Protein AF-A0A7U3YLI3-F1 (afdb_monomer)

Secondary structure (DSSP, 8-state):
-------TTS-------TTS-------SEEEEEEEEETTEEEEEEEEEPTT-PPP-----S-EEEEEEEESSSS-B-TT-EEEEEETTS-EEEEEEE--TTSEEEEEE-SEEEEEEEEETTEEEEPPPEEETT--EEEEE--EEEEEEEEEEE-SS-EEE--S-EEEEEEEPTTS-EEEEEEEEE--TTSEEEEEEETT--EEEEEEETTEEEE-EEETTEEEEEEEEEEEEEEEEEGGG-BTTBTT-B-TT-EEEEEETTS-EEEEEEE--TTSEEEEEEESEEEEEEEEETTEEEE---EEE-TTSEEEEEEEESTTSS--TT--SS-----S------------S-----------PPP------EEEEE-TTS-EEEEEETTS-EEEEEEE-TTS-EEEEEESS---B-STT-EE-TTTS-EEETTEEEETTTTEESS--TTGGGG-S-TTBGGGG-TTT---SSS----EEEETT--EE-SSS-EESTT--EEEEEEE-TT--EEEEEEES--GGG-SSS---TTT-EEEEE--PPPPB-TTSPBPHHHHHHHHHHHHHHH-TT---EEE--TT--HHHHHHHHHHHHH-TTPPPP--STTSSSSHHHHHHHHHHH--

Structure (mmCIF, N/CA/C/O backbone):
data_AF-A0A7U3YLI3-F1
#
_entry.id   AF-A0A7U3YLI3-F1
#
loop_
_atom_site.group_PDB
_atom_site.id
_atom_site.type_symbol
_atom_site.label_atom_id
_atom_site.label_alt_id
_atom_site.label_comp_id
_atom_site.label_asym_id
_atom_site.label_entity_id
_atom_site.label_seq_id
_atom_site.pdbx_PDB_ins_code
_atom_site.Cartn_x
_atom_site.Cartn_y
_atom_site.Cartn_z
_atom_site.occupancy
_atom_site.B_iso_or_equiv
_atom_site.auth_seq_id
_atom_site.auth_comp_id
_atom_site.auth_asym_id
_atom_site.auth_atom_id
_atom_site.pdbx_PDB_model_num
ATOM 1 N N . MET A 1 1 ? -44.361 -14.710 71.799 1.00 26.28 1 MET A N 1
ATOM 2 C CA . MET A 1 1 ? -43.441 -14.808 72.951 1.00 26.28 1 MET A CA 1
ATOM 3 C C . MET A 1 1 ? -42.059 -15.050 72.360 1.00 26.28 1 MET A C 1
ATOM 5 O O . MET A 1 1 ? -41.922 -16.034 71.654 1.00 26.28 1 MET A O 1
ATOM 9 N N . ALA A 1 2 ? -41.150 -14.083 72.550 1.00 25.00 2 ALA A N 1
ATOM 10 C CA . ALA A 1 2 ? -39.773 -13.975 72.037 1.00 25.00 2 ALA A CA 1
ATOM 11 C C . ALA A 1 2 ? -39.574 -14.127 70.508 1.00 25.00 2 ALA A C 1
ATOM 13 O O . ALA A 1 2 ? -39.402 -15.227 69.996 1.00 25.00 2 ALA A O 1
ATOM 14 N N . ILE A 1 3 ? -39.571 -12.992 69.796 1.00 27.36 3 ILE A N 1
ATOM 15 C CA . ILE A 1 3 ? -38.930 -12.853 68.478 1.00 27.36 3 ILE A CA 1
ATOM 16 C C . ILE A 1 3 ? -37.434 -12.729 68.776 1.00 27.36 3 ILE A C 1
ATOM 18 O O . ILE A 1 3 ? -37.040 -11.804 69.482 1.00 27.36 3 ILE A O 1
ATOM 22 N N . SER A 1 4 ? -36.642 -13.706 68.341 1.00 32.03 4 SER A N 1
ATOM 23 C CA . SER A 1 4 ? -35.189 -13.695 68.500 1.00 32.03 4 SER A CA 1
ATOM 24 C C . SER A 1 4 ? -34.575 -12.589 67.651 1.00 32.03 4 SER A C 1
ATOM 26 O O . SER A 1 4 ? -34.977 -12.402 66.500 1.00 32.03 4 SER A O 1
ATOM 28 N N . ASP A 1 5 ? -33.605 -11.902 68.246 1.00 35.56 5 ASP A N 1
ATOM 29 C CA . ASP A 1 5 ? -32.727 -10.913 67.637 1.00 35.56 5 ASP A CA 1
ATOM 30 C C . ASP A 1 5 ? -32.317 -11.303 66.211 1.00 35.56 5 ASP A C 1
ATOM 32 O O . ASP A 1 5 ? -31.829 -12.409 65.965 1.00 35.56 5 ASP A O 1
ATOM 36 N N . ILE A 1 6 ? -32.518 -10.383 65.265 1.00 46.31 6 ILE A N 1
ATOM 37 C CA . ILE A 1 6 ? -31.811 -10.434 63.987 1.00 46.31 6 ILE A CA 1
ATOM 38 C C . ILE A 1 6 ? -30.390 -9.998 64.312 1.00 46.31 6 ILE A C 1
ATOM 40 O O . ILE A 1 6 ? -30.126 -8.815 64.520 1.00 46.31 6 ILE A O 1
ATOM 44 N N . ASP A 1 7 ? -29.510 -10.980 64.424 1.00 44.97 7 ASP A N 1
ATOM 45 C CA . ASP A 1 7 ? -28.085 -10.755 64.562 1.00 44.97 7 ASP A CA 1
ATOM 46 C C . ASP A 1 7 ? -27.561 -10.074 63.279 1.00 44.97 7 ASP A C 1
ATOM 48 O O . ASP A 1 7 ? -27.710 -10.643 62.192 1.00 44.97 7 ASP A O 1
ATOM 52 N N . PRO A 1 8 ? -26.979 -8.862 63.358 1.00 49.78 8 PRO A N 1
ATOM 53 C CA . PRO A 1 8 ? -26.368 -8.203 62.205 1.00 49.78 8 PRO A CA 1
ATOM 54 C C . PRO A 1 8 ? -25.201 -9.001 61.590 1.00 49.78 8 PRO A C 1
ATOM 56 O O . PRO A 1 8 ? -24.845 -8.729 60.443 1.00 49.78 8 PRO A O 1
ATOM 59 N N . ASP A 1 9 ? -24.668 -10.010 62.289 1.00 45.38 9 ASP A N 1
ATOM 60 C CA . ASP A 1 9 ? -23.629 -10.921 61.797 1.00 45.38 9 ASP A CA 1
ATOM 61 C C . ASP A 1 9 ? -24.188 -12.212 61.152 1.00 45.38 9 ASP A C 1
ATOM 63 O O . ASP A 1 9 ? -23.424 -12.994 60.580 1.00 45.38 9 ASP A O 1
ATOM 67 N N . HIS A 1 10 ? -25.513 -12.435 61.166 1.00 55.06 10 HIS A N 1
ATOM 68 C CA . HIS A 1 10 ? -26.163 -13.594 60.533 1.00 55.06 10 HIS A CA 1
ATOM 69 C C . HIS A 1 10 ? -27.238 -13.161 59.517 1.00 55.06 10 HIS A C 1
ATOM 71 O O . HIS A 1 10 ? -28.417 -13.032 59.866 1.00 55.06 10 HIS A O 1
ATOM 77 N N . PRO A 1 11 ? -26.879 -12.959 58.234 1.00 60.16 11 PRO A N 1
ATOM 78 C CA . PRO A 1 11 ? -27.844 -12.570 57.211 1.00 60.16 11 PRO A CA 1
ATOM 79 C C . PRO A 1 11 ? -28.906 -13.661 57.004 1.00 60.16 11 PRO A C 1
ATOM 81 O O . PRO A 1 11 ? -28.584 -14.835 56.810 1.00 60.16 11 PRO A O 1
ATOM 84 N N . GLN A 1 12 ? -30.185 -13.272 56.996 1.00 70.88 12 GLN A N 1
ATOM 85 C CA . GLN A 1 12 ? -31.254 -14.160 56.540 1.00 70.88 12 GLN A CA 1
ATOM 86 C C . GLN A 1 12 ? -31.127 -14.352 55.026 1.00 70.88 12 GLN A C 1
ATOM 88 O O . GLN A 1 12 ? -31.138 -13.381 54.272 1.00 70.88 12 GLN A O 1
ATOM 93 N N . SER A 1 13 ? -31.014 -15.605 54.586 1.00 77.12 13 SER A N 1
ATOM 94 C CA . SER A 1 13 ? -30.940 -15.971 53.171 1.00 77.12 13 SER A CA 1
ATOM 95 C C . SER A 1 13 ? -32.122 -16.861 52.806 1.00 77.12 13 SER A C 1
ATOM 97 O O . SER A 1 13 ? -32.417 -17.831 53.506 1.00 77.12 13 SER A O 1
ATOM 99 N N . LEU A 1 14 ? -32.805 -16.513 51.718 1.00 81.69 14 LEU A N 1
ATOM 100 C CA . LEU A 1 14 ? -33.932 -17.249 51.154 1.00 81.69 14 LEU A CA 1
ATOM 101 C C . LEU A 1 14 ? -33.709 -17.420 49.651 1.00 81.69 14 LEU A C 1
ATOM 103 O O . LEU A 1 14 ? -33.101 -16.570 49.002 1.00 81.69 14 LEU A O 1
ATOM 107 N N . THR A 1 15 ? -34.227 -18.509 49.092 1.00 81.50 15 THR A N 1
ATOM 108 C CA . THR A 1 15 ? -34.339 -18.689 47.640 1.00 81.50 15 THR A CA 1
ATOM 109 C C . THR A 1 15 ? -35.698 -18.167 47.188 1.00 81.50 15 THR A C 1
ATOM 111 O O . THR A 1 15 ? -36.689 -18.350 47.896 1.00 81.50 15 THR A O 1
ATOM 114 N N . THR A 1 16 ? -35.749 -17.511 46.030 1.00 78.69 16 THR A N 1
ATOM 115 C CA . THR A 1 16 ? -37.011 -17.064 45.438 1.00 78.69 16 THR A CA 1
ATOM 116 C C . THR A 1 16 ? -37.899 -18.251 45.062 1.00 78.69 16 THR A C 1
ATOM 118 O O . THR A 1 16 ? -37.414 -19.338 44.738 1.00 78.69 16 THR A O 1
ATOM 121 N N . ASP A 1 17 ? -39.213 -18.050 45.110 1.00 81.44 17 ASP A N 1
ATOM 122 C CA . ASP A 1 17 ? -40.183 -19.026 44.619 1.00 81.44 17 ASP A CA 1
ATOM 123 C C . ASP A 1 17 ? -40.261 -19.051 43.076 1.00 81.44 17 ASP A C 1
ATOM 125 O O . ASP A 1 17 ? -39.535 -18.345 42.371 1.00 81.44 17 ASP A O 1
ATOM 129 N N . ALA A 1 18 ? -41.168 -19.867 42.524 1.00 72.19 18 ALA A N 1
ATOM 130 C CA . ALA A 1 18 ? -41.385 -19.962 41.077 1.00 72.19 18 ALA A CA 1
ATOM 131 C C . ALA A 1 18 ? -41.893 -18.652 40.430 1.00 72.19 18 ALA A C 1
ATOM 133 O O . ALA A 1 18 ? -41.871 -18.536 39.206 1.00 72.19 18 ALA A O 1
ATOM 134 N N . GLY A 1 19 ? -42.353 -17.684 41.230 1.00 73.94 19 GLY A N 1
ATOM 135 C CA . GLY A 1 19 ? -42.749 -16.344 40.800 1.00 73.94 19 GLY A CA 1
ATOM 136 C C . GLY A 1 19 ? -41.646 -15.291 40.953 1.00 73.94 19 GLY A C 1
ATOM 137 O O . GLY A 1 19 ? -41.885 -14.131 40.629 1.00 73.94 19 GLY A O 1
ATOM 138 N N . GLY A 1 20 ? -40.451 -15.667 41.426 1.00 75.62 20 GLY A N 1
ATOM 139 C CA . GLY A 1 20 ? -39.330 -14.748 41.634 1.00 75.62 20 GLY A CA 1
ATOM 140 C C . GLY A 1 20 ? -39.409 -13.937 42.933 1.00 75.62 20 GLY A C 1
ATOM 141 O O . GLY A 1 20 ? -38.691 -12.949 43.065 1.00 75.62 20 GLY A O 1
ATOM 142 N N . VAL A 1 21 ? -40.256 -14.331 43.889 1.00 82.75 21 VAL A N 1
ATOM 143 C CA . VAL A 1 21 ? -40.493 -13.585 45.135 1.00 82.75 21 VAL A CA 1
ATOM 144 C C . VAL A 1 21 ? -39.784 -14.250 46.316 1.00 82.75 21 VAL A C 1
ATOM 146 O O . VAL A 1 21 ? -39.763 -15.474 46.435 1.00 82.75 21 VAL A O 1
ATOM 149 N N . ALA A 1 22 ? -39.207 -13.438 47.206 1.00 84.19 22 ALA A N 1
ATOM 150 C CA . ALA A 1 22 ? -38.710 -13.856 48.516 1.00 84.19 22 ALA A CA 1
ATOM 151 C C . ALA A 1 22 ? -39.325 -12.962 49.602 1.00 84.19 22 ALA A C 1
ATOM 153 O O . ALA A 1 22 ? -39.236 -11.736 49.528 1.00 84.19 22 ALA A O 1
ATOM 154 N N . GLU A 1 23 ? -39.948 -13.570 50.612 1.00 86.69 23 GLU A N 1
ATOM 155 C CA . GLU A 1 23 ? -40.633 -12.849 51.689 1.00 86.69 23 GLU A CA 1
ATOM 156 C C . GLU A 1 23 ? -39.831 -12.890 52.993 1.00 86.69 23 GLU A C 1
ATOM 158 O O . GLU A 1 23 ? -39.571 -13.957 53.550 1.00 86.69 23 GLU A O 1
ATOM 163 N N . PHE A 1 24 ? -39.494 -11.714 53.524 1.00 84.12 24 PHE A N 1
ATOM 164 C CA . PHE A 1 24 ? -38.806 -11.563 54.805 1.00 84.12 24 PHE A CA 1
ATOM 165 C C . PHE A 1 24 ? -39.760 -10.998 55.859 1.00 84.12 24 PHE A C 1
ATOM 167 O O . PHE A 1 24 ? -40.524 -10.070 55.592 1.00 84.12 24 PHE A O 1
ATOM 174 N N . ARG A 1 25 ? -39.686 -11.515 57.091 1.00 84.44 25 ARG A N 1
ATOM 175 C CA . ARG A 1 25 ? -40.348 -10.908 58.255 1.00 84.44 25 ARG A CA 1
ATOM 176 C C . ARG A 1 25 ? -39.317 -10.143 59.066 1.00 84.44 25 ARG A C 1
ATOM 178 O O . ARG A 1 25 ? -38.577 -10.736 59.846 1.00 84.44 25 ARG A O 1
ATOM 185 N N . LEU A 1 26 ? -39.281 -8.834 58.854 1.00 82.69 26 LEU A N 1
ATOM 186 C CA . LEU A 1 26 ? -38.311 -7.929 59.458 1.00 82.69 26 LEU A CA 1
ATOM 187 C C . LEU A 1 26 ? -39.024 -6.954 60.411 1.00 82.69 26 LEU A C 1
ATOM 189 O O . LEU A 1 26 ? -40.173 -6.586 60.153 1.00 82.69 26 LEU A O 1
ATOM 193 N N . PRO A 1 27 ? -38.377 -6.524 61.508 1.00 83.81 27 PRO A N 1
ATOM 194 C CA . PRO A 1 27 ? -38.808 -5.357 62.269 1.00 83.81 27 PRO A CA 1
ATOM 195 C C . PRO A 1 27 ? -38.942 -4.110 61.384 1.00 83.81 27 PRO A C 1
ATOM 197 O O . PRO A 1 27 ? -38.416 -4.052 60.275 1.00 83.81 27 PRO A O 1
ATOM 200 N N . ALA A 1 28 ? -39.627 -3.081 61.883 1.00 84.50 28 ALA A N 1
ATOM 201 C CA . ALA A 1 28 ? -39.645 -1.796 61.194 1.00 84.50 28 ALA A CA 1
ATOM 202 C C . ALA A 1 28 ? -38.226 -1.201 61.155 1.00 84.50 28 ALA A C 1
ATOM 204 O O . ALA A 1 28 ? -37.558 -1.121 62.186 1.00 84.50 28 ALA A O 1
ATOM 205 N N . GLY A 1 29 ? -37.768 -0.780 59.979 1.00 83.38 29 GLY A N 1
ATOM 206 C CA . GLY A 1 29 ? -36.387 -0.348 59.775 1.00 83.38 29 GLY A CA 1
ATOM 207 C C . GLY A 1 29 ? -36.025 -0.176 58.303 1.00 83.38 29 GLY A C 1
ATOM 208 O O . GLY A 1 29 ? -36.821 -0.470 57.414 1.00 83.38 29 GLY A O 1
ATOM 209 N N . SER A 1 30 ? -34.820 0.330 58.040 1.00 80.31 30 SER A N 1
ATOM 210 C CA . SER A 1 30 ? -34.243 0.397 56.691 1.00 80.31 30 SER A CA 1
ATOM 211 C C . SER A 1 30 ? -33.287 -0.770 56.487 1.00 80.31 30 SER A C 1
ATOM 213 O O . SER A 1 30 ? -32.400 -0.987 57.311 1.00 80.31 30 SER A O 1
ATOM 215 N N . TYR A 1 31 ? -33.463 -1.501 55.391 1.00 80.44 31 TYR A N 1
ATOM 216 C CA . TYR A 1 31 ? -32.702 -2.708 55.085 1.00 80.44 31 TYR A CA 1
ATOM 217 C C . TYR A 1 31 ? -32.133 -2.645 53.669 1.00 80.44 31 TYR A C 1
ATOM 219 O O . TYR A 1 31 ? -32.781 -2.133 52.754 1.00 80.44 31 TYR A O 1
ATOM 227 N N . THR A 1 32 ? -30.942 -3.216 53.489 1.00 75.12 32 THR A N 1
ATOM 228 C CA . THR A 1 32 ? -30.370 -3.495 52.168 1.00 75.12 32 THR A CA 1
ATOM 229 C C . THR A 1 32 ? -30.665 -4.942 51.805 1.00 75.12 32 THR A C 1
ATOM 231 O O . THR A 1 32 ? -30.222 -5.865 52.486 1.00 75.12 32 THR A O 1
ATOM 234 N N . PHE A 1 33 ? -31.389 -5.140 50.713 1.00 79.75 33 PHE A N 1
ATOM 235 C CA . PHE A 1 33 ? -31.711 -6.441 50.148 1.00 79.75 33 PHE A CA 1
ATOM 236 C C . PHE A 1 33 ? -30.684 -6.777 49.075 1.00 79.75 33 PHE A C 1
ATOM 238 O O . PHE A 1 33 ? -30.415 -5.947 48.208 1.00 79.75 33 PHE A O 1
ATOM 245 N N . LYS A 1 34 ? -30.109 -7.982 49.136 1.00 74.56 34 LYS A N 1
ATOM 246 C CA . LYS A 1 34 ? -29.173 -8.491 48.130 1.00 74.56 34 LYS A CA 1
ATOM 247 C C . LYS A 1 34 ? -29.728 -9.767 47.506 1.00 74.56 34 LYS A C 1
ATOM 249 O O . LYS A 1 34 ? -30.188 -10.640 48.235 1.00 74.56 34 LYS A O 1
ATOM 254 N N . ALA A 1 35 ? -29.654 -9.882 46.185 1.00 74.38 35 ALA A N 1
ATOM 255 C CA . ALA A 1 35 ? -29.990 -11.097 45.449 1.00 74.38 35 ALA A CA 1
ATOM 256 C C . ALA A 1 35 ? -28.783 -11.554 44.628 1.00 74.38 35 ALA A C 1
ATOM 258 O O . ALA A 1 35 ? -28.052 -10.723 44.095 1.00 74.38 35 ALA A O 1
ATOM 259 N N . THR A 1 36 ? -28.579 -12.864 44.517 1.00 68.19 36 THR A N 1
ATOM 260 C CA . THR A 1 36 ? -27.482 -13.440 43.732 1.00 68.19 36 THR A CA 1
ATOM 261 C C . THR A 1 36 ? -28.054 -14.383 42.681 1.00 68.19 36 THR A C 1
ATOM 263 O O . THR A 1 36 ? -28.840 -15.267 43.020 1.00 68.19 36 THR A O 1
ATOM 266 N N . LEU A 1 37 ? -27.665 -14.202 41.418 1.00 63.75 37 LEU A N 1
ATOM 267 C CA . LEU A 1 37 ? -28.010 -15.097 40.311 1.00 63.75 37 LEU A CA 1
ATOM 268 C C . LEU A 1 37 ? -26.711 -15.533 39.624 1.00 63.75 37 LEU A C 1
ATOM 270 O O . LEU A 1 37 ? -26.054 -14.729 38.967 1.00 63.75 37 LEU A O 1
ATOM 274 N N . GLY A 1 38 ? -26.313 -16.793 39.815 1.00 71.69 38 GLY A N 1
ATOM 275 C CA . GLY A 1 38 ? -24.973 -17.248 39.428 1.00 71.69 38 GLY A CA 1
ATOM 276 C C . GLY A 1 38 ? -23.897 -16.589 40.298 1.00 71.69 38 GLY A C 1
ATOM 277 O O . GLY A 1 38 ? -23.930 -16.737 41.518 1.00 71.69 38 GLY A O 1
ATOM 278 N N . GLU A 1 39 ? -22.968 -15.861 39.675 1.00 60.62 39 GLU A N 1
ATOM 279 C CA . GLU A 1 39 ? -21.902 -15.102 40.358 1.00 60.62 39 GLU A CA 1
ATOM 280 C C . GLU A 1 39 ? -22.246 -13.608 40.557 1.00 60.62 39 GLU A C 1
ATOM 282 O O . GLU A 1 39 ? -21.548 -12.905 41.288 1.00 60.62 39 GLU A O 1
ATOM 287 N N . THR A 1 40 ? -23.337 -13.112 39.959 1.00 48.31 40 THR A N 1
ATOM 288 C CA . THR A 1 40 ? -23.711 -11.685 39.962 1.00 48.31 40 THR A CA 1
ATOM 289 C C . THR A 1 40 ? -24.573 -11.317 41.171 1.00 48.31 40 THR A C 1
ATOM 291 O O . THR A 1 40 ? -25.512 -12.041 41.511 1.00 48.31 40 THR A O 1
ATOM 294 N N . VAL A 1 41 ? -24.295 -10.167 41.804 1.00 66.62 41 VAL A N 1
ATOM 295 C CA . VAL A 1 41 ? -25.006 -9.663 42.996 1.00 66.62 41 VAL A CA 1
ATOM 296 C C . VAL A 1 41 ? -25.780 -8.378 42.681 1.00 66.62 41 VAL A C 1
ATOM 298 O O . VAL A 1 41 ? -25.192 -7.373 42.297 1.00 66.62 41 VAL A O 1
ATOM 301 N N . TYR A 1 42 ? -27.085 -8.380 42.942 1.00 66.94 42 TYR A N 1
ATOM 302 C CA . TYR A 1 42 ? -28.005 -7.246 42.806 1.00 66.94 42 TYR A CA 1
ATOM 303 C C . TYR A 1 42 ? -28.369 -6.701 44.187 1.00 66.94 42 TYR A C 1
ATOM 305 O O . TYR A 1 42 ? -28.500 -7.485 45.128 1.00 66.94 42 TYR A O 1
ATOM 313 N N . GLN A 1 43 ? -28.545 -5.383 44.334 1.00 72.94 43 GLN A N 1
ATOM 314 C CA . GLN A 1 43 ? -28.878 -4.768 45.625 1.00 72.94 43 GLN A CA 1
ATOM 315 C C . GLN A 1 43 ? -29.968 -3.700 45.500 1.00 72.94 43 GLN A C 1
ATOM 317 O O . GLN A 1 43 ? -30.054 -3.004 44.493 1.00 72.94 43 GLN A O 1
ATOM 322 N N . GLY A 1 44 ? -30.775 -3.549 46.545 1.00 69.12 44 GLY A N 1
ATOM 323 C CA . GLY A 1 44 ? -31.776 -2.492 46.667 1.00 69.12 44 GLY A CA 1
ATOM 324 C C . GLY A 1 44 ? -32.047 -2.172 48.130 1.00 69.12 44 GLY A C 1
ATOM 325 O O . GLY A 1 44 ? -31.801 -2.997 49.007 1.00 69.12 44 GLY A O 1
ATOM 326 N N . ILE A 1 45 ? -32.533 -0.966 48.412 1.00 74.19 45 ILE A N 1
ATOM 327 C CA . ILE A 1 45 ? -32.842 -0.522 49.776 1.00 74.19 45 ILE A CA 1
ATOM 328 C C . ILE A 1 45 ? -34.358 -0.456 49.932 1.00 74.19 45 ILE A C 1
ATOM 330 O O . ILE A 1 45 ? -35.054 0.058 49.058 1.00 74.19 45 ILE A O 1
ATOM 334 N N . GLY A 1 46 ? -34.869 -0.963 51.052 1.00 79.31 46 GLY A N 1
ATOM 335 C CA . GLY A 1 46 ? -36.284 -0.883 51.393 1.00 79.31 46 GLY A CA 1
ATOM 336 C C . GLY A 1 46 ? -36.496 -0.491 52.847 1.00 79.31 46 GLY A C 1
ATOM 337 O O . GLY A 1 46 ? -35.826 -1.003 53.746 1.00 79.31 46 GLY A O 1
ATOM 338 N N . THR A 1 47 ? -37.459 0.398 53.074 1.00 83.56 47 THR A N 1
ATOM 339 C CA . THR A 1 47 ? -37.917 0.761 54.418 1.00 83.56 47 THR A CA 1
ATOM 340 C C . THR A 1 47 ? -39.160 -0.052 54.757 1.00 83.56 47 THR A C 1
ATOM 342 O O . THR A 1 47 ? -40.210 0.094 54.128 1.00 83.56 47 THR A O 1
ATOM 345 N N . VAL A 1 48 ? -39.041 -0.923 55.753 1.00 83.38 48 VAL A N 1
ATOM 346 C CA . VAL A 1 48 ? -40.142 -1.730 56.280 1.00 83.38 48 VAL A CA 1
ATOM 347 C C . VAL A 1 48 ? -40.825 -0.938 57.391 1.00 83.38 48 VAL A C 1
ATOM 349 O O . VAL A 1 48 ? -40.167 -0.466 58.320 1.00 83.38 48 VAL A O 1
ATOM 352 N N . LEU A 1 49 ? -42.143 -0.774 57.293 1.00 81.62 49 LEU A N 1
ATOM 353 C CA . LEU A 1 49 ? -42.968 -0.179 58.345 1.00 81.62 49 LEU A CA 1
ATOM 354 C C . LEU A 1 49 ? -43.612 -1.286 59.186 1.00 81.62 49 LEU A C 1
ATOM 356 O O . LEU A 1 49 ? -43.867 -2.382 58.690 1.00 81.62 49 LEU A O 1
ATOM 360 N N . ALA A 1 50 ? -43.870 -1.004 60.466 1.00 84.12 50 ALA A N 1
ATOM 361 C CA . ALA A 1 50 ? -44.507 -1.971 61.358 1.00 84.12 50 ALA A CA 1
ATOM 362 C C . ALA A 1 50 ? -45.877 -2.397 60.805 1.00 84.12 50 ALA A C 1
ATOM 364 O O . ALA A 1 50 ? -46.653 -1.553 60.356 1.00 84.12 50 ALA A O 1
ATOM 365 N N . ASP A 1 51 ? -46.150 -3.703 60.848 1.00 82.19 51 ASP A N 1
ATOM 366 C CA . ASP A 1 51 ? -47.410 -4.325 60.422 1.00 82.19 51 ASP A CA 1
ATOM 367 C C . ASP A 1 51 ? -47.825 -4.045 58.960 1.00 82.19 51 ASP A C 1
ATOM 369 O O . ASP A 1 51 ? -49.003 -4.150 58.614 1.00 82.19 51 ASP A O 1
ATOM 373 N N . GLN A 1 52 ? -46.872 -3.711 58.081 1.00 81.44 52 GLN A N 1
ATOM 374 C CA . GLN A 1 52 ? -47.112 -3.499 56.650 1.00 81.44 52 GLN A CA 1
ATOM 375 C C . GLN A 1 52 ? -46.230 -4.388 55.770 1.00 81.44 52 GLN A C 1
ATOM 377 O O . GLN A 1 52 ? -45.118 -4.765 56.135 1.00 81.44 52 GLN A O 1
ATOM 382 N N . THR A 1 53 ? -46.727 -4.688 54.570 1.00 83.50 53 THR A N 1
ATOM 383 C CA . THR A 1 53 ? -45.945 -5.325 53.506 1.00 83.50 53 THR A CA 1
ATOM 384 C C . THR A 1 53 ? -45.338 -4.241 52.618 1.00 83.50 53 THR A C 1
ATOM 386 O O . THR A 1 53 ? -46.069 -3.504 51.958 1.00 83.50 53 THR A O 1
ATOM 389 N N . THR A 1 54 ? -44.006 -4.155 52.586 1.00 81.00 54 THR A N 1
ATOM 390 C CA . THR A 1 54 ? -43.267 -3.296 51.650 1.00 81.00 54 THR A CA 1
ATOM 391 C C . THR A 1 54 ? -42.741 -4.149 50.499 1.00 81.00 54 THR A C 1
ATOM 393 O O . THR A 1 54 ? -41.942 -5.056 50.721 1.00 81.00 54 THR A O 1
ATOM 396 N N . ASN A 1 55 ? -43.139 -3.835 49.266 1.00 81.44 55 ASN A N 1
ATOM 397 C CA . ASN A 1 55 ? -42.585 -4.484 48.078 1.00 81.44 55 ASN A CA 1
ATOM 398 C C . ASN A 1 55 ? -41.273 -3.800 47.674 1.00 81.44 55 ASN A C 1
ATOM 400 O O . ASN A 1 55 ? -41.268 -2.612 47.355 1.00 81.44 55 ASN A O 1
ATOM 404 N N . VAL A 1 56 ? -40.173 -4.553 47.651 1.00 76.06 56 VAL A N 1
ATOM 405 C CA . VAL A 1 56 ? -38.869 -4.107 47.135 1.00 76.06 56 VAL A CA 1
ATOM 406 C C . VAL A 1 56 ? -38.598 -4.871 45.845 1.00 76.06 56 VAL A C 1
ATOM 408 O O . VAL A 1 56 ? -38.474 -6.091 45.864 1.00 76.06 56 VAL A O 1
ATOM 411 N N . THR A 1 57 ? -38.548 -4.167 44.713 1.00 72.50 57 THR A N 1
ATOM 412 C CA . THR A 1 57 ? -38.298 -4.785 43.400 1.00 72.50 57 THR A CA 1
ATOM 413 C C . THR A 1 57 ? -36.819 -4.670 43.052 1.00 72.50 57 THR A C 1
ATOM 415 O O . THR A 1 57 ? -36.279 -3.566 43.027 1.00 72.50 57 THR A O 1
ATOM 418 N N . LEU A 1 58 ? -36.170 -5.798 42.766 1.00 68.31 58 LEU A N 1
ATOM 419 C CA . LEU A 1 58 ? -34.819 -5.847 42.206 1.00 68.31 58 LEU A CA 1
ATOM 420 C C . LEU A 1 58 ? -34.953 -6.189 40.717 1.00 68.31 58 LEU A C 1
ATOM 422 O O . LEU A 1 58 ? -35.384 -7.288 40.378 1.00 68.31 58 LEU A O 1
ATOM 426 N N . ASN A 1 59 ? -34.650 -5.242 39.825 1.00 60.47 59 ASN A N 1
ATOM 427 C CA . ASN A 1 59 ? -34.737 -5.472 38.380 1.00 60.47 59 ASN A CA 1
ATOM 428 C C . ASN A 1 59 ? -33.546 -6.319 37.912 1.00 60.47 59 ASN A C 1
ATOM 430 O O . ASN A 1 59 ? -32.416 -5.842 37.878 1.00 60.47 59 ASN A O 1
ATOM 434 N N . LEU A 1 60 ? -33.821 -7.570 37.543 1.00 59.84 60 LEU A N 1
ATOM 435 C CA . LEU A 1 60 ? -32.833 -8.564 37.098 1.00 59.84 60 LEU A CA 1
ATOM 436 C C . LEU A 1 60 ? -32.694 -8.635 35.559 1.00 59.84 60 LEU A C 1
ATOM 438 O O . LEU A 1 60 ? -32.142 -9.598 35.037 1.00 59.84 60 LEU A O 1
ATOM 442 N N . GLY A 1 61 ? -33.262 -7.674 34.820 1.00 52.06 61 GLY A N 1
ATOM 443 C CA . GLY A 1 61 ? -33.410 -7.738 33.361 1.00 52.06 61 GLY A CA 1
ATOM 444 C C . GLY A 1 61 ? -32.577 -6.703 32.607 1.00 52.06 61 GLY A C 1
ATOM 445 O O . GLY A 1 61 ? -32.466 -5.555 33.036 1.00 52.06 61 GLY A O 1
ATOM 446 N N . ALA A 1 62 ? -32.046 -7.104 31.448 1.00 58.97 62 ALA A N 1
ATOM 447 C CA . ALA A 1 62 ? -31.424 -6.198 30.491 1.00 58.97 62 ALA A CA 1
ATOM 448 C C . ALA A 1 62 ? -32.433 -5.124 30.041 1.00 58.97 62 ALA A C 1
ATOM 450 O O . ALA A 1 62 ? -33.500 -5.436 29.511 1.00 58.97 62 ALA A O 1
ATOM 451 N N . SER A 1 63 ? -32.098 -3.856 30.259 1.00 71.38 63 SER A N 1
ATOM 452 C CA . SER A 1 63 ? -32.810 -2.704 29.705 1.00 71.38 63 SER A CA 1
ATOM 453 C C . SER A 1 63 ? -32.260 -2.381 28.316 1.00 71.38 63 SER A C 1
ATOM 455 O O . SER A 1 63 ? -31.132 -2.736 27.996 1.00 71.38 63 SER A O 1
ATOM 457 N N . THR A 1 64 ? -33.034 -1.717 27.458 1.00 86.31 64 THR A N 1
ATOM 458 C CA . THR A 1 64 ? -32.511 -1.260 26.159 1.00 86.31 64 THR A CA 1
ATOM 459 C C . THR A 1 64 ? -32.066 0.191 26.276 1.00 86.31 64 THR A C 1
ATOM 461 O O . THR A 1 64 ? -32.900 1.063 26.499 1.00 86.31 64 THR A O 1
ATOM 464 N N . LEU A 1 65 ? -30.766 0.439 26.134 1.00 91.12 65 LEU A N 1
ATOM 465 C CA . LEU A 1 65 ? -30.187 1.770 25.988 1.00 91.12 65 LEU A CA 1
ATOM 466 C C . LEU A 1 65 ? -30.185 2.152 24.506 1.00 91.12 65 LEU A C 1
ATOM 468 O O . LEU A 1 65 ? -29.545 1.479 23.698 1.00 91.12 65 LEU A O 1
ATOM 472 N N . ALA A 1 66 ? -30.890 3.225 24.157 1.00 94.75 66 ALA A N 1
ATOM 473 C CA . ALA A 1 66 ? -30.951 3.769 22.806 1.00 94.75 66 ALA A CA 1
ATOM 474 C C . ALA A 1 66 ? -30.041 4.999 22.664 1.00 94.75 66 ALA A C 1
ATOM 476 O O . ALA A 1 66 ? -30.175 5.979 23.397 1.00 94.75 66 ALA A O 1
ATOM 477 N N . ILE A 1 67 ? -29.135 4.972 21.692 1.00 97.56 67 ILE A N 1
ATOM 478 C CA . ILE A 1 67 ? -28.220 6.069 21.379 1.00 97.56 67 ILE A CA 1
ATOM 479 C C . ILE A 1 67 ? -28.600 6.641 20.023 1.00 97.56 67 ILE A C 1
ATOM 481 O O . ILE A 1 67 ? -28.491 5.957 19.010 1.00 97.56 67 ILE A O 1
ATOM 485 N N . THR A 1 68 ? -29.049 7.895 20.001 1.00 97.25 68 THR A N 1
ATOM 486 C CA . THR A 1 68 ? -29.320 8.610 18.746 1.00 97.25 68 THR A CA 1
ATOM 487 C C . THR A 1 68 ? -28.080 9.381 18.317 1.00 97.25 68 THR A C 1
ATOM 489 O O . THR A 1 68 ? -27.633 10.262 19.050 1.00 97.25 68 THR A O 1
ATOM 492 N N . VAL A 1 69 ? -27.540 9.097 17.136 1.00 97.81 69 VAL A N 1
ATOM 493 C CA . VAL A 1 69 ? -26.433 9.868 16.556 1.00 97.81 69 VAL A CA 1
ATOM 494 C C . VAL A 1 69 ? -26.996 10.860 15.543 1.00 97.81 69 VAL A C 1
ATOM 496 O O . VAL A 1 69 ? -27.829 10.503 14.709 1.00 97.81 69 VAL A O 1
ATOM 499 N N . ARG A 1 70 ? -26.572 12.120 15.631 1.00 95.94 70 ARG A N 1
ATOM 500 C CA . ARG A 1 70 ? -27.126 13.232 14.848 1.00 95.94 70 ARG A CA 1
ATOM 501 C C . ARG A 1 70 ? -26.050 14.253 14.478 1.00 95.94 70 ARG A C 1
ATOM 503 O O . ARG A 1 70 ? -25.051 14.350 15.184 1.00 95.94 70 ARG A O 1
ATOM 510 N N . THR A 1 71 ? -26.240 14.999 13.391 1.00 93.88 71 THR A N 1
ATOM 511 C CA . THR A 1 71 ? -25.334 16.106 13.020 1.00 93.88 71 THR A CA 1
ATOM 512 C C . THR A 1 71 ? -25.659 17.389 13.779 1.00 93.88 71 THR A C 1
ATOM 514 O O . THR A 1 71 ? -24.786 18.156 14.162 1.00 93.88 71 THR A O 1
ATOM 517 N N . ASP A 1 72 ? -26.947 17.604 14.023 1.00 90.56 72 ASP A N 1
ATOM 518 C CA . ASP A 1 72 ? -27.527 18.751 14.713 1.00 90.56 72 ASP A CA 1
ATOM 519 C C . ASP A 1 72 ? -28.782 18.291 15.473 1.00 90.56 72 ASP A C 1
ATOM 521 O O . ASP A 1 72 ? -29.041 17.094 15.583 1.00 90.56 72 ASP A O 1
ATOM 525 N N . GLU A 1 73 ? -29.587 19.205 16.015 1.00 85.25 73 GLU A N 1
ATOM 526 C CA . GLU A 1 73 ? -30.788 18.838 16.780 1.00 85.25 73 GLU A CA 1
ATOM 527 C C . GLU A 1 73 ? -31.837 18.046 15.973 1.00 85.25 73 GLU A C 1
ATOM 529 O O . GLU A 1 73 ? -32.651 17.334 16.569 1.00 85.25 73 GLU A O 1
ATOM 534 N N . THR A 1 74 ? -31.808 18.133 14.642 1.00 86.25 74 THR A N 1
ATOM 535 C CA . THR A 1 74 ? -32.852 17.661 13.723 1.00 86.25 74 THR A CA 1
ATOM 536 C C . THR A 1 74 ? -32.412 16.544 12.776 1.00 86.25 74 THR A C 1
ATOM 538 O O . THR A 1 74 ? -33.230 15.694 12.421 1.00 86.25 74 THR A O 1
ATOM 541 N N . THR A 1 75 ? -31.142 16.513 12.379 1.00 94.31 75 THR A N 1
ATOM 542 C CA . THR A 1 75 ? -30.642 15.623 11.326 1.00 94.31 75 THR A CA 1
ATOM 543 C C . THR A 1 75 ? -29.949 14.405 11.924 1.00 94.31 75 THR A C 1
ATOM 545 O O . THR A 1 75 ? -28.912 14.514 12.574 1.00 94.31 75 THR A O 1
ATOM 548 N N . VAL A 1 76 ? -30.510 13.219 11.696 1.00 95.81 76 VAL A N 1
ATOM 549 C CA . VAL A 1 76 ? -29.992 11.950 12.228 1.00 95.81 76 VAL A CA 1
ATOM 550 C C . VAL A 1 76 ? -28.966 11.303 11.292 1.00 95.81 76 VAL A C 1
ATOM 552 O O . VAL A 1 76 ? -29.048 11.459 10.074 1.00 95.81 76 VAL A O 1
ATOM 555 N N . LEU A 1 77 ? -28.017 10.548 11.852 1.00 95.81 77 LEU A N 1
ATOM 556 C CA . LEU A 1 77 ? -26.969 9.848 11.102 1.00 95.81 77 LEU A CA 1
ATOM 557 C C . LEU A 1 77 ? -27.199 8.327 11.101 1.00 95.81 77 LEU A C 1
ATOM 559 O O . LEU A 1 77 ? -26.902 7.670 12.105 1.00 95.81 77 LEU A O 1
ATOM 563 N N . PRO A 1 78 ? -27.699 7.738 9.999 1.00 95.00 78 PRO A N 1
ATOM 564 C CA . PRO A 1 78 ? -27.788 6.287 9.839 1.00 95.00 78 PRO A CA 1
ATOM 565 C C . PRO A 1 78 ? -26.427 5.660 9.485 1.00 95.00 78 PRO A C 1
ATOM 567 O O . PRO A 1 78 ? -25.564 6.311 8.900 1.00 95.00 78 PRO A O 1
ATOM 570 N N . GLY A 1 79 ? -26.242 4.371 9.787 1.00 93.69 79 GLY A N 1
ATOM 571 C CA . GLY A 1 79 ? -25.050 3.606 9.398 1.00 93.69 79 GLY A CA 1
ATOM 572 C C . GLY A 1 79 ? -23.799 3.832 10.260 1.00 93.69 79 GLY A C 1
ATOM 573 O O . GLY A 1 79 ? -22.736 3.306 9.933 1.00 93.69 79 GLY A O 1
ATOM 574 N N . VAL A 1 80 ? -23.902 4.576 11.362 1.00 96.06 80 VAL A N 1
ATOM 575 C CA . VAL A 1 80 ? -22.794 4.854 12.286 1.00 96.06 80 VAL A CA 1
ATOM 576 C C . VAL A 1 80 ? -22.607 3.679 13.237 1.00 96.06 80 VAL A C 1
ATOM 578 O O . VAL A 1 80 ? -23.563 3.237 13.869 1.00 96.06 80 VAL A O 1
ATOM 581 N N . VAL A 1 81 ? -21.382 3.166 13.361 1.00 96.38 81 VAL A N 1
ATOM 582 C CA . VAL A 1 81 ? -21.075 2.073 14.295 1.00 96.38 81 VAL A CA 1
ATOM 583 C C . VAL A 1 81 ? -20.811 2.654 15.678 1.00 96.38 81 VAL A C 1
ATOM 585 O O . VAL A 1 81 ? -19.870 3.420 15.856 1.00 96.38 81 VAL A O 1
ATOM 588 N N . CYS A 1 82 ? -21.618 2.267 16.661 1.00 97.25 82 CYS A N 1
ATOM 589 C CA . CYS A 1 82 ? -21.449 2.626 18.062 1.00 97.25 82 CYS A CA 1
ATOM 590 C C . CYS A 1 82 ? -20.971 1.411 18.863 1.00 97.25 82 CYS A C 1
ATOM 592 O O . CYS A 1 82 ? -21.528 0.325 18.716 1.00 97.25 82 CYS A O 1
ATOM 594 N N . SER A 1 83 ? -19.997 1.600 19.746 1.00 96.75 83 SER A N 1
ATOM 595 C CA . SER A 1 83 ? -19.411 0.571 20.608 1.00 96.75 83 SER A CA 1
ATOM 596 C C . SER A 1 83 ? -19.532 0.968 22.079 1.00 96.75 83 SER A C 1
ATOM 598 O O . SER A 1 83 ? -19.379 2.141 22.421 1.00 96.75 83 SER A O 1
ATOM 600 N N . LEU A 1 84 ? -19.816 -0.006 22.945 1.00 94.19 84 LEU A N 1
ATOM 601 C CA . LEU A 1 84 ? -19.900 0.182 24.394 1.00 94.19 84 LEU A CA 1
ATOM 602 C C . LEU A 1 84 ? -18.563 -0.069 25.089 1.00 94.19 84 LEU A C 1
ATOM 604 O O . LEU A 1 84 ? -17.856 -1.034 24.788 1.00 94.19 84 LEU A O 1
ATOM 608 N N . TYR A 1 85 ? -18.306 0.759 26.094 1.00 92.75 85 TYR A N 1
ATOM 609 C CA . TYR A 1 85 ? -17.144 0.716 26.971 1.00 92.75 85 TYR A CA 1
ATOM 610 C C . TYR A 1 85 ? -17.591 0.804 28.434 1.00 92.75 85 TYR A C 1
ATOM 612 O O . TYR A 1 85 ? -18.696 1.273 28.733 1.00 92.75 85 TYR A O 1
ATOM 620 N N . THR A 1 86 ? -16.736 0.361 29.355 1.00 87.88 86 THR A N 1
ATOM 621 C CA . THR A 1 86 ? -16.911 0.637 30.788 1.00 87.88 86 THR A CA 1
ATOM 622 C C . THR A 1 86 ? -16.750 2.133 31.070 1.00 87.88 86 THR A C 1
ATOM 624 O O . THR A 1 86 ? -16.300 2.896 30.212 1.00 87.88 86 THR A O 1
ATOM 627 N N . ALA A 1 87 ? -17.091 2.569 32.285 1.00 84.81 87 ALA A N 1
ATOM 628 C CA . ALA A 1 87 ? -16.844 3.944 32.725 1.00 84.81 87 ALA A CA 1
ATOM 629 C C . ALA A 1 87 ? -15.347 4.317 32.702 1.00 84.81 87 ALA A C 1
ATOM 631 O O . ALA A 1 87 ? -15.001 5.481 32.524 1.00 84.81 87 ALA A O 1
ATOM 632 N N . GLU A 1 88 ? -14.465 3.328 32.845 1.00 83.25 88 GLU A N 1
ATOM 633 C CA . GLU A 1 88 ? -13.007 3.473 32.828 1.00 83.25 88 GLU A CA 1
ATOM 634 C C . GLU A 1 88 ? -12.404 3.428 31.413 1.00 83.25 88 GLU A C 1
ATOM 636 O O . GLU A 1 88 ? -11.205 3.646 31.262 1.00 83.25 88 GLU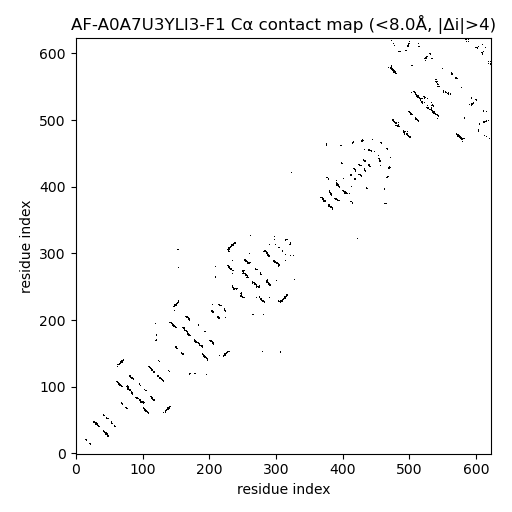 A O 1
ATOM 641 N N . GLY A 1 89 ? -13.217 3.182 30.378 1.00 84.19 89 GLY A N 1
ATOM 642 C CA . GLY A 1 89 ? -12.772 3.164 28.981 1.00 84.19 89 GLY A CA 1
ATOM 643 C C . GLY A 1 89 ? -12.343 1.799 28.452 1.00 84.19 89 GLY A C 1
ATOM 644 O O . GLY A 1 89 ? -11.788 1.732 27.358 1.00 84.19 89 GLY A O 1
ATOM 645 N N . GLU A 1 90 ? -12.636 0.713 29.167 1.00 88.25 90 GLU A N 1
ATOM 646 C CA . GLU A 1 90 ? -12.351 -0.642 28.689 1.00 88.25 90 GLU A CA 1
ATOM 647 C C . GLU A 1 90 ? -13.429 -1.113 27.697 1.00 88.25 90 GLU A C 1
ATOM 649 O O . GLU A 1 90 ? -14.625 -0.943 27.964 1.00 88.25 90 GLU A O 1
ATOM 654 N N . PRO A 1 91 ? -13.059 -1.710 26.550 1.00 88.75 91 PRO A N 1
ATOM 655 C CA . PRO A 1 91 ? -14.022 -2.144 25.547 1.00 88.75 91 PRO A CA 1
ATOM 656 C C . PRO A 1 91 ? -14.856 -3.326 26.047 1.00 88.75 91 PRO A C 1
ATOM 658 O O . PRO A 1 91 ? -14.333 -4.344 26.495 1.00 88.75 91 PRO A O 1
ATOM 661 N N . LEU A 1 92 ? -16.178 -3.239 25.883 1.00 85.62 92 LEU A N 1
ATOM 662 C CA . LEU A 1 92 ? -17.094 -4.330 26.239 1.00 85.62 92 LEU A CA 1
ATOM 663 C C . LEU A 1 92 ? -17.346 -5.309 25.083 1.00 85.62 92 LEU A C 1
ATOM 665 O O . LEU A 1 92 ? -18.113 -6.254 25.251 1.00 85.62 92 LEU A O 1
ATOM 669 N N . ASN A 1 93 ? -16.726 -5.096 23.914 1.00 88.50 93 ASN A N 1
ATOM 670 C CA . ASN A 1 93 ? -16.921 -5.890 22.689 1.00 88.50 93 ASN A CA 1
ATOM 671 C C . ASN A 1 93 ? -18.390 -5.993 22.253 1.00 88.50 93 ASN A C 1
ATOM 673 O O . ASN A 1 93 ? -18.857 -7.018 21.756 1.00 88.50 93 ASN A O 1
ATOM 677 N N . ARG A 1 94 ? -19.138 -4.909 22.456 1.00 87.88 94 ARG A N 1
ATOM 678 C CA . ARG A 1 94 ? -20.552 -4.809 22.110 1.00 87.88 94 ARG A CA 1
ATOM 679 C C . ARG A 1 94 ? -20.763 -3.590 21.239 1.00 87.88 94 ARG A C 1
ATOM 681 O O . ARG A 1 94 ? -20.583 -2.471 21.712 1.00 87.88 94 ARG A O 1
ATOM 688 N N . SER A 1 95 ? -21.171 -3.812 19.998 1.00 93.06 95 SER A N 1
ATOM 689 C CA . SER A 1 95 ? -21.434 -2.749 19.036 1.00 93.06 95 SER A CA 1
ATOM 690 C C . SER A 1 95 ? -22.825 -2.867 18.419 1.00 93.06 95 SER A C 1
ATOM 692 O O . SER A 1 95 ? -23.421 -3.944 18.371 1.00 93.06 95 SER A O 1
ATOM 694 N N . ALA A 1 96 ? -23.355 -1.732 17.981 1.00 92.12 96 ALA A N 1
ATOM 695 C CA . ALA A 1 96 ? -24.598 -1.619 17.239 1.00 92.12 96 ALA A CA 1
ATOM 696 C C . ALA A 1 96 ? -24.455 -0.499 16.205 1.00 92.12 96 ALA A C 1
ATOM 698 O O . ALA A 1 96 ? -23.820 0.520 16.466 1.00 92.12 96 ALA A O 1
ATOM 699 N N . THR A 1 97 ? -25.046 -0.686 15.029 1.00 96.19 97 THR A N 1
ATOM 700 C CA . THR A 1 97 ? -25.055 0.326 13.969 1.00 96.19 97 THR A CA 1
ATOM 701 C C . THR A 1 97 ? -26.354 1.115 14.027 1.00 96.19 97 THR A C 1
ATOM 703 O O . THR A 1 97 ? -27.414 0.523 14.236 1.00 96.19 97 THR A O 1
ATOM 706 N N . THR A 1 98 ? -26.288 2.431 13.835 1.00 97.19 98 THR A N 1
ATOM 707 C CA . THR A 1 98 ? -27.486 3.265 13.790 1.00 97.19 98 THR A CA 1
ATOM 708 C C . THR A 1 98 ? -28.376 2.899 12.604 1.00 97.19 98 THR A C 1
ATOM 710 O O . THR A 1 98 ? -27.910 2.725 11.475 1.00 97.19 98 THR A O 1
ATOM 713 N N . ASP A 1 99 ? -29.673 2.765 12.861 1.00 94.44 99 ASP A N 1
ATOM 714 C CA . ASP A 1 99 ? -30.671 2.464 11.837 1.00 94.44 99 ASP A CA 1
ATOM 715 C C . ASP A 1 99 ? -31.056 3.703 11.001 1.00 94.44 99 ASP A C 1
ATOM 717 O O . ASP A 1 99 ? -30.455 4.769 11.119 1.00 94.44 99 ASP A O 1
ATOM 721 N N . GLY A 1 100 ? -32.086 3.587 10.154 1.00 90.50 100 GLY A N 1
ATOM 722 C CA . GLY A 1 100 ? -32.592 4.699 9.335 1.00 90.50 100 GLY A CA 1
ATOM 723 C C . GLY A 1 100 ? -33.137 5.897 10.129 1.00 90.50 100 GLY A C 1
ATOM 724 O O . GLY A 1 100 ? -33.331 6.961 9.550 1.00 90.50 100 GLY A O 1
ATOM 725 N N . SER A 1 101 ? -33.371 5.740 11.435 1.00 92.31 101 SER A N 1
ATOM 726 C CA . SER A 1 101 ? -33.733 6.820 12.361 1.00 92.31 101 SER A CA 1
ATOM 727 C C . SER A 1 101 ? -32.531 7.368 13.143 1.00 92.31 101 SER A C 1
ATOM 729 O O . SER A 1 101 ? -32.695 8.237 13.995 1.00 92.31 101 SER A O 1
ATOM 731 N N . GLY A 1 102 ? -31.321 6.880 12.851 1.00 94.62 102 GLY A N 1
ATOM 732 C CA . GLY A 1 102 ? -30.078 7.257 13.518 1.00 94.62 102 GLY A CA 1
ATOM 733 C C . GLY A 1 102 ? -29.909 6.662 14.910 1.00 94.62 102 GLY A C 1
ATOM 734 O O . GLY A 1 102 ? -29.119 7.188 15.691 1.00 94.62 102 GLY A O 1
ATOM 735 N N . VAL A 1 103 ? -30.629 5.585 15.243 1.00 96.50 103 VAL A N 1
ATOM 736 C CA . VAL A 1 103 ? -30.607 4.994 16.587 1.00 96.50 103 VAL A CA 1
ATOM 737 C C . VAL A 1 103 ? -29.827 3.682 16.604 1.00 96.50 103 VAL A C 1
ATOM 739 O O . VAL A 1 103 ? -30.127 2.761 15.848 1.00 96.50 103 VAL A O 1
ATOM 742 N N . ALA A 1 104 ? -28.845 3.577 17.500 1.00 96.56 104 ALA A N 1
ATOM 743 C CA . ALA A 1 104 ? -28.164 2.338 17.871 1.00 96.56 104 ALA A CA 1
ATOM 744 C C . ALA A 1 104 ? -28.689 1.866 19.238 1.00 96.56 104 ALA A C 1
ATOM 746 O O . ALA A 1 104 ? -28.761 2.652 20.181 1.00 96.56 104 ALA A O 1
ATOM 747 N N . SER A 1 105 ? -29.080 0.595 19.361 1.00 94.12 105 SER A N 1
ATOM 748 C CA . SER A 1 105 ? -29.724 0.060 20.573 1.00 94.12 105 SER A CA 1
ATOM 749 C C . SER A 1 105 ? -28.895 -1.046 21.221 1.00 94.12 105 SER A C 1
ATOM 751 O O . SER A 1 105 ? -28.447 -1.969 20.544 1.00 94.12 105 SER A O 1
ATOM 753 N N . PHE A 1 106 ? -28.749 -0.993 22.546 1.00 91.69 106 PHE A N 1
ATOM 754 C CA . PHE A 1 106 ? -27.954 -1.941 23.322 1.00 91.69 106 PHE A CA 1
ATOM 755 C C . PHE A 1 106 ? -28.745 -2.538 24.487 1.00 91.69 106 PHE A C 1
ATOM 757 O O . PHE A 1 106 ? -29.332 -1.812 25.279 1.00 91.69 106 PHE A O 1
ATOM 764 N N . ALA A 1 107 ? -28.699 -3.861 24.655 1.00 85.56 107 ALA A N 1
ATOM 765 C CA . ALA A 1 107 ? -29.259 -4.535 25.831 1.00 85.56 107 ALA A CA 1
ATOM 766 C C . ALA A 1 107 ? -28.313 -4.430 27.046 1.00 85.56 107 ALA A C 1
ATOM 768 O O . ALA A 1 107 ? -27.367 -5.201 27.157 1.00 85.56 107 ALA A O 1
ATOM 769 N N . VAL A 1 108 ? -28.492 -3.467 27.936 1.00 81.94 108 VAL A N 1
ATOM 770 C CA . VAL A 1 108 ? -27.572 -3.177 29.048 1.00 81.94 108 VAL A CA 1
ATOM 771 C C . VAL A 1 108 ? -28.159 -3.582 30.396 1.00 81.94 108 VAL A C 1
ATOM 773 O O . VAL A 1 108 ? -29.371 -3.553 30.597 1.00 81.94 108 VAL A O 1
ATOM 776 N N . GLU A 1 109 ? -27.297 -3.980 31.321 1.00 81.00 109 GLU A N 1
ATOM 777 C CA . GLU A 1 109 ? -27.671 -4.196 32.722 1.00 81.00 109 GLU A CA 1
ATOM 778 C C . GLU A 1 109 ? -27.580 -2.870 33.484 1.00 81.00 109 GLU A C 1
ATOM 780 O O . GLU A 1 109 ? -27.217 -1.858 32.899 1.00 81.00 109 GLU A O 1
ATOM 785 N N . ALA A 1 110 ? -27.924 -2.847 34.773 1.00 79.25 110 ALA A N 1
ATOM 786 C CA . ALA A 1 110 ? -27.691 -1.660 35.591 1.00 79.25 110 ALA A CA 1
ATOM 787 C C . ALA A 1 110 ? -26.179 -1.411 35.736 1.00 79.25 110 ALA A C 1
ATOM 789 O O . ALA A 1 110 ? -25.446 -2.291 36.188 1.00 79.25 110 ALA A O 1
ATOM 790 N N . GLY A 1 111 ? -25.721 -0.218 35.370 1.00 83.25 111 GLY A N 1
ATOM 791 C CA . GLY A 1 111 ? -24.304 0.133 35.371 1.00 83.25 111 GLY A CA 1
ATOM 792 C C . GLY A 1 111 ? -24.008 1.440 34.643 1.00 83.25 111 GLY A C 1
ATOM 793 O O . GLY A 1 111 ? -24.899 2.064 34.062 1.00 83.25 111 GLY A O 1
ATOM 794 N N . THR A 1 112 ? -22.741 1.841 34.673 1.00 90.19 112 THR A N 1
ATOM 795 C CA . THR A 1 112 ? -22.249 3.053 34.012 1.00 90.19 112 THR A CA 1
ATOM 796 C C . THR A 1 112 ? -21.496 2.675 32.742 1.00 90.19 112 THR A C 1
ATOM 798 O O . THR A 1 112 ? -20.551 1.887 32.792 1.00 90.19 112 THR A O 1
ATOM 801 N N . TYR A 1 113 ? -21.908 3.240 31.609 1.00 91.06 113 TYR A N 1
ATOM 802 C CA . TYR A 1 113 ? -21.374 2.898 30.292 1.00 91.06 113 TYR A CA 1
ATOM 803 C C . TYR A 1 113 ? -20.920 4.1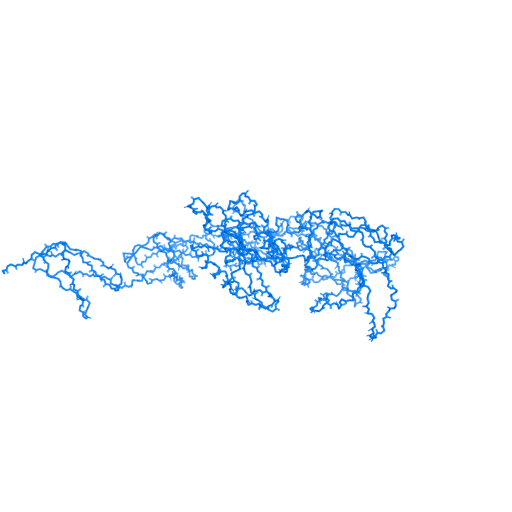39 29.532 1.00 91.06 113 TYR A C 1
ATOM 805 O O . TYR A 1 113 ? -21.613 5.153 29.538 1.00 91.06 113 TYR A O 1
ATOM 813 N N . MET A 1 114 ? -19.802 4.042 28.815 1.00 95.00 114 MET A N 1
ATOM 814 C CA . MET A 1 114 ? -19.443 5.002 27.770 1.00 95.00 114 MET A CA 1
ATOM 815 C C . MET A 1 114 ? -19.801 4.437 26.396 1.00 95.00 114 MET A C 1
ATOM 817 O O . MET A 1 114 ? -19.766 3.225 26.174 1.00 95.00 114 MET A O 1
ATOM 821 N N . VAL A 1 115 ? -20.143 5.322 25.461 1.00 95.69 115 VAL A N 1
ATOM 822 C CA . VAL A 1 115 ? -20.442 4.958 24.071 1.00 95.69 115 VAL A CA 1
ATOM 823 C C . VAL A 1 115 ? -19.504 5.726 23.158 1.00 95.69 115 VAL A C 1
ATOM 825 O O . VAL A 1 115 ? -19.422 6.949 23.245 1.00 95.69 115 VAL A O 1
ATOM 828 N N . GLN A 1 116 ? -18.847 5.015 22.250 1.00 96.56 116 GLN A N 1
ATOM 829 C CA . GLN A 1 116 ? -18.021 5.606 21.207 1.00 96.56 116 GLN A CA 1
ATOM 830 C C . GLN A 1 116 ? -18.635 5.310 19.840 1.00 96.56 116 GLN A C 1
ATOM 832 O O . GLN A 1 116 ? -18.923 4.158 19.526 1.00 96.56 116 GLN A O 1
ATOM 837 N N . ALA A 1 117 ? -18.854 6.338 19.030 1.00 96.00 117 ALA A N 1
ATOM 838 C CA . ALA A 1 117 ? -19.328 6.225 17.660 1.00 96.00 117 ALA A CA 1
ATOM 839 C C . ALA A 1 117 ? -18.170 6.441 16.684 1.00 96.00 117 ALA A C 1
ATOM 841 O O . ALA A 1 117 ? -17.506 7.476 16.735 1.00 96.00 117 ALA A O 1
ATOM 842 N N . ARG A 1 118 ? -17.953 5.489 15.775 1.00 93.12 118 ARG A N 1
ATOM 843 C CA . ARG A 1 118 ? -16.963 5.603 14.704 1.00 93.12 118 ARG A CA 1
ATOM 844 C C . ARG A 1 118 ? -17.628 6.129 13.441 1.00 93.12 118 ARG A C 1
ATOM 846 O O . ARG A 1 118 ? -18.495 5.468 12.867 1.00 93.12 118 ARG A O 1
ATOM 853 N N . TYR A 1 119 ? -17.216 7.314 13.003 1.00 93.44 119 TYR A N 1
ATOM 854 C CA . TYR A 1 119 ? -17.799 8.010 11.861 1.00 93.44 119 TYR A CA 1
ATOM 855 C C . TYR A 1 119 ? -16.721 8.722 11.035 1.00 93.44 119 TYR A C 1
ATOM 857 O O . TYR A 1 119 ? -15.893 9.447 11.578 1.00 93.44 119 TYR A O 1
ATOM 865 N N . LEU A 1 120 ? -16.717 8.481 9.717 1.00 91.81 120 LEU A N 1
ATOM 866 C CA . LEU A 1 120 ? -15.740 9.022 8.753 1.00 91.81 120 LEU A CA 1
ATOM 867 C C . LEU A 1 120 ? -14.274 8.927 9.221 1.00 91.81 120 LEU A C 1
ATOM 869 O O . LEU A 1 120 ? -13.487 9.851 9.049 1.00 91.81 120 LEU A O 1
ATOM 873 N N . GLY A 1 121 ? -13.916 7.783 9.810 1.00 87.44 121 GLY A N 1
ATOM 874 C CA . GLY A 1 121 ? -12.549 7.478 10.234 1.00 87.44 121 GLY A CA 1
ATOM 875 C C . GLY A 1 121 ? -12.125 8.081 11.576 1.00 87.44 121 GLY A C 1
ATOM 876 O O . GLY A 1 121 ? -10.981 7.870 11.969 1.00 87.44 121 GLY A O 1
ATOM 877 N N . TYR A 1 122 ? -13.030 8.759 12.285 1.00 90.62 122 TYR A N 1
ATOM 878 C CA . TYR A 1 122 ? -12.812 9.286 13.631 1.00 90.62 122 TYR A CA 1
ATOM 879 C C . TYR A 1 122 ? -13.751 8.658 14.650 1.00 90.62 122 TYR A C 1
ATOM 881 O O . TYR A 1 122 ? -14.869 8.255 14.321 1.00 90.62 122 TYR A O 1
ATOM 889 N N . ASP A 1 123 ? -13.303 8.644 15.899 1.00 92.38 123 ASP A N 1
ATOM 890 C CA . ASP A 1 123 ? -14.101 8.208 17.032 1.00 92.38 123 ASP A CA 1
ATOM 891 C C . ASP A 1 123 ? -14.650 9.423 17.809 1.00 92.38 123 ASP A C 1
ATOM 893 O O . ASP A 1 123 ? -13.941 10.402 18.073 1.00 92.38 123 ASP A O 1
ATOM 897 N N . PHE A 1 124 ? -15.935 9.361 18.161 1.00 94.06 124 PHE A N 1
ATOM 898 C CA . PHE A 1 124 ? -16.676 10.386 18.899 1.00 94.06 124 PHE A CA 1
ATOM 899 C C . PHE A 1 124 ? -17.296 9.761 20.144 1.00 94.06 124 PHE A C 1
ATOM 901 O O . PHE A 1 124 ? -18.055 8.798 20.042 1.00 94.06 124 PHE A O 1
ATOM 908 N N . THR A 1 125 ? -16.987 10.300 21.318 1.00 94.19 125 THR A N 1
ATOM 909 C CA . THR A 1 125 ? -17.339 9.670 22.596 1.00 94.19 125 THR A CA 1
ATOM 910 C C . THR A 1 125 ? -18.421 10.464 23.318 1.00 94.19 125 THR A C 1
ATOM 912 O O . THR A 1 125 ? -18.329 11.685 23.430 1.00 94.19 125 THR A O 1
ATOM 915 N N . LEU A 1 126 ? -19.440 9.764 23.816 1.00 92.94 126 LEU A N 1
ATOM 916 C CA . LEU A 1 126 ? -20.417 10.303 24.761 1.00 92.94 126 LEU A CA 1
ATOM 917 C C . LEU A 1 126 ? -19.874 10.277 26.188 1.00 92.94 126 LEU A C 1
ATOM 919 O O . LEU A 1 126 ? -19.140 9.364 26.565 1.00 92.94 126 LEU A O 1
ATOM 923 N N . GLU A 1 127 ? -20.319 11.234 27.001 1.00 87.88 127 GLU A N 1
ATOM 924 C CA . GLU A 1 127 ? -20.147 11.161 28.452 1.00 87.88 127 GLU A CA 1
ATOM 925 C C . GLU A 1 127 ? -20.784 9.885 29.026 1.00 87.88 127 GLU A C 1
ATOM 927 O O . GLU A 1 127 ? -21.690 9.291 28.435 1.00 87.88 127 GLU A O 1
ATOM 932 N N . ALA A 1 128 ? -20.297 9.462 30.192 1.00 91.25 128 ALA A N 1
ATOM 933 C CA . ALA A 1 128 ? -20.742 8.242 30.847 1.00 91.25 128 ALA A CA 1
ATOM 934 C C . ALA A 1 128 ? -22.244 8.283 31.198 1.00 91.25 128 ALA A C 1
ATOM 936 O O . ALA A 1 128 ? -22.747 9.251 31.767 1.00 91.25 128 ALA A O 1
ATOM 937 N N . ILE A 1 129 ? -22.953 7.199 30.882 1.00 91.81 129 ILE A N 1
ATOM 938 C CA . ILE A 1 129 ? -24.402 7.050 31.037 1.00 91.81 129 ILE A CA 1
ATOM 939 C C . ILE A 1 129 ? -24.686 6.050 32.156 1.00 91.81 129 ILE A C 1
ATOM 941 O O . ILE A 1 129 ? -24.269 4.894 32.076 1.00 91.81 129 ILE A O 1
ATOM 945 N N . GLU A 1 130 ? -25.441 6.470 33.171 1.00 88.19 130 GLU A N 1
ATOM 946 C CA . GLU A 1 130 ? -25.891 5.595 34.258 1.00 88.19 130 GLU A CA 1
ATOM 947 C C . GLU A 1 130 ? -27.240 4.942 33.939 1.00 88.19 130 GLU A C 1
ATOM 949 O O . GLU A 1 130 ? -28.274 5.597 33.791 1.00 88.19 130 GLU A O 1
ATOM 954 N N . THR A 1 131 ? -27.245 3.617 33.886 1.00 80.81 131 THR A N 1
ATOM 955 C CA . THR A 1 131 ? -28.428 2.790 33.633 1.00 80.81 131 THR A CA 1
ATOM 956 C C . THR A 1 131 ? -28.844 2.065 34.923 1.00 80.81 131 THR A C 1
ATOM 958 O O . THR A 1 131 ? -27.991 1.737 35.750 1.00 80.81 131 THR A O 1
ATOM 961 N N . PRO A 1 132 ? -30.147 1.804 35.144 1.00 78.56 132 PRO A N 1
ATOM 962 C CA . PRO A 1 132 ? -31.274 2.036 34.239 1.00 78.56 132 PRO A CA 1
ATOM 963 C C . PRO A 1 132 ? -31.857 3.460 34.317 1.00 78.56 132 PRO A C 1
ATOM 965 O O . PRO A 1 132 ? -32.913 3.706 33.742 1.00 78.56 132 PRO A O 1
ATOM 968 N N . THR A 1 133 ? -31.215 4.390 35.033 1.00 81.75 133 THR A N 1
ATOM 969 C CA . THR A 1 133 ? -31.698 5.773 35.210 1.00 81.75 133 THR A CA 1
ATOM 970 C C . THR A 1 133 ? -31.874 6.499 33.876 1.00 81.75 133 THR A C 1
ATOM 972 O O . THR A 1 133 ? -32.870 7.193 33.673 1.00 81.75 133 THR A O 1
ATOM 975 N N . VAL A 1 134 ? -30.934 6.304 32.950 1.00 84.00 134 VAL A N 1
ATOM 976 C CA . VAL A 1 134 ? -30.971 6.841 31.590 1.00 84.00 134 VAL A CA 1
ATOM 977 C C . VAL A 1 134 ? -30.986 5.681 30.598 1.00 84.00 134 VAL A C 1
ATOM 979 O O . VAL A 1 134 ? -30.067 4.869 30.563 1.00 84.00 134 VAL A O 1
ATOM 982 N N . LEU A 1 135 ? -32.036 5.607 29.776 1.00 89.31 135 LEU A N 1
ATOM 983 C CA . LEU A 1 135 ? -32.197 4.587 28.725 1.00 89.31 135 LEU A CA 1
ATOM 984 C C . LEU A 1 135 ? -32.210 5.177 27.310 1.00 89.31 135 LEU A C 1
ATOM 986 O O . LEU A 1 135 ? -32.356 4.447 26.332 1.00 89.31 135 LEU A O 1
ATOM 990 N N . ALA A 1 136 ? -32.037 6.491 27.190 1.00 92.44 136 ALA A N 1
ATOM 991 C CA . ALA A 1 136 ? -31.889 7.169 25.916 1.00 92.44 136 ALA A CA 1
ATOM 992 C C . ALA A 1 136 ? -30.900 8.328 26.051 1.00 92.44 136 ALA A C 1
ATOM 994 O O . ALA A 1 136 ? -31.020 9.138 26.970 1.00 92.44 136 ALA A O 1
ATOM 995 N N . ALA A 1 137 ? -29.950 8.416 25.125 1.00 94.88 137 ALA A N 1
ATOM 996 C CA . ALA A 1 137 ? -29.000 9.519 25.028 1.00 94.88 137 ALA A CA 1
ATOM 997 C C . ALA A 1 137 ? -28.783 9.909 23.562 1.00 94.88 137 ALA A C 1
ATOM 999 O O . ALA A 1 137 ? -29.234 9.228 22.636 1.00 94.88 137 ALA A O 1
ATOM 1000 N N . SER A 1 138 ? -28.134 11.047 23.328 1.00 94.75 138 SER A N 1
ATOM 1001 C CA . SER A 1 138 ? -27.879 11.545 21.978 1.00 94.75 138 SER A CA 1
ATOM 1002 C C . SER A 1 138 ? -26.469 12.079 21.831 1.00 94.75 138 SER A C 1
ATOM 1004 O O . SER A 1 138 ? -26.041 12.892 22.643 1.00 94.75 138 SER A O 1
ATOM 1006 N N . LEU A 1 139 ? -25.784 11.628 20.781 1.00 96.25 139 LEU A N 1
ATOM 1007 C CA . LEU A 1 139 ? -24.470 12.105 20.374 1.00 96.25 139 LEU A CA 1
ATOM 1008 C C . LEU A 1 139 ? -24.628 13.030 19.172 1.00 96.25 139 LEU A C 1
ATOM 1010 O O . LEU A 1 139 ? -25.031 12.583 18.096 1.00 96.25 139 LEU A O 1
ATOM 1014 N N . THR A 1 140 ? -24.300 14.303 19.364 1.00 95.75 140 THR A N 1
ATOM 1015 C CA . THR A 1 140 ? -24.259 15.287 18.283 1.00 95.75 140 THR A CA 1
ATOM 1016 C C . THR A 1 140 ? -22.833 15.394 17.761 1.00 95.75 140 THR A C 1
ATOM 1018 O O . THR A 1 140 ? -21.912 15.653 18.532 1.00 95.75 140 THR A O 1
ATOM 1021 N N . ILE A 1 141 ? -22.659 15.194 16.459 1.00 95.75 141 ILE A N 1
ATOM 1022 C CA . ILE A 1 141 ? -21.397 15.367 15.739 1.00 95.75 141 ILE A CA 1
ATOM 1023 C C . ILE A 1 141 ? -21.614 16.540 14.781 1.00 95.75 141 ILE A C 1
ATOM 1025 O O . ILE A 1 141 ? -22.204 16.305 13.738 1.00 95.75 141 ILE A O 1
ATOM 1029 N N . PRO A 1 142 ? -21.219 17.780 15.111 1.00 95.06 142 PRO A N 1
ATOM 1030 C CA . PRO A 1 142 ? -21.414 18.925 14.219 1.00 95.06 142 PRO A CA 1
ATOM 1031 C C . PRO A 1 142 ? -20.697 18.727 12.879 1.00 95.06 142 PRO A C 1
ATOM 1033 O O . PRO A 1 142 ? -19.605 18.156 12.868 1.00 95.06 142 PRO A O 1
ATOM 1036 N N . HIS A 1 143 ? -21.262 19.222 11.770 1.00 93.75 143 HIS A N 1
ATOM 1037 C CA . HIS A 1 143 ? -20.653 19.140 10.432 1.00 93.75 143 HIS A CA 1
ATOM 1038 C C . HIS A 1 143 ? -20.448 20.515 9.798 1.00 93.75 143 HIS A C 1
ATOM 1040 O O . HIS A 1 143 ? -21.327 21.370 9.862 1.00 93.75 143 HIS A O 1
ATOM 1046 N N . ARG A 1 144 ? -19.340 20.661 9.067 1.00 92.12 144 ARG A N 1
ATOM 1047 C CA . ARG A 1 144 ? -19.078 21.762 8.134 1.00 92.12 144 ARG A CA 1
ATOM 1048 C C . ARG A 1 144 ? -19.113 21.279 6.688 1.00 92.12 144 ARG A C 1
ATOM 1050 O O . ARG A 1 144 ? -18.883 20.103 6.406 1.00 92.12 144 ARG A O 1
ATOM 1057 N N . ASP A 1 145 ? -19.333 22.212 5.769 1.00 92.25 145 ASP A N 1
ATOM 1058 C CA . ASP A 1 145 ? -19.051 21.997 4.351 1.00 92.25 145 ASP A CA 1
ATOM 1059 C C . ASP A 1 145 ? -17.549 22.192 4.088 1.00 92.25 145 ASP A C 1
ATOM 1061 O O . ASP A 1 145 ? -17.003 23.285 4.262 1.00 92.25 145 ASP A O 1
ATOM 1065 N N . LEU A 1 146 ? -16.866 21.115 3.707 1.00 92.25 146 LEU A N 1
ATOM 1066 C CA . LEU A 1 146 ? -15.496 21.136 3.217 1.00 92.25 146 LEU A CA 1
ATOM 1067 C C . LEU A 1 146 ? -15.527 21.368 1.709 1.00 92.25 146 LEU A C 1
ATOM 1069 O O . LEU A 1 146 ? -15.719 20.434 0.928 1.00 92.25 146 LEU A O 1
ATOM 1073 N N . ALA A 1 147 ? -15.310 22.620 1.323 1.00 93.25 147 ALA A N 1
ATOM 1074 C CA . ALA A 1 147 ? -15.225 23.035 -0.066 1.00 93.25 147 ALA A CA 1
ATOM 1075 C C . ALA A 1 147 ? -13.756 23.060 -0.530 1.00 93.25 147 ALA A C 1
ATOM 1077 O O . ALA A 1 147 ? -12.934 23.799 0.018 1.00 93.25 147 ALA A O 1
ATOM 1078 N N . VAL A 1 148 ? -13.425 22.266 -1.550 1.00 95.38 148 VAL A N 1
ATOM 1079 C CA . VAL A 1 148 ? -12.072 22.137 -2.111 1.00 95.38 148 VAL A CA 1
ATOM 1080 C C . VAL A 1 148 ? -12.034 22.683 -3.529 1.00 95.38 148 VAL A C 1
ATOM 1082 O O . VAL A 1 148 ? -12.763 22.212 -4.398 1.00 95.38 148 VAL A O 1
ATOM 1085 N N . ARG A 1 149 ? -11.155 23.654 -3.779 1.00 94.44 149 ARG A N 1
ATOM 1086 C CA . ARG A 1 149 ? -10.935 24.215 -5.120 1.00 94.44 149 ARG A CA 1
ATOM 1087 C C . ARG A 1 149 ? -9.971 23.334 -5.903 1.00 94.44 149 ARG A C 1
ATOM 1089 O O . ARG A 1 149 ? -8.889 23.038 -5.400 1.00 94.44 149 ARG A O 1
ATOM 1096 N N . VAL A 1 150 ? -10.321 22.962 -7.128 1.00 94.88 150 VAL A N 1
ATOM 1097 C CA . VAL A 1 150 ? -9.523 22.056 -7.963 1.00 94.88 150 VAL A CA 1
ATOM 1098 C C . VAL A 1 150 ? -8.911 22.805 -9.142 1.00 94.88 150 VAL A C 1
ATOM 1100 O O . VAL A 1 150 ? -9.622 23.432 -9.929 1.00 94.88 150 VAL A O 1
ATOM 1103 N N . PHE A 1 151 ? -7.590 22.698 -9.288 1.00 91.50 151 PHE A N 1
ATOM 1104 C CA . PHE A 1 151 ? -6.826 23.356 -10.342 1.00 91.50 151 PHE A CA 1
ATOM 1105 C C . PHE A 1 151 ? -5.875 22.403 -11.067 1.00 91.50 151 PHE A C 1
ATOM 1107 O O . PHE A 1 151 ? -5.375 21.436 -10.493 1.00 91.50 151 PHE A O 1
ATOM 1114 N N . LYS A 1 152 ? -5.562 22.733 -12.319 1.00 90.19 152 LYS A N 1
ATOM 1115 C CA . LYS A 1 152 ? -4.391 22.239 -13.049 1.00 90.19 152 LYS A CA 1
ATOM 1116 C C . LYS A 1 152 ? -3.463 23.408 -13.325 1.00 90.19 152 LYS A C 1
ATOM 1118 O O . LYS A 1 152 ? -3.927 24.439 -13.788 1.00 90.19 152 LYS A O 1
ATOM 1123 N N . ASP A 1 153 ? -2.171 23.249 -13.090 1.00 86.38 153 ASP A N 1
ATOM 1124 C CA . ASP A 1 153 ? -1.172 24.248 -13.469 1.00 86.38 153 ASP A CA 1
ATOM 1125 C C . ASP A 1 153 ? -0.223 23.645 -14.502 1.00 86.38 153 ASP A C 1
ATOM 1127 O O . ASP A 1 153 ? 0.299 22.553 -14.306 1.00 86.38 153 ASP A O 1
ATOM 1131 N N . GLN A 1 154 ? -0.032 24.340 -15.620 1.00 81.44 154 GLN A N 1
ATOM 1132 C CA . GLN A 1 154 ? 0.856 23.933 -16.715 1.00 81.44 154 GLN A CA 1
ATOM 1133 C C . GLN A 1 154 ? 2.076 24.861 -16.857 1.00 81.44 154 GLN A C 1
ATOM 1135 O O . GLN A 1 154 ? 2.778 24.813 -17.864 1.00 81.44 154 GLN A O 1
ATOM 1140 N N . GLY A 1 155 ? 2.313 25.744 -15.883 1.00 71.50 155 GLY A N 1
ATOM 1141 C CA . GLY A 1 155 ? 3.412 26.713 -15.870 1.00 71.50 155 GLY A CA 1
ATOM 1142 C C . GLY A 1 155 ? 3.016 28.112 -16.353 1.00 71.50 155 GLY A C 1
ATOM 1143 O O . GLY A 1 155 ? 3.829 29.031 -16.292 1.00 71.50 155 GLY A O 1
ATOM 1144 N N . ASN A 1 156 ? 1.763 28.293 -16.785 1.00 74.44 156 ASN A N 1
ATOM 1145 C CA . ASN A 1 156 ? 1.189 29.582 -17.196 1.00 74.44 156 ASN A CA 1
ATOM 1146 C C . ASN A 1 156 ? 0.115 30.098 -16.219 1.00 74.44 156 ASN A C 1
ATOM 1148 O O . ASN A 1 156 ? -0.586 31.064 -16.523 1.00 74.44 156 ASN A O 1
ATOM 1152 N N . GLY A 1 157 ? 0.010 29.471 -15.044 1.00 77.38 157 GLY A N 1
ATOM 1153 C CA . GLY A 1 157 ? -0.972 29.772 -14.011 1.00 77.38 157 GLY A CA 1
ATOM 1154 C C . GLY A 1 157 ? -1.985 28.644 -13.824 1.00 77.38 157 GLY A C 1
ATOM 1155 O O . GLY A 1 157 ? -2.289 27.890 -14.747 1.00 77.38 157 GLY A O 1
ATOM 1156 N N . ALA A 1 158 ? -2.515 28.553 -12.606 1.00 84.88 158 ALA A N 1
ATOM 1157 C CA . ALA A 1 158 ? -3.502 27.558 -12.219 1.00 84.88 158 ALA A CA 1
ATOM 1158 C C . ALA A 1 158 ? -4.858 27.799 -12.909 1.00 84.88 158 ALA A C 1
ATOM 1160 O O . ALA A 1 158 ? -5.513 28.823 -12.697 1.00 84.88 158 ALA A O 1
ATOM 1161 N N . GLU A 1 159 ? -5.297 26.824 -13.699 1.00 89.06 159 GLU A N 1
ATOM 1162 C CA . GLU A 1 159 ? -6.584 26.799 -14.384 1.00 89.06 159 GLU A CA 1
ATOM 1163 C C . GLU A 1 159 ? -7.603 25.942 -13.614 1.00 89.06 159 GLU A C 1
ATOM 1165 O O . GLU A 1 159 ? -7.268 24.848 -13.151 1.00 89.06 159 GLU A O 1
ATOM 1170 N N . PRO A 1 160 ? -8.852 26.411 -13.458 1.00 92.00 160 PRO A N 1
ATOM 1171 C CA . PRO A 1 160 ? -9.905 25.680 -12.755 1.00 92.00 160 PRO A CA 1
ATOM 1172 C C . PRO A 1 160 ? -10.332 24.415 -13.526 1.00 92.00 160 PRO A C 1
ATOM 1174 O O . PRO A 1 160 ? -10.385 24.416 -14.757 1.00 92.00 160 PRO A O 1
ATOM 1177 N N . VAL A 1 161 ? -10.632 23.326 -12.808 1.00 90.19 161 VAL A N 1
ATOM 1178 C CA . VAL A 1 161 ? -11.021 22.030 -13.394 1.00 90.19 161 VAL A CA 1
ATOM 1179 C C . VAL A 1 161 ? -12.398 21.572 -12.917 1.00 90.19 161 VAL A C 1
ATOM 1181 O O . VAL A 1 161 ? -12.584 21.298 -11.730 1.00 90.19 161 VAL A O 1
ATOM 1184 N N . SER A 1 162 ? -13.322 21.354 -13.856 1.00 92.38 162 SER A N 1
ATOM 1185 C CA . SER A 1 162 ? -14.610 20.686 -13.624 1.00 92.38 162 SER A CA 1
ATOM 1186 C C . SER A 1 162 ? -14.588 19.207 -14.049 1.00 92.38 162 SER A C 1
ATOM 1188 O O . SER A 1 162 ? -13.789 18.789 -14.892 1.00 92.38 162 SER A O 1
ATOM 1190 N N . GLY A 1 163 ? -15.460 18.397 -13.447 1.00 91.50 163 GLY A N 1
ATOM 1191 C CA . GLY A 1 163 ? -15.653 16.975 -13.742 1.00 91.50 163 GLY A CA 1
ATOM 1192 C C . GLY A 1 163 ? -14.559 16.034 -13.228 1.00 91.50 163 GLY A C 1
ATOM 1193 O O . GLY A 1 163 ? -14.530 14.869 -13.625 1.00 91.50 163 GLY A O 1
ATOM 1194 N N . LEU A 1 164 ? -13.639 16.500 -12.375 1.00 90.56 164 LEU A N 1
ATOM 1195 C CA . LEU A 1 164 ? -12.595 15.646 -11.808 1.00 90.56 164 LEU A CA 1
ATOM 1196 C C . LEU A 1 164 ? -13.122 14.901 -10.580 1.00 90.56 164 LEU A C 1
ATOM 1198 O O . LEU A 1 164 ? -13.555 15.523 -9.614 1.00 90.56 164 LEU A O 1
ATOM 1202 N N . ARG A 1 165 ? -13.028 13.568 -10.602 1.00 93.56 165 ARG A N 1
ATOM 1203 C CA . ARG A 1 165 ? -13.379 12.709 -9.469 1.00 93.56 165 ARG A CA 1
ATOM 1204 C C . ARG A 1 165 ? -12.393 12.872 -8.313 1.00 93.56 165 ARG A C 1
ATOM 1206 O O . ARG A 1 165 ? -11.203 12.600 -8.478 1.00 93.56 165 ARG A O 1
ATOM 1213 N N . CYS A 1 166 ? -12.918 13.180 -7.136 1.00 91.50 166 CYS A N 1
ATOM 1214 C CA . CYS A 1 166 ? -12.164 13.371 -5.907 1.00 91.50 166 CYS A CA 1
ATOM 1215 C C . CYS A 1 166 ? -12.717 12.496 -4.771 1.00 91.50 166 CYS A C 1
ATOM 1217 O O . CYS A 1 166 ? -13.926 12.284 -4.665 1.00 91.50 166 CYS A O 1
ATOM 1219 N N . TYR A 1 167 ? -11.836 12.000 -3.907 1.00 93.31 167 TYR A N 1
ATOM 1220 C CA . TYR A 1 167 ? -12.141 11.092 -2.800 1.00 93.31 167 TYR A CA 1
ATOM 1221 C C . TYR A 1 167 ? -11.749 11.720 -1.465 1.00 93.31 167 TYR A C 1
ATOM 1223 O O . TYR A 1 167 ? -10.702 12.356 -1.366 1.00 93.31 167 TYR A O 1
ATOM 1231 N N . LEU A 1 168 ? -12.568 11.520 -0.435 1.00 93.31 168 LEU A N 1
ATOM 1232 C CA . LEU A 1 168 ? -12.329 12.064 0.898 1.00 93.31 168 LEU A CA 1
ATOM 1233 C C . LEU A 1 168 ? -11.581 11.058 1.783 1.00 93.31 168 LEU A C 1
ATOM 1235 O O . LEU A 1 168 ? -12.000 9.905 1.943 1.00 93.31 168 LEU A O 1
ATOM 1239 N N . TYR A 1 169 ? -10.526 11.535 2.428 1.00 91.12 169 TYR A N 1
ATOM 1240 C CA . TYR A 1 169 ? -9.715 10.800 3.389 1.00 91.12 169 TYR A CA 1
ATOM 1241 C C . TYR A 1 169 ? -9.696 11.513 4.738 1.00 91.12 169 TYR A C 1
ATOM 1243 O O . TYR A 1 169 ? -9.673 12.742 4.801 1.00 91.12 169 TYR A O 1
ATOM 1251 N N . SER A 1 170 ? -9.676 10.736 5.817 1.00 88.00 170 SER A N 1
ATOM 1252 C CA . SER A 1 170 ? -9.431 11.221 7.174 1.00 88.00 170 SER A CA 1
ATOM 1253 C C . SER A 1 170 ? -7.979 10.969 7.586 1.00 88.00 170 SER A C 1
ATOM 1255 O O . SER A 1 170 ? -7.312 10.089 7.039 1.00 88.00 170 SER A O 1
ATOM 1257 N N . LEU A 1 171 ? -7.482 11.718 8.569 1.00 79.88 171 LEU A N 1
ATOM 1258 C CA . LEU A 1 171 ? -6.169 11.473 9.172 1.00 79.88 171 LEU A CA 1
ATOM 1259 C C . LEU A 1 171 ? -6.263 10.357 10.223 1.00 79.88 171 LEU A C 1
ATOM 1261 O O . LEU A 1 171 ? -7.020 10.478 11.186 1.00 79.88 171 LEU A O 1
ATOM 1265 N N . GLY A 1 172 ? -5.503 9.281 10.039 1.00 66.75 172 GLY A N 1
ATOM 1266 C CA . GLY A 1 172 ? -5.370 8.181 10.991 1.00 66.75 172 GLY A CA 1
ATOM 1267 C C . GLY A 1 172 ? -4.379 8.464 12.123 1.00 66.75 172 GLY A C 1
ATOM 1268 O O . GLY A 1 172 ? -3.561 9.382 12.053 1.00 66.75 172 GLY A O 1
ATOM 1269 N N . GLU A 1 173 ? -4.432 7.639 13.169 1.00 51.28 173 GLU A N 1
ATOM 1270 C CA . GLU A 1 173 ? -3.436 7.646 14.245 1.00 51.28 173 GLU A CA 1
ATOM 1271 C C . GLU A 1 173 ? -2.068 7.237 13.669 1.00 51.28 173 GLU A C 1
ATOM 1273 O O . GLU A 1 173 ? -1.903 6.122 13.177 1.00 51.28 173 GLU A O 1
ATOM 1278 N N . GLY A 1 174 ? -1.100 8.162 13.664 1.00 47.81 174 GLY A N 1
ATOM 1279 C CA . GLY A 1 174 ? 0.218 7.964 13.038 1.00 47.81 174 GLY A CA 1
ATOM 1280 C C . GLY A 1 174 ? 0.415 8.628 11.666 1.00 47.81 174 GLY A C 1
ATOM 1281 O O . GLY A 1 174 ? 1.306 8.220 10.931 1.00 47.81 174 GLY A O 1
ATOM 1282 N N . GLU A 1 175 ? -0.395 9.637 11.323 1.00 51.78 175 GLU A N 1
ATOM 1283 C CA . GLU A 1 175 ? -0.268 10.492 10.120 1.00 51.78 175 GLU A CA 1
ATOM 1284 C C . GLU A 1 175 ? -0.545 9.821 8.754 1.00 51.78 175 GLU A C 1
ATOM 1286 O O . GLU A 1 175 ? -0.377 10.445 7.708 1.00 51.78 175 GLU A O 1
ATOM 1291 N N . GLY A 1 176 ? -1.038 8.578 8.726 1.00 61.59 176 GLY A N 1
ATOM 1292 C CA . GLY A 1 176 ? -1.530 7.931 7.499 1.00 61.59 176 GLY A CA 1
ATOM 1293 C C . GLY A 1 176 ? -2.941 8.389 7.100 1.00 61.59 176 GLY A C 1
ATOM 1294 O O . GLY A 1 176 ? -3.755 8.716 7.962 1.00 61.59 176 GLY A O 1
ATOM 1295 N N . LEU A 1 177 ? -3.264 8.389 5.802 1.00 75.50 177 LEU A N 1
ATOM 1296 C CA . LEU A 1 177 ? -4.610 8.710 5.307 1.00 75.50 177 LEU A CA 1
ATOM 1297 C C . LEU A 1 177 ? -5.514 7.469 5.287 1.00 75.50 177 LEU A C 1
ATOM 1299 O O . LEU A 1 177 ? -5.155 6.439 4.721 1.00 75.50 177 LEU A O 1
ATOM 1303 N N . ASN A 1 178 ? -6.721 7.589 5.841 1.00 79.81 178 ASN A N 1
ATOM 1304 C CA . ASN A 1 178 ? -7.744 6.545 5.846 1.00 79.81 178 ASN A CA 1
ATOM 1305 C C . ASN A 1 178 ? -8.872 6.895 4.874 1.00 79.81 178 ASN A C 1
ATOM 1307 O O . ASN A 1 178 ? -9.472 7.967 4.961 1.00 79.81 178 ASN A O 1
ATOM 1311 N N . ALA A 1 179 ? -9.191 5.980 3.959 1.00 83.56 179 ALA A N 1
ATOM 1312 C CA . ALA A 1 179 ? -10.286 6.180 3.017 1.00 83.56 179 ALA A CA 1
ATOM 1313 C C . ALA A 1 179 ? -11.632 6.203 3.757 1.00 83.56 179 ALA A C 1
ATOM 1315 O O . ALA A 1 179 ? -11.975 5.260 4.470 1.00 83.56 179 ALA A O 1
ATOM 1316 N N . THR A 1 180 ? -12.424 7.257 3.548 1.00 87.31 180 THR A N 1
ATOM 1317 C CA . THR A 1 180 ? -13.780 7.347 4.127 1.00 87.31 180 THR A CA 1
ATOM 1318 C C . THR A 1 180 ? -14.839 6.649 3.269 1.00 87.31 180 THR A C 1
ATOM 1320 O O . THR A 1 180 ? -15.943 6.382 3.738 1.00 87.31 180 THR A O 1
ATOM 1323 N N . GLY A 1 181 ? -14.517 6.381 1.999 1.00 86.69 181 GLY A N 1
ATOM 1324 C CA . GLY A 1 181 ? -15.448 5.885 0.982 1.00 86.69 181 GLY A CA 1
ATOM 1325 C C . GLY A 1 181 ? -16.278 6.979 0.294 1.00 86.69 181 GLY A C 1
ATOM 1326 O O . GLY A 1 181 ? -16.879 6.709 -0.749 1.00 86.69 181 GLY A O 1
ATOM 1327 N N . LEU A 1 182 ? -16.283 8.209 0.823 1.00 90.12 182 LEU A N 1
ATOM 1328 C CA . LEU A 1 182 ? -16.959 9.344 0.198 1.00 90.12 182 LEU A CA 1
ATOM 1329 C C . LEU A 1 182 ? -16.163 9.884 -0.991 1.00 90.12 182 LEU A C 1
ATOM 1331 O O . LEU A 1 182 ? -14.931 9.884 -1.010 1.00 90.12 182 LEU A O 1
ATOM 1335 N N . HIS A 1 183 ? -16.898 10.364 -1.986 1.00 94.69 183 HIS A N 1
ATOM 1336 C CA . HIS A 1 183 ? -16.353 10.929 -3.208 1.00 94.69 183 HIS A CA 1
ATOM 1337 C C . HIS A 1 183 ? -17.322 11.945 -3.813 1.00 94.69 183 HIS A C 1
ATOM 1339 O O . HIS A 1 183 ? -18.529 11.869 -3.579 1.00 94.69 183 HIS A O 1
ATOM 1345 N N . ALA A 1 184 ? -16.795 12.859 -4.614 1.00 93.38 184 ALA A N 1
ATOM 1346 C CA . ALA A 1 184 ? -17.563 13.826 -5.384 1.00 93.38 184 ALA A CA 1
ATOM 1347 C C . ALA A 1 184 ? -16.748 14.274 -6.603 1.00 93.38 184 ALA A C 1
ATOM 1349 O O . ALA A 1 184 ? -15.521 14.162 -6.614 1.00 93.38 184 ALA A O 1
ATOM 1350 N N . ASP A 1 185 ? -17.436 14.751 -7.634 1.00 95.06 185 ASP A N 1
ATOM 1351 C CA . ASP A 1 185 ? -16.804 15.291 -8.838 1.00 95.06 185 ASP A CA 1
ATOM 1352 C C . ASP A 1 185 ? -16.741 16.813 -8.707 1.00 95.06 185 ASP A C 1
ATOM 1354 O O . ASP A 1 185 ? -17.656 17.409 -8.132 1.00 95.06 185 ASP A O 1
ATOM 1358 N N . SER A 1 186 ? -15.686 17.447 -9.223 1.00 95.62 186 SER A N 1
ATOM 1359 C CA . SER A 1 186 ? -15.623 18.908 -9.227 1.00 95.62 186 SER A CA 1
ATOM 1360 C C . SER A 1 186 ? -16.729 19.504 -10.102 1.00 95.62 186 SER A C 1
ATOM 1362 O O . SER A 1 186 ? -16.970 19.044 -11.219 1.00 95.62 186 SER A O 1
ATOM 1364 N N . ASP A 1 187 ? -17.423 20.515 -9.593 1.00 93.94 187 ASP A N 1
ATOM 1365 C CA . ASP A 1 187 ? -18.538 21.158 -10.286 1.00 93.94 187 ASP A CA 1
ATOM 1366 C C . ASP A 1 187 ? -18.075 22.171 -11.355 1.00 93.94 187 ASP A C 1
ATOM 1368 O O . ASP A 1 187 ? -16.882 22.342 -11.618 1.00 93.94 187 ASP A O 1
ATOM 1372 N N . ASP A 1 188 ? -19.022 22.877 -11.979 1.00 92.38 188 ASP A N 1
ATOM 1373 C CA . ASP A 1 188 ? -18.739 23.906 -12.992 1.00 92.38 188 ASP A CA 1
ATOM 1374 C C . ASP A 1 188 ? -17.966 25.119 -12.435 1.00 92.38 188 ASP A C 1
ATOM 1376 O O . ASP A 1 188 ? -17.395 25.899 -13.198 1.00 92.38 188 ASP A O 1
ATOM 1380 N N . GLN A 1 189 ? -17.922 25.285 -11.110 1.00 91.25 189 GLN A N 1
ATOM 1381 C CA . GLN A 1 189 ? -17.113 26.287 -10.412 1.00 91.25 189 GLN A CA 1
ATOM 1382 C C . GLN A 1 189 ? -15.751 25.727 -9.969 1.00 91.25 189 GLN A C 1
ATOM 1384 O O . GLN A 1 189 ? -14.956 26.450 -9.365 1.00 91.25 189 GLN A O 1
ATOM 1389 N N . SER A 1 190 ? -15.455 24.471 -10.324 1.00 93.88 190 SER A N 1
ATOM 1390 C CA . SER A 1 190 ? -14.252 23.723 -9.942 1.00 93.88 190 SER A CA 1
ATOM 1391 C C . SER A 1 190 ? -14.125 23.510 -8.438 1.00 93.88 190 SER A C 1
ATOM 1393 O O . SER A 1 190 ? -13.022 23.509 -7.886 1.00 93.88 190 SER A O 1
ATOM 1395 N N . MET A 1 191 ? -15.269 23.325 -7.782 1.00 94.94 191 MET A N 1
ATOM 1396 C CA . MET A 1 191 ? -15.383 23.025 -6.363 1.00 94.94 191 MET A CA 1
ATOM 1397 C C . MET A 1 191 ? -15.774 21.567 -6.148 1.00 94.94 191 MET A C 1
ATOM 1399 O O . MET A 1 191 ? -16.593 21.013 -6.875 1.00 94.94 191 MET A O 1
ATOM 1403 N N . VAL A 1 192 ? -15.220 20.957 -5.108 1.00 96.00 192 VAL A N 1
ATOM 1404 C CA . VAL A 1 192 ? -15.678 19.678 -4.559 1.00 96.00 192 VAL A CA 1
ATOM 1405 C C . VAL A 1 192 ? -16.182 19.934 -3.147 1.00 96.00 192 VAL A C 1
ATOM 1407 O O . VAL A 1 192 ? -15.476 20.557 -2.360 1.00 96.00 192 VAL A O 1
ATOM 1410 N N . HIS A 1 193 ? -17.381 19.451 -2.828 1.00 94.81 193 HIS A N 1
ATOM 1411 C CA . HIS A 1 193 ? -18.033 19.679 -1.539 1.00 94.81 193 HIS A CA 1
ATOM 1412 C C . HIS A 1 193 ? -18.222 18.368 -0.776 1.00 94.81 193 HIS A C 1
ATOM 1414 O O . HIS A 1 193 ? -18.770 17.401 -1.312 1.00 94.81 193 HIS A O 1
ATOM 1420 N N . PHE A 1 194 ? -17.809 18.351 0.490 1.00 94.25 194 PHE A N 1
ATOM 1421 C CA . PHE A 1 194 ? -18.057 17.249 1.414 1.00 94.25 194 PHE A CA 1
ATOM 1422 C C . PHE A 1 194 ? -18.626 17.772 2.729 1.00 94.25 194 PHE A C 1
ATOM 1424 O O . PHE A 1 194 ? -18.018 18.612 3.382 1.00 94.25 194 PHE A O 1
ATOM 1431 N N . VAL A 1 195 ? -19.747 17.210 3.177 1.00 92.69 195 VAL A N 1
ATOM 1432 C CA . VAL A 1 195 ? -20.293 17.513 4.506 1.00 92.69 195 VAL A CA 1
ATOM 1433 C C . VAL A 1 195 ? -19.604 16.603 5.522 1.00 92.69 195 VAL A C 1
ATOM 1435 O O . VAL A 1 195 ? -19.842 15.393 5.545 1.00 92.69 195 VAL A O 1
ATOM 1438 N N . VAL A 1 196 ? -18.725 17.173 6.345 1.00 93.19 196 VAL A N 1
ATOM 1439 C CA . VAL A 1 196 ? -17.814 16.428 7.229 1.00 93.19 196 VAL A CA 1
ATOM 1440 C C . VAL A 1 196 ? -17.864 16.953 8.662 1.00 93.19 196 VAL A C 1
ATOM 1442 O O . VAL A 1 196 ? -18.135 18.136 8.848 1.00 93.19 196 VAL A O 1
ATOM 1445 N N . PRO A 1 197 ? -17.567 16.121 9.676 1.00 94.19 197 PRO A N 1
ATOM 1446 C CA . PRO A 1 197 ? -17.448 16.557 11.057 1.00 94.19 197 PRO A CA 1
ATOM 1447 C C . PRO A 1 197 ? -16.552 17.785 11.233 1.00 94.19 197 PRO A C 1
ATOM 1449 O O . PRO A 1 197 ? -15.463 17.864 10.656 1.00 94.19 197 PRO A O 1
ATOM 1452 N N . GLU A 1 198 ? -17.004 18.723 12.055 1.00 88.50 198 GLU A N 1
ATOM 1453 C CA . GLU A 1 198 ? -16.227 19.882 12.477 1.00 88.50 198 GLU A CA 1
ATOM 1454 C C . GLU A 1 198 ? -14.996 19.451 13.291 1.00 88.50 198 GLU A C 1
ATOM 1456 O O . GLU A 1 198 ? -14.928 18.343 13.824 1.00 88.50 198 GLU A O 1
ATOM 1461 N N . GLU A 1 199 ? -13.990 20.330 13.350 1.00 82.75 199 GLU A N 1
ATOM 1462 C CA . GLU A 1 199 ? -12.767 20.162 14.158 1.00 82.75 199 GLU A CA 1
ATOM 1463 C C . GLU A 1 199 ? -11.879 18.951 13.805 1.00 82.75 199 GLU A C 1
ATOM 1465 O O . GLU A 1 199 ? -10.920 18.640 14.515 1.00 82.75 199 GLU A O 1
ATOM 1470 N N . ARG A 1 200 ? -12.150 18.273 12.686 1.00 87.38 200 ARG A N 1
ATOM 1471 C CA . ARG A 1 200 ? -11.328 17.173 12.171 1.00 87.38 200 ARG A CA 1
ATOM 1472 C C . ARG A 1 200 ? -10.650 17.546 10.854 1.00 87.38 200 ARG A C 1
ATOM 1474 O O . ARG A 1 200 ? -11.180 18.319 10.053 1.00 87.38 200 ARG A O 1
ATOM 1481 N N . ALA A 1 201 ? -9.464 16.978 10.645 1.00 86.75 201 ALA A N 1
ATOM 1482 C CA . ALA A 1 201 ? -8.686 17.168 9.429 1.00 86.75 201 ALA A CA 1
ATOM 1483 C C . ALA A 1 201 ? -9.130 16.169 8.356 1.00 86.75 201 ALA A C 1
ATOM 1485 O O . ALA A 1 201 ? -9.199 14.968 8.600 1.00 86.75 201 ALA A O 1
ATOM 1486 N N . TYR A 1 202 ? -9.389 16.659 7.151 1.00 89.62 202 TYR A N 1
ATOM 1487 C CA . TYR A 1 202 ? -9.709 15.810 6.013 1.00 89.62 202 TYR A CA 1
ATOM 1488 C C . TYR A 1 202 ? -8.896 16.235 4.805 1.00 89.62 202 TYR A C 1
ATOM 1490 O O . TYR A 1 202 ? -8.587 17.411 4.627 1.00 89.62 202 TYR A O 1
ATOM 1498 N N . TYR A 1 203 ? -8.593 15.263 3.957 1.00 89.81 203 TYR A N 1
ATOM 1499 C CA . TYR A 1 203 ? -7.837 15.457 2.734 1.00 89.81 203 TYR A CA 1
ATOM 1500 C C . TYR A 1 203 ? -8.661 14.961 1.561 1.00 89.81 203 TYR A C 1
ATOM 1502 O O . TYR A 1 203 ? -9.293 13.908 1.621 1.00 89.81 203 TYR A O 1
ATOM 1510 N N . THR A 1 204 ? -8.655 15.731 0.485 1.00 91.81 204 THR A N 1
ATOM 1511 C CA . THR A 1 204 ? -9.275 15.343 -0.773 1.00 91.81 204 THR A CA 1
ATOM 1512 C C . THR A 1 204 ? -8.191 14.860 -1.717 1.00 91.81 204 THR A C 1
ATOM 1514 O O . THR A 1 204 ? -7.191 15.546 -1.913 1.00 91.81 204 THR A O 1
ATOM 1517 N N . VAL A 1 205 ? -8.382 13.674 -2.286 1.00 90.31 205 VAL A N 1
ATOM 1518 C CA . VAL A 1 205 ? -7.422 13.030 -3.181 1.00 90.31 205 VAL A CA 1
ATOM 1519 C C . VAL A 1 205 ? -8.053 12.837 -4.552 1.00 90.31 205 VAL A C 1
ATOM 1521 O O . VAL A 1 205 ? -9.166 12.325 -4.658 1.00 90.31 205 VAL A O 1
ATOM 1524 N N . ALA A 1 206 ? -7.345 13.225 -5.605 1.00 86.19 206 ALA A N 1
ATOM 1525 C CA . ALA A 1 206 ? -7.745 12.987 -6.987 1.00 86.19 206 ALA A CA 1
ATOM 1526 C C . ALA A 1 206 ? -6.688 12.151 -7.704 1.00 86.19 206 ALA A C 1
ATOM 1528 O O . ALA A 1 206 ? -5.495 12.320 -7.461 1.00 86.19 206 ALA A O 1
ATOM 1529 N N . THR A 1 207 ? -7.114 11.291 -8.628 1.00 82.06 207 THR A N 1
ATOM 1530 C CA . THR A 1 207 ? -6.197 10.515 -9.469 1.00 82.06 207 THR A CA 1
ATOM 1531 C C . THR A 1 207 ? -6.241 11.031 -10.903 1.00 82.06 207 THR A C 1
ATOM 1533 O O . THR A 1 207 ? -7.306 11.071 -11.518 1.00 82.06 207 THR A O 1
ATOM 1536 N N . LEU A 1 208 ? -5.086 11.375 -11.471 1.00 80.38 208 LEU A N 1
ATOM 1537 C CA . LEU A 1 208 ? -4.952 11.757 -12.876 1.00 80.38 208 LEU A CA 1
ATOM 1538 C C . LEU A 1 208 ? -3.802 10.982 -13.521 1.00 80.38 208 LEU A C 1
ATOM 1540 O O . LEU A 1 208 ? -2.692 10.968 -12.998 1.00 80.38 208 LEU A O 1
ATOM 1544 N N . LEU A 1 209 ? -4.077 10.327 -14.657 1.00 75.44 209 LEU A N 1
ATOM 1545 C CA . LEU A 1 209 ? -3.110 9.490 -15.391 1.00 75.44 209 LEU A CA 1
ATOM 1546 C C . LEU A 1 209 ? -2.376 8.471 -14.490 1.00 75.44 209 LEU A C 1
ATOM 1548 O O . LEU A 1 209 ? -1.197 8.191 -14.680 1.00 75.44 209 LEU A O 1
ATOM 1552 N N . GLY A 1 210 ? -3.085 7.918 -13.499 1.00 67.00 210 GLY A N 1
ATOM 1553 C CA . GLY A 1 210 ? -2.547 6.925 -12.564 1.00 67.00 210 GLY A CA 1
ATOM 1554 C C . GLY A 1 210 ? -1.730 7.492 -11.397 1.00 67.00 210 GLY A C 1
ATOM 1555 O O . GLY A 1 210 ? -1.186 6.707 -10.629 1.00 67.00 210 GLY A O 1
ATOM 1556 N N . ARG A 1 211 ? -1.646 8.821 -11.232 1.00 72.12 211 ARG A N 1
ATOM 1557 C CA . ARG A 1 211 ? -0.999 9.467 -10.077 1.00 72.12 211 ARG A CA 1
ATOM 1558 C C . ARG A 1 211 ? -2.020 10.134 -9.167 1.00 72.12 211 ARG A C 1
ATOM 1560 O O . ARG A 1 211 ? -2.998 10.690 -9.660 1.00 72.12 211 ARG A O 1
ATOM 1567 N N . GLU A 1 212 ? -1.777 10.087 -7.862 1.00 81.31 212 GLU A N 1
ATOM 1568 C CA . GLU A 1 212 ? -2.617 10.717 -6.841 1.00 81.31 212 GLU A CA 1
ATOM 1569 C C . GLU A 1 212 ? -2.112 12.118 -6.478 1.00 81.31 212 GLU A C 1
ATOM 1571 O O . GLU A 1 212 ? -0.907 12.355 -6.388 1.00 81.31 212 GLU A O 1
ATOM 1576 N N . PHE A 1 213 ? -3.050 13.033 -6.250 1.00 84.12 213 PHE A N 1
ATOM 1577 C CA . PHE A 1 213 ? -2.823 14.420 -5.854 1.00 84.12 213 PHE A CA 1
ATOM 1578 C C . PHE A 1 213 ? -3.672 14.713 -4.632 1.00 84.12 213 PHE A C 1
ATOM 1580 O O . PHE A 1 213 ? -4.858 14.389 -4.624 1.00 84.12 213 PHE A O 1
ATOM 1587 N N . ILE A 1 214 ? -3.072 15.322 -3.615 1.00 88.00 214 ILE A N 1
ATOM 1588 C CA . ILE A 1 214 ? -3.691 15.525 -2.306 1.00 88.00 214 ILE A CA 1
ATOM 1589 C C . ILE A 1 214 ? -3.918 17.021 -2.100 1.00 88.00 214 ILE A C 1
ATOM 1591 O O . ILE A 1 214 ? -3.048 17.835 -2.407 1.00 88.00 214 ILE A O 1
ATOM 1595 N N . SER A 1 215 ? -5.088 17.385 -1.583 1.00 91.31 215 SER A N 1
ATOM 1596 C CA . SER A 1 215 ? -5.403 18.766 -1.242 1.00 91.31 215 SER A CA 1
ATOM 1597 C C . SER A 1 215 ? -4.567 19.273 -0.069 1.00 91.31 215 SER A C 1
ATOM 1599 O O . SER A 1 215 ? -4.305 18.537 0.882 1.00 91.31 215 SER A O 1
ATOM 1601 N N . VAL A 1 216 ? -4.272 20.566 -0.072 1.00 84.31 216 VAL A N 1
ATOM 1602 C CA . VAL A 1 216 ? -3.667 21.283 1.051 1.00 84.31 216 VAL A CA 1
ATOM 1603 C C . VAL A 1 216 ? -4.684 22.291 1.582 1.00 84.31 216 VAL A C 1
ATOM 1605 O O . VAL A 1 216 ? -5.335 22.982 0.802 1.00 84.31 216 VAL A O 1
ATOM 1608 N N . GLU A 1 217 ? -4.840 22.379 2.904 1.00 81.38 217 GLU A N 1
ATOM 1609 C CA . GLU A 1 217 ? -5.659 23.414 3.549 1.00 81.38 217 GLU A CA 1
ATOM 1610 C C . GLU A 1 217 ? -4.747 24.544 4.043 1.00 81.38 217 GLU A C 1
ATOM 1612 O O . GLU A 1 217 ? -3.787 24.314 4.781 1.00 81.38 217 GLU A O 1
ATOM 1617 N N . SER A 1 218 ? -5.027 25.774 3.614 1.00 75.12 218 SER A N 1
ATOM 1618 C CA . SER A 1 218 ? -4.301 26.978 4.021 1.00 75.12 218 SER A CA 1
ATOM 1619 C C . SER A 1 218 ? -5.289 28.120 4.232 1.00 75.12 218 SER A C 1
ATOM 1621 O O . SER A 1 218 ? -6.199 28.308 3.429 1.00 75.12 218 SER A O 1
ATOM 1623 N N . GLU A 1 219 ? -5.155 28.853 5.341 1.00 70.94 219 GLU A N 1
ATOM 1624 C CA . GLU A 1 219 ? -6.031 29.989 5.693 1.00 70.94 219 GLU A CA 1
ATOM 1625 C C . GLU A 1 219 ? -7.545 29.668 5.654 1.00 70.94 219 GLU A C 1
ATOM 1627 O O . GLU A 1 219 ? -8.376 30.528 5.372 1.00 70.94 219 GLU A O 1
ATOM 1632 N N . GLY A 1 220 ? -7.919 28.416 5.952 1.00 67.62 220 GLY A N 1
ATOM 1633 C CA . GLY A 1 220 ? -9.315 27.957 5.945 1.00 67.62 220 GLY A CA 1
ATOM 1634 C C . GLY A 1 220 ? -9.887 27.663 4.553 1.00 67.62 220 GLY A C 1
ATOM 1635 O O . GLY A 1 220 ? -11.097 27.489 4.421 1.00 67.62 220 GLY A O 1
ATOM 1636 N N . GLN A 1 221 ? -9.045 27.604 3.518 1.00 78.44 221 GLN A N 1
ATOM 1637 C CA . GLN A 1 221 ? -9.414 27.135 2.184 1.00 78.44 221 GLN A CA 1
ATOM 1638 C C . GLN A 1 221 ? -8.617 25.887 1.818 1.00 78.44 221 GLN A C 1
ATOM 1640 O O . GLN A 1 221 ? -7.389 25.873 1.894 1.00 78.44 221 GLN A O 1
ATOM 1645 N N . ALA A 1 222 ? -9.319 24.849 1.373 1.00 90.19 222 ALA A N 1
ATOM 1646 C CA . ALA A 1 222 ? -8.703 23.657 0.815 1.00 90.19 222 ALA A CA 1
ATOM 1647 C C . ALA A 1 222 ? -8.533 23.812 -0.702 1.00 90.19 222 ALA A C 1
ATOM 1649 O O . ALA A 1 222 ? -9.468 24.183 -1.421 1.00 90.19 222 ALA A O 1
ATOM 1650 N N . THR A 1 223 ? -7.339 23.516 -1.204 1.00 92.56 223 THR A N 1
ATOM 1651 C CA . THR A 1 223 ? -7.020 23.546 -2.633 1.00 92.56 223 THR A CA 1
ATOM 1652 C C . THR A 1 223 ? -6.348 22.248 -3.053 1.00 92.56 223 THR A C 1
ATOM 1654 O O . THR A 1 223 ? -5.532 21.691 -2.326 1.00 92.56 223 THR A O 1
ATOM 1657 N N . LEU A 1 224 ? -6.695 21.745 -4.233 1.00 93.06 224 LEU A N 1
ATOM 1658 C CA . LEU A 1 224 ? -6.045 20.616 -4.885 1.00 93.06 224 LEU A CA 1
ATOM 1659 C C . LEU A 1 224 ? -5.493 21.117 -6.216 1.00 93.06 224 LEU A C 1
ATOM 1661 O O . LEU A 1 224 ? -6.252 21.367 -7.152 1.00 93.06 224 LEU A O 1
ATOM 1665 N N . THR A 1 225 ? -4.174 21.272 -6.287 1.00 89.88 225 THR A N 1
ATOM 1666 C CA . THR A 1 225 ? -3.478 21.714 -7.498 1.00 89.88 225 THR A CA 1
ATOM 1667 C C . THR A 1 225 ? -2.750 20.537 -8.126 1.00 89.88 225 THR A C 1
ATOM 1669 O O . THR A 1 225 ? -1.965 19.856 -7.470 1.00 89.88 225 THR A O 1
ATOM 1672 N N . ILE A 1 226 ? -3.008 20.304 -9.408 1.00 89.38 226 ILE A N 1
ATOM 1673 C CA . ILE A 1 226 ? -2.339 19.286 -10.211 1.00 89.38 226 ILE A CA 1
ATOM 1674 C C . ILE A 1 226 ? -1.335 19.984 -11.118 1.00 89.38 226 ILE A C 1
ATOM 1676 O O . ILE A 1 226 ? -1.713 20.577 -12.128 1.00 89.38 226 ILE A O 1
ATOM 1680 N N . GLU A 1 227 ? -0.059 19.908 -10.768 1.00 86.25 227 GLU A N 1
ATOM 1681 C CA . GLU A 1 227 ? 1.008 20.448 -11.604 1.00 86.25 227 GLU A CA 1
ATOM 1682 C C . GLU A 1 227 ? 1.325 19.488 -12.756 1.00 86.25 227 GLU A C 1
ATOM 1684 O O . GLU A 1 227 ? 1.527 18.284 -12.571 1.00 86.25 227 GLU A O 1
ATOM 1689 N N . LEU A 1 228 ? 1.350 20.029 -13.967 1.00 86.81 228 LEU A N 1
ATOM 1690 C CA . LEU A 1 228 ? 1.532 19.308 -15.215 1.00 86.81 228 LEU A CA 1
ATOM 1691 C C . LEU A 1 228 ? 2.734 19.887 -15.963 1.00 86.81 228 LEU A C 1
ATOM 1693 O O . LEU A 1 228 ? 2.930 21.099 -16.026 1.00 86.81 228 LEU A O 1
ATOM 1697 N N . GLY A 1 229 ? 3.538 19.007 -16.544 1.00 84.00 229 GLY A N 1
ATOM 1698 C CA . GLY A 1 229 ? 4.556 19.343 -17.530 1.00 84.00 229 GLY A CA 1
ATOM 1699 C C . GLY A 1 229 ? 4.076 19.044 -18.947 1.00 84.00 229 GLY A C 1
ATOM 1700 O O . GLY A 1 229 ? 3.065 18.368 -19.166 1.00 84.00 229 GLY A O 1
ATOM 1701 N N . THR A 1 230 ? 4.836 19.526 -19.923 1.00 87.44 230 THR A N 1
ATOM 1702 C CA . THR A 1 230 ? 4.666 19.167 -21.333 1.00 87.44 230 THR A CA 1
ATOM 1703 C C . THR A 1 230 ? 5.743 18.165 -21.729 1.00 87.44 230 THR A C 1
ATOM 1705 O O . THR A 1 230 ? 6.918 18.376 -21.455 1.00 87.44 230 THR A O 1
ATOM 1708 N N . MET A 1 231 ? 5.373 17.077 -22.394 1.00 87.38 231 MET A N 1
ATOM 1709 C CA . MET A 1 231 ? 6.321 16.191 -23.064 1.00 87.38 231 MET A CA 1
ATOM 1710 C C . MET A 1 231 ? 6.169 16.355 -24.568 1.00 87.38 231 MET A C 1
ATOM 1712 O O . MET A 1 231 ? 5.109 16.048 -25.114 1.00 87.38 231 MET A O 1
ATOM 1716 N N . THR A 1 232 ? 7.230 16.819 -25.222 1.00 90.00 232 THR A N 1
ATOM 1717 C CA . THR A 1 232 ? 7.259 17.054 -26.669 1.00 90.00 232 THR A CA 1
ATOM 1718 C C . THR A 1 232 ? 7.988 15.904 -27.350 1.00 90.00 232 THR A C 1
ATOM 1720 O O . THR A 1 232 ? 9.208 15.796 -27.247 1.00 90.00 232 THR A O 1
ATOM 1723 N N . VAL A 1 233 ? 7.254 15.040 -28.045 1.00 90.69 233 VAL A N 1
ATOM 1724 C CA . VAL A 1 233 ? 7.802 13.866 -28.734 1.00 90.69 233 VAL A CA 1
ATOM 1725 C C . VAL A 1 233 ? 8.016 14.204 -30.199 1.00 90.69 233 VAL A C 1
ATOM 1727 O O . VAL A 1 233 ? 7.045 14.427 -30.910 1.00 90.69 233 VAL A O 1
ATOM 1730 N N . THR A 1 234 ? 9.263 14.214 -30.660 1.00 88.06 234 THR A N 1
ATOM 1731 C CA . THR A 1 234 ? 9.630 14.422 -32.066 1.00 88.06 234 THR A CA 1
ATOM 1732 C C . THR A 1 234 ? 9.975 13.084 -32.707 1.00 88.06 234 THR A C 1
ATOM 1734 O O . THR A 1 234 ? 10.867 12.383 -32.228 1.00 88.06 234 THR A O 1
ATOM 1737 N N . VAL A 1 235 ? 9.295 12.725 -33.795 1.00 87.94 235 VAL A N 1
ATOM 1738 C CA . VAL A 1 235 ? 9.545 11.482 -34.538 1.00 87.94 235 VAL A CA 1
ATOM 1739 C C . VAL A 1 235 ? 10.278 11.794 -35.840 1.00 87.94 235 VAL A C 1
ATOM 1741 O O . VAL A 1 235 ? 9.830 12.624 -36.633 1.00 87.94 235 VAL A O 1
ATOM 1744 N N . ARG A 1 236 ? 11.402 11.109 -36.063 1.00 82.81 236 ARG A N 1
ATOM 1745 C CA . ARG A 1 236 ? 12.265 11.236 -37.241 1.00 82.81 236 ARG A CA 1
ATOM 1746 C C . ARG A 1 236 ? 12.531 9.871 -37.874 1.00 82.81 236 ARG A C 1
ATOM 1748 O O . ARG A 1 236 ? 12.590 8.855 -37.185 1.00 82.81 236 ARG A O 1
ATOM 1755 N N . ASP A 1 237 ? 12.739 9.853 -39.180 1.00 81.62 237 ASP A N 1
ATOM 1756 C CA . ASP A 1 237 ? 13.169 8.697 -39.959 1.00 81.62 237 ASP A CA 1
ATOM 1757 C C . ASP A 1 237 ? 14.242 9.144 -40.958 1.00 81.62 237 ASP A C 1
ATOM 1759 O O . ASP A 1 237 ? 13.981 9.955 -41.851 1.00 81.62 237 ASP A O 1
ATOM 1763 N N . ASP A 1 238 ? 15.453 8.604 -40.819 1.00 78.94 238 ASP A N 1
ATOM 1764 C CA . ASP A 1 238 ? 16.605 8.980 -41.642 1.00 78.94 238 ASP A CA 1
ATOM 1765 C C . ASP A 1 238 ? 16.382 8.623 -43.122 1.00 78.94 238 ASP A C 1
ATOM 1767 O O . ASP A 1 238 ? 16.965 9.239 -44.014 1.00 78.94 238 ASP A O 1
ATOM 1771 N N . SER A 1 239 ? 15.502 7.657 -43.416 1.00 76.00 239 SER A N 1
ATOM 1772 C CA . SER A 1 239 ? 15.125 7.311 -44.791 1.00 76.00 239 SER A CA 1
ATOM 1773 C C . SER A 1 239 ? 14.220 8.353 -45.459 1.00 76.00 239 SER A C 1
ATOM 1775 O O . SER A 1 239 ? 14.107 8.361 -46.686 1.00 76.00 239 SER A O 1
ATOM 1777 N N . GLN A 1 240 ? 13.598 9.241 -44.677 1.00 75.88 240 GLN A N 1
ATOM 1778 C CA . GLN A 1 240 ? 12.743 10.332 -45.162 1.00 75.88 240 GLN A CA 1
ATOM 1779 C C . GLN A 1 240 ? 13.524 11.631 -45.412 1.00 75.88 240 GLN A C 1
ATOM 1781 O O . GLN A 1 240 ? 12.934 12.628 -45.843 1.00 75.88 240 GLN A O 1
ATOM 1786 N N . ILE A 1 241 ? 14.840 11.636 -45.164 1.00 78.00 241 ILE A N 1
ATOM 1787 C CA . ILE A 1 241 ? 15.684 12.814 -45.363 1.00 78.00 241 ILE A CA 1
ATOM 1788 C C . ILE A 1 241 ? 15.752 13.163 -46.855 1.00 78.00 241 ILE A C 1
ATOM 1790 O O . ILE A 1 241 ? 16.224 12.390 -47.690 1.00 78.00 241 ILE A O 1
ATOM 1794 N N . THR A 1 242 ? 15.289 14.365 -47.192 1.00 81.44 242 THR A N 1
ATOM 1795 C CA . THR A 1 242 ? 15.315 14.939 -48.548 1.00 81.44 242 THR A CA 1
ATOM 1796 C C . THR A 1 242 ? 15.623 16.436 -48.477 1.00 81.44 242 THR A C 1
ATOM 1798 O O . THR A 1 242 ? 15.570 17.024 -47.401 1.00 81.44 242 THR A O 1
ATOM 1801 N N . GLU A 1 243 ? 15.880 17.105 -49.609 1.00 79.00 243 GLU A N 1
ATOM 1802 C CA . GLU A 1 243 ? 16.051 18.574 -49.620 1.00 79.00 243 GLU A CA 1
ATOM 1803 C C . GLU A 1 243 ? 14.829 19.328 -49.057 1.00 79.00 243 GLU A C 1
ATOM 1805 O O . GLU A 1 243 ? 14.978 20.419 -48.513 1.00 79.00 243 GLU A O 1
ATOM 1810 N N . ALA A 1 244 ? 13.628 18.746 -49.164 1.00 81.50 244 ALA A N 1
ATOM 1811 C CA . ALA A 1 244 ? 12.389 19.316 -48.635 1.00 81.50 244 ALA A CA 1
ATOM 1812 C C . ALA A 1 244 ? 12.078 18.891 -47.183 1.00 81.50 244 ALA A C 1
ATOM 1814 O O . ALA A 1 244 ? 11.245 19.524 -46.540 1.00 81.50 244 ALA A O 1
ATOM 1815 N N . ASN A 1 245 ? 12.734 17.842 -46.673 1.00 80.81 245 ASN A N 1
ATOM 1816 C CA . ASN A 1 245 ? 12.621 17.345 -45.298 1.00 80.81 245 ASN A CA 1
ATOM 1817 C C . ASN A 1 245 ? 14.027 17.022 -44.758 1.00 80.81 245 ASN A C 1
ATOM 1819 O O . ASN A 1 245 ? 14.407 15.851 -44.702 1.00 80.81 245 ASN A O 1
ATOM 1823 N N . PRO A 1 246 ? 14.836 18.043 -44.432 1.00 74.38 246 PRO A N 1
ATOM 1824 C CA . PRO A 1 246 ? 16.244 17.846 -44.087 1.00 74.38 246 PRO A CA 1
ATOM 1825 C C . PRO A 1 246 ? 16.441 17.115 -42.751 1.00 74.38 246 PRO A C 1
ATOM 1827 O O . PRO A 1 246 ? 17.466 16.469 -42.563 1.00 74.38 246 PRO A O 1
ATOM 1830 N N . ASP A 1 247 ? 15.457 17.190 -41.852 1.00 76.69 247 ASP A N 1
ATOM 1831 C CA . ASP A 1 247 ? 15.499 16.590 -40.514 1.00 76.69 247 ASP A CA 1
ATOM 1832 C C . ASP A 1 247 ? 14.820 15.211 -40.439 1.00 76.69 247 ASP A C 1
ATOM 1834 O O . ASP A 1 247 ? 14.774 14.609 -39.364 1.00 76.69 247 ASP A O 1
ATOM 1838 N N . GLY A 1 248 ? 14.268 14.721 -41.558 1.00 81.69 248 GLY A N 1
ATOM 1839 C CA . GLY A 1 248 ? 13.590 13.425 -41.631 1.00 81.69 248 GLY A CA 1
ATOM 1840 C C . GLY A 1 248 ? 12.320 13.343 -40.777 1.00 81.69 248 GLY A C 1
ATOM 1841 O O . GLY A 1 248 ? 11.960 12.260 -40.330 1.00 81.69 248 GLY A O 1
ATOM 1842 N N . LEU A 1 249 ? 11.642 14.463 -40.508 1.00 87.75 249 LEU A N 1
ATOM 1843 C CA . LEU A 1 249 ? 10.474 14.513 -39.621 1.00 87.75 249 LEU A CA 1
ATOM 1844 C C . LEU A 1 249 ? 9.317 13.674 -40.169 1.00 87.75 249 LEU A C 1
ATOM 1846 O O . LEU A 1 249 ? 9.022 13.704 -41.367 1.00 87.75 249 LEU A O 1
ATOM 1850 N N . VAL A 1 250 ? 8.652 12.940 -39.278 1.00 88.75 250 VAL A N 1
ATOM 1851 C CA . VAL A 1 250 ? 7.571 12.018 -39.629 1.00 88.75 250 VAL A CA 1
ATOM 1852 C C . VAL A 1 250 ? 6.228 12.598 -39.205 1.00 88.75 250 VAL A C 1
ATOM 1854 O O . VAL A 1 250 ? 5.929 12.672 -38.015 1.00 88.75 250 VAL A O 1
ATOM 1857 N N . GLN A 1 251 ? 5.388 12.949 -40.178 1.00 92.94 251 GLN A N 1
ATOM 1858 C CA . GLN A 1 251 ? 3.998 13.352 -39.949 1.00 92.94 251 GLN A CA 1
ATOM 1859 C C . GLN A 1 251 ? 3.068 12.130 -39.872 1.00 92.94 251 GLN A C 1
ATOM 1861 O O . GLN A 1 251 ? 3.180 11.204 -40.675 1.00 92.94 251 GLN A O 1
ATOM 1866 N N . GLY A 1 252 ? 2.100 12.158 -38.952 1.00 90.94 252 GLY A N 1
ATOM 1867 C CA . GLY A 1 252 ? 1.065 11.129 -38.822 1.00 90.94 252 GLY A CA 1
ATOM 1868 C C . GLY A 1 252 ? 1.505 9.848 -38.106 1.00 90.94 252 GLY A C 1
ATOM 1869 O O . GLY A 1 252 ? 0.784 8.854 -38.160 1.00 90.94 252 GLY A O 1
ATOM 1870 N N . ALA A 1 253 ? 2.657 9.849 -37.433 1.00 89.69 253 ALA A N 1
ATOM 1871 C CA . ALA A 1 253 ? 3.051 8.758 -36.550 1.00 89.69 253 ALA A CA 1
ATOM 1872 C C . ALA A 1 253 ? 2.175 8.766 -35.290 1.00 89.69 253 ALA A C 1
ATOM 1874 O O . ALA A 1 253 ? 1.987 9.813 -34.670 1.00 89.69 253 ALA A O 1
ATOM 1875 N N . VAL A 1 254 ? 1.640 7.606 -34.909 1.00 93.62 254 VAL A N 1
ATOM 1876 C CA . VAL A 1 254 ? 0.756 7.472 -33.745 1.00 93.62 254 VAL A CA 1
ATOM 1877 C C . VAL A 1 254 ? 1.598 7.268 -32.495 1.00 93.62 254 VAL A C 1
ATOM 1879 O O . VAL A 1 254 ? 2.304 6.272 -32.383 1.00 93.62 254 VAL A O 1
ATOM 1882 N N . VAL A 1 255 ? 1.514 8.187 -31.544 1.00 93.38 255 VAL A N 1
ATOM 1883 C CA . VAL A 1 255 ? 2.225 8.137 -30.270 1.00 93.38 255 VAL A CA 1
ATOM 1884 C C . VAL A 1 255 ? 1.249 7.757 -29.155 1.00 93.38 255 VAL A C 1
ATOM 1886 O O . VAL A 1 255 ? 0.265 8.453 -28.908 1.00 93.38 255 VAL A O 1
ATOM 1889 N N . THR A 1 256 ? 1.529 6.656 -28.464 1.00 91.50 256 THR A N 1
ATOM 1890 C 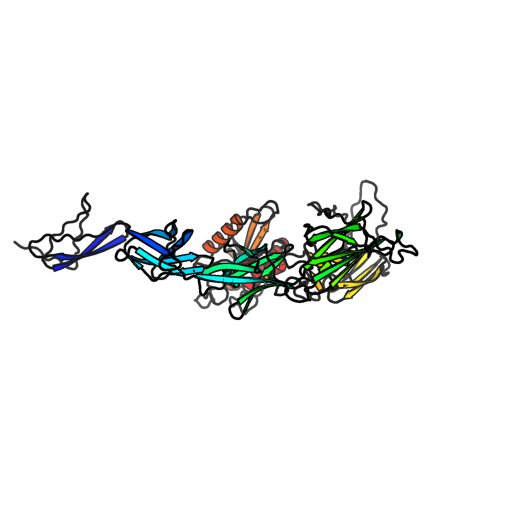CA . THR A 1 256 ? 0.749 6.143 -27.330 1.00 91.50 256 THR A CA 1
ATOM 1891 C C . THR A 1 256 ? 1.578 6.262 -26.048 1.00 91.50 256 THR A C 1
ATOM 1893 O O . THR A 1 256 ? 2.737 5.840 -26.026 1.00 91.50 256 THR A O 1
ATOM 1896 N N . LEU A 1 257 ? 0.986 6.795 -24.977 1.00 89.56 257 LEU A N 1
ATOM 1897 C CA . LEU A 1 257 ? 1.619 6.935 -23.662 1.00 89.56 257 LEU A CA 1
ATOM 1898 C C . LEU A 1 257 ? 1.307 5.734 -22.763 1.00 89.56 257 LEU A C 1
ATOM 1900 O O . LEU A 1 257 ? 0.200 5.198 -22.787 1.00 89.56 257 LEU A O 1
ATOM 1904 N N . TYR A 1 258 ? 2.274 5.335 -21.943 1.00 81.88 258 TYR A N 1
ATOM 1905 C CA . TYR A 1 258 ? 2.150 4.246 -20.980 1.00 81.88 258 TYR A CA 1
ATOM 1906 C C . TYR A 1 258 ? 2.724 4.647 -19.620 1.00 81.88 258 TYR A C 1
ATOM 1908 O O . TYR A 1 258 ? 3.667 5.439 -19.537 1.00 81.88 258 TYR A O 1
ATOM 1916 N N . THR A 1 259 ? 2.203 4.041 -18.551 1.00 73.19 259 THR A N 1
ATOM 1917 C CA . THR A 1 259 ? 2.911 3.973 -17.267 1.00 73.19 259 THR A CA 1
ATOM 1918 C C . THR A 1 259 ? 4.240 3.239 -17.463 1.00 73.19 259 THR A C 1
ATOM 1920 O O . THR A 1 259 ? 4.397 2.442 -18.393 1.00 73.19 259 THR A O 1
ATOM 1923 N N . ASN A 1 260 ? 5.198 3.429 -16.553 1.00 66.50 260 ASN A N 1
ATOM 1924 C CA . ASN A 1 260 ? 6.426 2.626 -16.546 1.00 66.50 260 ASN A CA 1
ATOM 1925 C C . ASN A 1 260 ? 6.148 1.100 -16.520 1.00 66.50 260 ASN A C 1
ATOM 1927 O O . ASN A 1 260 ? 6.884 0.311 -17.121 1.00 66.50 260 ASN A O 1
ATOM 1931 N N . GLU A 1 261 ? 5.050 0.696 -15.878 1.00 57.78 261 GLU A N 1
ATOM 1932 C CA . GLU A 1 261 ? 4.594 -0.695 -15.763 1.00 57.78 261 GLU A CA 1
ATOM 1933 C C . GLU A 1 261 ? 3.912 -1.239 -17.033 1.00 57.78 261 GLU A C 1
ATOM 1935 O O . GLU A 1 261 ? 3.635 -2.434 -17.108 1.00 57.78 261 GLU A O 1
ATOM 1940 N N . GLY A 1 262 ? 3.678 -0.394 -18.047 1.00 61.09 262 GLY A N 1
ATOM 1941 C CA . GLY A 1 262 ? 3.143 -0.803 -19.350 1.00 61.09 262 GLY A CA 1
ATOM 1942 C C . GLY A 1 262 ? 1.624 -0.686 -19.499 1.00 61.09 262 GLY A C 1
ATOM 1943 O O . GLY A 1 262 ? 1.065 -1.221 -20.454 1.00 61.09 262 GLY A O 1
ATOM 1944 N N . THR A 1 263 ? 0.941 0.030 -18.605 1.00 74.94 263 THR A N 1
ATOM 1945 C CA . THR A 1 263 ? -0.492 0.334 -18.747 1.00 74.94 263 THR A CA 1
ATOM 1946 C C . THR A 1 263 ? -0.670 1.564 -19.629 1.00 74.94 263 THR A C 1
ATOM 1948 O O . THR A 1 263 ? -0.066 2.597 -19.359 1.00 74.94 263 THR A O 1
ATOM 1951 N N . THR A 1 264 ? -1.504 1.485 -20.666 1.00 82.56 264 THR A N 1
ATOM 1952 C CA . THR A 1 264 ? -1.818 2.631 -21.540 1.00 82.56 264 THR A CA 1
ATOM 1953 C C . THR A 1 264 ? -2.425 3.790 -20.748 1.00 82.56 264 THR A C 1
ATOM 1955 O O . THR A 1 264 ? -3.346 3.580 -19.956 1.00 82.56 264 THR A O 1
ATOM 1958 N N . LEU A 1 265 ? -1.958 5.010 -21.003 1.00 80.69 265 LEU A N 1
ATOM 1959 C CA . LEU A 1 265 ? -2.410 6.241 -20.362 1.00 80.69 265 LEU A CA 1
ATOM 1960 C C . LEU A 1 265 ? -2.942 7.235 -21.394 1.00 80.69 265 LEU A C 1
ATOM 1962 O O . LEU A 1 265 ? -2.250 7.577 -22.346 1.00 80.69 265 LEU A O 1
ATOM 1966 N N . GLY A 1 266 ? -4.134 7.776 -21.138 1.00 79.00 266 GLY A N 1
ATOM 1967 C CA . GLY A 1 266 ? -4.698 8.859 -21.946 1.00 79.00 266 GLY A CA 1
ATOM 1968 C C . GLY A 1 266 ? -4.981 8.477 -23.410 1.00 79.00 266 GLY A C 1
ATOM 1969 O O . GLY A 1 266 ? -4.986 7.296 -23.762 1.00 79.00 266 GLY A O 1
ATOM 1970 N N . PRO A 1 267 ? -5.291 9.472 -24.259 1.00 83.00 267 PRO A N 1
ATOM 1971 C CA . PRO A 1 267 ? -5.533 9.257 -25.681 1.00 83.00 267 PRO A CA 1
ATOM 1972 C C . PRO A 1 267 ? -4.229 9.079 -26.471 1.00 83.00 267 PRO A C 1
ATOM 1974 O O . PRO A 1 267 ? -3.185 9.625 -26.113 1.00 83.00 267 PRO A O 1
ATOM 1977 N N . GLU A 1 268 ? -4.313 8.367 -27.594 1.00 92.19 268 GLU A N 1
ATOM 1978 C CA . GLU A 1 268 ? -3.246 8.343 -28.597 1.00 92.19 268 GLU A CA 1
ATOM 1979 C C . GLU A 1 268 ? -3.200 9.678 -29.347 1.00 92.19 268 GLU A C 1
ATOM 1981 O O . GLU A 1 268 ? -4.237 10.241 -29.707 1.00 92.19 268 GLU A O 1
ATOM 1986 N N . LEU A 1 269 ? -1.992 10.179 -29.597 1.00 93.75 269 LEU A N 1
ATOM 1987 C CA . LEU A 1 269 ? -1.758 11.400 -30.364 1.00 93.75 269 LEU A CA 1
ATOM 1988 C C . LEU A 1 269 ? -1.121 11.054 -31.707 1.00 93.75 269 LEU A C 1
ATOM 1990 O O . LEU A 1 269 ? -0.500 10.010 -31.854 1.00 93.75 269 LEU A O 1
ATOM 1994 N N . SER A 1 270 ? -1.271 11.916 -32.707 1.00 95.00 270 SER A N 1
ATOM 1995 C CA . SER A 1 270 ? -0.581 11.770 -33.995 1.00 95.00 270 SER A CA 1
ATOM 1996 C C . SER A 1 270 ? 0.378 12.931 -34.200 1.00 95.00 270 SER A C 1
ATOM 1998 O O . SER A 1 270 ? 0.032 14.063 -33.863 1.00 95.00 270 SER A O 1
ATOM 2000 N N . THR A 1 271 ? 1.560 12.664 -34.754 1.00 94.69 271 THR A N 1
ATOM 2001 C CA . THR A 1 271 ? 2.537 13.722 -35.016 1.00 94.69 271 THR A CA 1
ATOM 2002 C C . THR A 1 271 ? 2.046 14.707 -36.078 1.00 94.69 271 THR A C 1
ATOM 2004 O O . THR A 1 271 ? 1.476 14.317 -37.105 1.00 94.69 271 THR A O 1
ATOM 2007 N N . GLY A 1 272 ? 2.269 15.997 -35.826 1.00 91.56 272 GLY A N 1
ATOM 2008 C CA . GLY A 1 272 ? 1.956 17.092 -36.738 1.00 91.56 272 GLY A CA 1
ATOM 2009 C C . GLY A 1 272 ? 2.894 17.171 -37.946 1.00 91.56 272 GLY A C 1
ATOM 2010 O O . GLY A 1 272 ? 3.739 16.307 -38.174 1.00 91.56 272 GLY A O 1
ATOM 2011 N N . ALA A 1 273 ? 2.746 18.229 -38.750 1.00 87.19 273 ALA A N 1
ATOM 2012 C CA . ALA A 1 273 ? 3.635 18.502 -39.889 1.00 87.19 273 ALA A CA 1
ATOM 2013 C C . ALA A 1 273 ? 5.079 18.842 -39.461 1.00 87.19 273 ALA A C 1
ATOM 2015 O O . ALA A 1 273 ? 6.004 18.741 -40.257 1.00 87.19 273 ALA A O 1
ATOM 2016 N N . ASP A 1 274 ? 5.254 19.228 -38.201 1.00 88.94 274 ASP A N 1
ATOM 2017 C CA . ASP A 1 274 ? 6.524 19.419 -37.499 1.00 88.94 274 ASP A CA 1
ATOM 2018 C C . ASP A 1 274 ? 7.119 18.106 -36.959 1.00 88.94 274 ASP A C 1
ATOM 2020 O O . ASP A 1 274 ? 8.167 18.121 -36.321 1.00 88.94 274 ASP A O 1
ATOM 2024 N N . GLY A 1 275 ? 6.459 16.968 -37.191 1.00 89.12 275 GLY A N 1
ATOM 2025 C CA . GLY A 1 275 ? 6.872 15.670 -36.669 1.00 89.12 275 GLY A CA 1
ATOM 2026 C C . GLY A 1 275 ? 6.675 15.515 -35.161 1.00 89.12 275 GLY A C 1
ATOM 2027 O O . GLY A 1 275 ? 7.227 14.575 -34.588 1.00 89.12 275 GLY A O 1
ATOM 2028 N N . GLN A 1 276 ? 5.907 16.402 -34.512 1.00 93.00 276 GLN A N 1
ATOM 2029 C CA . GLN A 1 276 ? 5.777 16.434 -33.055 1.00 93.00 276 GLN A CA 1
ATOM 2030 C C . GLN A 1 276 ? 4.400 16.004 -32.546 1.00 93.00 276 GLN A C 1
ATOM 2032 O O . GLN A 1 276 ? 3.372 16.281 -33.162 1.00 93.00 276 GLN A O 1
ATOM 2037 N N . ALA A 1 277 ? 4.382 15.346 -31.386 1.00 93.94 277 ALA A N 1
ATOM 2038 C CA . ALA A 1 277 ? 3.194 15.086 -30.580 1.00 93.94 277 ALA A CA 1
ATOM 2039 C C . ALA A 1 277 ? 3.450 15.532 -29.132 1.00 93.94 277 ALA A C 1
ATOM 2041 O O . ALA A 1 277 ? 4.464 15.162 -28.539 1.00 93.94 277 ALA A O 1
ATOM 2042 N N . CYS A 1 278 ? 2.531 16.313 -28.560 1.00 91.56 278 CYS A N 1
ATOM 2043 C CA . CYS A 1 278 ? 2.702 16.907 -27.233 1.00 91.56 278 CYS A CA 1
ATOM 2044 C C . CYS A 1 278 ? 1.705 16.331 -26.233 1.00 91.56 278 CYS A C 1
ATOM 2046 O O . CYS A 1 278 ? 0.495 16.454 -26.419 1.00 91.56 278 CYS A O 1
ATOM 2048 N N . PHE A 1 279 ? 2.209 15.759 -25.144 1.00 90.75 279 PHE A N 1
ATOM 2049 C CA . PHE A 1 279 ? 1.387 15.331 -24.019 1.00 90.75 279 PHE A CA 1
ATOM 2050 C C . PHE A 1 279 ? 1.482 16.348 -22.887 1.00 90.75 279 PHE A C 1
ATOM 2052 O O . PHE A 1 279 ? 2.570 16.833 -22.582 1.00 90.75 279 PHE A O 1
ATOM 2059 N N . THR A 1 280 ? 0.364 16.601 -22.210 1.00 87.81 280 THR A N 1
ATOM 2060 C CA . THR A 1 280 ? 0.352 17.336 -20.943 1.00 87.81 280 THR A CA 1
ATOM 2061 C C . THR A 1 280 ? 0.046 16.365 -19.819 1.00 87.81 280 THR A C 1
ATOM 2063 O O . THR A 1 280 ? -1.045 15.793 -19.757 1.00 87.81 280 THR A O 1
ATOM 2066 N N . LEU A 1 281 ? 1.030 16.131 -18.961 1.00 88.31 281 LEU A N 1
ATOM 2067 C CA . LEU A 1 281 ? 0.986 15.075 -17.959 1.00 88.31 281 LEU A CA 1
ATOM 2068 C C . LEU A 1 281 ? 1.668 15.525 -16.670 1.00 88.31 281 LEU A C 1
ATOM 2070 O O . LEU A 1 281 ? 2.531 16.400 -16.712 1.00 88.31 281 LEU A O 1
ATOM 2074 N N . PRO A 1 282 ? 1.316 14.929 -15.524 1.00 85.50 282 PRO A N 1
ATOM 2075 C CA . PRO A 1 282 ? 2.052 15.163 -14.296 1.00 85.50 282 PRO A CA 1
ATOM 2076 C C . PRO A 1 282 ? 3.527 14.790 -14.429 1.00 85.50 282 PRO A C 1
ATOM 2078 O O . PRO A 1 282 ? 3.901 13.992 -15.295 1.00 85.50 282 PRO A O 1
ATOM 2081 N N . GLU A 1 283 ? 4.346 15.286 -13.502 1.00 79.81 283 GLU A N 1
ATOM 2082 C CA . GLU A 1 283 ? 5.660 14.694 -13.219 1.00 79.81 283 GLU A CA 1
ATOM 2083 C C . GLU A 1 283 ? 5.536 13.166 -13.113 1.00 79.81 283 GLU A C 1
ATOM 2085 O O . GLU A 1 283 ? 4.476 12.650 -12.747 1.00 79.81 283 GLU A O 1
ATOM 2090 N N . GLY A 1 284 ? 6.591 12.419 -13.423 1.00 75.31 284 GLY A N 1
ATOM 2091 C CA . GLY A 1 284 ? 6.619 10.966 -13.251 1.00 75.31 284 GLY A CA 1
ATOM 2092 C C . GLY A 1 284 ? 7.400 10.239 -14.335 1.00 75.31 2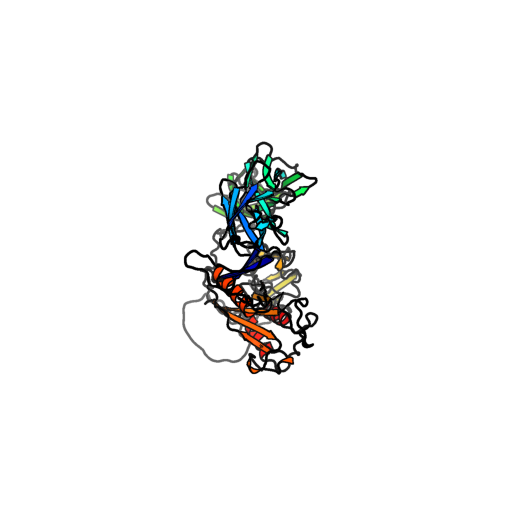84 GLY A C 1
ATOM 2093 O O . GLY A 1 284 ? 8.017 10.860 -15.195 1.00 75.31 284 GLY A O 1
ATOM 2094 N N . SER A 1 285 ? 7.355 8.909 -14.282 1.00 76.88 285 SER A N 1
ATOM 2095 C CA . SER A 1 285 ? 8.081 8.023 -15.193 1.00 76.88 285 SER A CA 1
ATOM 2096 C C . SER A 1 285 ? 7.125 7.336 -16.167 1.00 76.88 285 SER A C 1
ATOM 2098 O O . SER A 1 285 ? 6.225 6.596 -15.759 1.00 76.88 285 SER A O 1
ATOM 2100 N N . TYR A 1 286 ? 7.356 7.544 -17.458 1.00 78.06 286 TYR A N 1
ATOM 2101 C CA . TYR A 1 286 ? 6.475 7.119 -18.543 1.00 78.06 286 TYR A CA 1
ATOM 2102 C C . TYR A 1 286 ? 7.238 6.347 -19.615 1.00 78.06 286 TYR A C 1
ATOM 2104 O O . TYR A 1 286 ? 8.461 6.425 -19.710 1.00 78.06 286 TYR A O 1
ATOM 2112 N N . LYS A 1 287 ? 6.506 5.611 -20.449 1.00 82.00 287 LYS A N 1
ATOM 2113 C CA . LYS A 1 287 ? 7.022 5.020 -21.689 1.00 82.00 287 LYS A CA 1
ATOM 2114 C C . LYS A 1 287 ? 6.148 5.446 -22.857 1.00 82.00 287 LYS A C 1
ATOM 2116 O O . LYS A 1 287 ? 4.959 5.712 -22.691 1.00 82.00 287 LYS A O 1
ATOM 2121 N N . LEU A 1 288 ? 6.736 5.486 -24.041 1.00 86.19 288 LEU A N 1
ATOM 2122 C CA . LEU A 1 288 ? 6.066 5.836 -25.280 1.00 86.19 288 LEU A CA 1
ATOM 2123 C C . LEU A 1 288 ? 6.175 4.694 -26.272 1.00 86.19 288 LEU A C 1
ATOM 2125 O O . LEU A 1 288 ? 7.213 4.041 -26.379 1.00 86.19 288 LEU A O 1
ATOM 2129 N N . ARG A 1 289 ? 5.115 4.521 -27.052 1.00 87.94 289 ARG A N 1
ATOM 2130 C CA . ARG A 1 289 ? 5.142 3.742 -28.283 1.00 87.94 289 ARG A CA 1
ATOM 2131 C C . ARG A 1 289 ? 4.830 4.655 -29.450 1.00 87.94 289 ARG A C 1
ATOM 2133 O O . ARG A 1 289 ? 3.827 5.355 -29.414 1.00 87.94 289 ARG A O 1
ATOM 2140 N N . VAL A 1 290 ? 5.631 4.584 -30.498 1.00 87.50 290 VAL A N 1
ATOM 2141 C CA . VAL A 1 290 ? 5.388 5.233 -31.782 1.00 87.50 290 VAL A CA 1
ATOM 2142 C C . VAL A 1 290 ? 5.037 4.155 -32.804 1.00 87.50 290 VAL A C 1
ATOM 2144 O O . VAL A 1 290 ? 5.831 3.252 -33.054 1.00 87.50 290 VAL A O 1
ATOM 2147 N N . GLY A 1 291 ? 3.843 4.228 -33.379 1.00 83.38 291 GLY A N 1
ATOM 2148 C CA . GLY A 1 291 ? 3.405 3.425 -34.513 1.00 83.38 291 GLY A CA 1
ATOM 2149 C C . GLY A 1 291 ? 3.564 4.202 -35.817 1.00 83.38 291 GLY A C 1
ATOM 2150 O O . GLY A 1 291 ? 2.979 5.274 -35.970 1.00 83.38 291 GLY A O 1
ATOM 2151 N N . TYR A 1 292 ? 4.337 3.669 -36.761 1.00 82.56 292 TYR A N 1
ATOM 2152 C CA . TYR A 1 292 ? 4.559 4.272 -38.078 1.00 82.56 292 TYR A CA 1
ATOM 2153 C C . TYR A 1 292 ? 4.935 3.192 -39.107 1.00 82.56 292 TYR A C 1
ATOM 2155 O O . TYR A 1 292 ? 5.732 2.311 -38.800 1.00 82.56 292 TYR A O 1
ATOM 2163 N N . ASN A 1 293 ? 4.357 3.239 -40.318 1.00 76.88 293 ASN A N 1
ATOM 2164 C CA . ASN A 1 293 ? 4.584 2.268 -41.408 1.00 76.88 293 ASN A CA 1
ATOM 2165 C C . ASN A 1 293 ? 4.444 0.787 -40.991 1.00 76.88 293 ASN A C 1
ATOM 2167 O O . ASN A 1 293 ? 5.326 -0.026 -41.264 1.00 76.88 293 ASN A O 1
ATOM 2171 N N . ASP A 1 294 ? 3.353 0.441 -40.298 1.00 75.12 294 ASP A N 1
ATOM 2172 C CA . ASP A 1 294 ? 3.085 -0.901 -39.741 1.00 75.12 294 ASP A CA 1
ATOM 2173 C C . ASP A 1 294 ? 4.162 -1.421 -38.767 1.00 75.12 294 ASP A C 1
ATOM 2175 O O . ASP A 1 294 ? 4.183 -2.600 -38.404 1.00 75.12 294 ASP A O 1
ATOM 2179 N N . GLN A 1 295 ? 5.050 -0.539 -38.308 1.00 68.56 295 GLN A N 1
ATOM 2180 C CA . GLN A 1 295 ? 6.073 -0.820 -37.313 1.00 68.56 295 GLN A CA 1
ATOM 2181 C C . GLN A 1 295 ? 5.763 -0.090 -36.011 1.00 68.56 295 GLN A C 1
ATOM 2183 O O . GLN A 1 295 ? 5.099 0.947 -35.990 1.00 68.56 295 GLN A O 1
ATOM 2188 N N . GLN A 1 296 ? 6.237 -0.669 -34.910 1.00 75.75 296 GLN A N 1
ATOM 2189 C CA . GLN A 1 296 ? 6.121 -0.096 -33.578 1.00 75.75 296 GLN A CA 1
ATOM 2190 C C . GLN A 1 296 ? 7.511 0.090 -32.990 1.00 75.75 296 GLN A C 1
ATOM 2192 O O . GLN A 1 296 ? 8.355 -0.804 -33.049 1.00 75.75 296 GLN A O 1
ATOM 2197 N N . PHE A 1 297 ? 7.712 1.257 -32.404 1.00 70.94 297 PHE A N 1
ATOM 2198 C CA . PHE A 1 297 ? 8.950 1.682 -31.782 1.00 70.94 297 PHE A CA 1
ATOM 2199 C C . PHE A 1 297 ? 8.648 2.088 -30.351 1.00 70.94 297 PHE A C 1
ATOM 2201 O O . PHE A 1 297 ? 7.648 2.757 -30.108 1.00 70.94 297 PHE A O 1
ATOM 2208 N N . TRP A 1 298 ? 9.496 1.703 -29.409 1.00 66.69 298 TRP A N 1
ATOM 2209 C CA . TRP A 1 298 ? 9.295 2.017 -28.000 1.00 66.69 298 TRP A CA 1
ATOM 2210 C C . TRP A 1 298 ? 10.426 2.879 -27.480 1.00 66.69 298 TRP A C 1
ATOM 2212 O O . TRP A 1 298 ? 11.576 2.705 -27.878 1.00 66.69 298 TRP A O 1
ATOM 2222 N N . SER A 1 299 ? 10.088 3.797 -26.584 1.00 65.44 299 SER A N 1
ATOM 2223 C CA . SER A 1 299 ? 11.079 4.523 -25.806 1.00 65.44 299 SER A CA 1
ATOM 2224 C C . SER A 1 299 ? 11.551 3.691 -24.609 1.00 65.44 299 SER A C 1
ATOM 2226 O O . SER A 1 299 ? 10.847 2.798 -24.129 1.00 65.44 299 SER A O 1
ATOM 2228 N N . GLY A 1 300 ? 12.699 4.075 -24.047 1.00 61.47 300 GLY A N 1
ATOM 2229 C CA . GLY A 1 300 ? 13.019 3.781 -22.650 1.00 61.47 300 GLY A CA 1
ATOM 2230 C C . GLY A 1 300 ? 12.096 4.533 -21.678 1.00 61.47 300 GLY A C 1
ATOM 2231 O O . GLY A 1 300 ? 11.095 5.138 -22.078 1.00 61.47 300 GLY A O 1
ATOM 2232 N N . VAL A 1 301 ? 12.436 4.509 -20.389 1.00 71.31 301 VAL A N 1
ATOM 2233 C CA . VAL A 1 301 ? 11.717 5.290 -19.370 1.00 71.31 301 VAL A CA 1
ATOM 2234 C C . VAL A 1 301 ? 12.034 6.774 -19.541 1.00 71.31 301 VAL A C 1
ATOM 2236 O O . VAL A 1 301 ? 13.197 7.166 -19.563 1.00 71.31 301 VAL A O 1
ATOM 2239 N N . ILE A 1 302 ? 10.994 7.595 -19.636 1.00 69.62 302 ILE A N 1
ATOM 2240 C CA . ILE A 1 302 ? 11.076 9.049 -19.749 1.00 69.62 302 ILE A CA 1
ATOM 2241 C C . ILE A 1 302 ? 10.551 9.652 -18.455 1.00 69.62 302 ILE A C 1
ATOM 2243 O O . ILE A 1 302 ? 9.414 9.389 -18.062 1.00 69.62 302 ILE A O 1
ATOM 2247 N N . ASN A 1 303 ? 11.370 10.479 -17.813 1.00 74.12 303 ASN A N 1
ATOM 2248 C CA . ASN A 1 303 ? 10.968 11.221 -16.628 1.00 74.12 303 ASN A CA 1
ATOM 2249 C C . ASN A 1 303 ? 10.517 12.625 -17.035 1.00 74.12 303 ASN A C 1
ATOM 2251 O O . ASN A 1 303 ? 11.277 13.374 -17.654 1.00 74.12 303 ASN A O 1
ATOM 2255 N N . THR A 1 304 ? 9.278 12.977 -16.708 1.00 72.38 304 THR A N 1
ATOM 2256 C CA . THR A 1 304 ? 8.771 14.344 -16.858 1.00 72.38 304 THR A CA 1
ATOM 2257 C C . THR A 1 304 ? 8.904 15.115 -15.560 1.00 72.38 304 THR A C 1
ATOM 2259 O O . THR A 1 304 ? 8.952 14.523 -14.486 1.00 72.38 304 THR A O 1
ATOM 2262 N N . TYR A 1 305 ? 8.928 16.441 -15.667 1.00 69.69 305 TYR A N 1
ATOM 2263 C CA . TYR A 1 305 ? 9.013 17.363 -14.538 1.00 69.69 305 TYR A CA 1
ATOM 2264 C C . TYR A 1 305 ? 7.756 18.230 -14.487 1.00 69.69 305 TYR A C 1
ATOM 2266 O O . TYR A 1 305 ? 7.213 18.593 -15.535 1.00 69.69 305 TYR A O 1
ATOM 2274 N N . ALA A 1 306 ? 7.306 18.582 -13.284 1.00 70.06 306 ALA A N 1
ATOM 2275 C CA . ALA A 1 306 ? 6.216 19.532 -13.108 1.00 70.06 306 ALA A CA 1
ATOM 2276 C C . ALA A 1 306 ? 6.576 20.885 -13.748 1.00 70.06 306 ALA A C 1
ATOM 2278 O O . ALA A 1 306 ? 7.707 21.357 -13.615 1.00 70.06 306 ALA A O 1
ATOM 2279 N N . LEU A 1 307 ? 5.622 21.491 -14.469 1.00 69.75 307 LEU A N 1
ATOM 2280 C CA . LEU A 1 307 ? 5.736 22.825 -15.081 1.00 69.75 307 LEU A CA 1
ATOM 2281 C C . LEU A 1 307 ? 6.907 22.992 -16.082 1.00 69.75 307 LEU A C 1
ATOM 2283 O O . LEU A 1 307 ? 7.239 24.111 -16.474 1.00 69.75 307 LEU A O 1
ATOM 2287 N N . GLY A 1 308 ? 7.541 21.892 -16.509 1.00 71.44 308 GLY A N 1
ATOM 2288 C CA . GLY A 1 308 ? 8.669 21.872 -17.445 1.00 71.44 308 GLY A CA 1
ATOM 2289 C C . GLY A 1 308 ? 8.313 21.276 -18.810 1.00 71.44 308 GLY A C 1
ATOM 2290 O O . GLY A 1 308 ? 7.272 20.640 -18.970 1.00 71.44 308 GLY A O 1
ATOM 2291 N N . ASN A 1 309 ? 9.197 21.459 -19.798 1.00 78.62 309 ASN A N 1
ATOM 2292 C CA . ASN A 1 309 ? 9.127 20.739 -21.072 1.00 78.62 309 ASN A CA 1
ATOM 2293 C C . ASN A 1 309 ? 10.166 19.610 -21.105 1.00 78.62 309 ASN A C 1
ATOM 2295 O O . ASN A 1 309 ? 11.358 19.868 -20.933 1.00 78.62 309 ASN A O 1
ATOM 2299 N N . THR A 1 310 ? 9.725 18.388 -21.390 1.00 78.19 310 THR A N 1
ATOM 2300 C CA . THR A 1 310 ? 10.577 17.213 -21.590 1.00 78.19 310 THR A CA 1
ATOM 2301 C C . THR A 1 310 ? 10.599 16.864 -23.082 1.00 78.19 310 THR A C 1
ATOM 2303 O O . THR A 1 310 ? 9.657 16.234 -23.572 1.00 78.19 310 THR A O 1
ATOM 2306 N N . PRO A 1 311 ? 11.630 17.284 -23.838 1.00 78.50 311 PRO A N 1
ATOM 2307 C CA . PRO A 1 311 ? 11.776 16.890 -25.232 1.00 78.50 311 PRO A CA 1
ATOM 2308 C C . PRO A 1 311 ? 12.224 15.426 -25.333 1.00 78.50 311 PRO A C 1
ATOM 2310 O O . PRO A 1 311 ? 13.127 14.992 -24.621 1.00 78.50 311 PRO A O 1
ATOM 2313 N N . VAL A 1 312 ? 11.604 14.674 -26.239 1.00 77.94 312 VAL A N 1
ATOM 2314 C CA . VAL A 1 312 ? 11.922 13.272 -26.530 1.00 77.94 312 VAL A CA 1
ATOM 2315 C C . VAL A 1 312 ? 12.077 13.123 -28.034 1.00 77.94 312 VAL A C 1
ATOM 2317 O O . VAL A 1 312 ? 11.174 13.492 -28.780 1.00 77.94 312 VAL A O 1
ATOM 2320 N N . GLU A 1 313 ? 13.193 12.563 -28.487 1.00 78.62 313 GLU A N 1
ATOM 2321 C CA . GLU A 1 313 ? 13.409 12.270 -29.905 1.00 78.62 313 GLU A CA 1
ATOM 2322 C C . GLU A 1 313 ? 13.365 10.763 -30.169 1.00 78.62 313 GLU A C 1
ATOM 2324 O O . GLU A 1 313 ? 14.012 9.975 -29.483 1.00 78.62 313 GLU A O 1
ATOM 2329 N N . MET A 1 314 ? 12.599 10.372 -31.187 1.00 73.81 314 MET A N 1
ATOM 2330 C CA . MET A 1 314 ? 12.405 8.991 -31.628 1.00 73.81 314 MET A CA 1
ATOM 2331 C C . MET A 1 314 ? 12.881 8.887 -33.083 1.00 73.81 314 MET A C 1
ATOM 2333 O O . MET A 1 314 ? 12.230 9.445 -33.962 1.00 73.81 314 MET A O 1
ATOM 2337 N N . VAL A 1 315 ? 14.017 8.226 -33.347 1.00 68.00 315 VAL A N 1
ATOM 2338 C CA . VAL A 1 315 ? 14.732 8.317 -34.644 1.00 68.00 315 VAL A CA 1
ATOM 2339 C C . VAL A 1 315 ? 14.924 6.959 -35.324 1.00 68.00 315 VAL A C 1
ATOM 2341 O O . VAL A 1 315 ? 15.620 6.107 -34.782 1.00 68.00 315 VAL A O 1
ATOM 2344 N N . ASN A 1 316 ? 14.409 6.780 -36.546 1.00 65.81 316 ASN A N 1
ATOM 2345 C CA . ASN A 1 316 ? 14.586 5.573 -37.365 1.00 65.81 316 ASN A CA 1
ATOM 2346 C C . ASN A 1 316 ? 15.774 5.646 -38.333 1.00 65.81 316 ASN A C 1
ATOM 2348 O O . ASN A 1 316 ? 15.615 6.107 -39.456 1.00 65.81 316 ASN A O 1
ATOM 2352 N N . GLY A 1 317 ? 16.958 5.164 -37.911 1.00 51.38 317 GLY A N 1
ATOM 2353 C CA . GLY A 1 317 ? 18.166 5.115 -38.754 1.00 51.38 317 GLY A CA 1
ATOM 2354 C C . GLY A 1 317 ? 19.467 4.660 -38.064 1.00 51.38 317 GLY A C 1
ATOM 2355 O O . GLY A 1 317 ? 19.470 4.234 -36.905 1.00 51.38 317 GLY A O 1
ATOM 2356 N N . SER A 1 318 ? 20.593 4.680 -38.797 1.00 36.38 318 SER A N 1
ATOM 2357 C CA . SER A 1 318 ? 21.903 4.192 -38.327 1.00 36.38 318 SER A CA 1
ATOM 2358 C C . SER A 1 318 ? 22.556 5.197 -37.375 1.00 36.38 318 SER A C 1
ATOM 2360 O O . SER A 1 318 ? 23.257 6.109 -37.807 1.00 36.38 318 SER A O 1
ATOM 2362 N N . GLY A 1 319 ? 22.314 4.999 -36.079 1.00 41.78 319 GLY A N 1
ATOM 2363 C CA . GLY A 1 319 ? 22.729 5.894 -34.994 1.00 41.78 319 GLY A CA 1
ATOM 2364 C C . GLY A 1 319 ? 21.600 6.242 -34.015 1.00 41.78 319 GLY A C 1
ATOM 2365 O O . GLY A 1 319 ? 21.869 6.872 -32.998 1.00 41.78 319 GLY A O 1
ATOM 2366 N N . GLY A 1 320 ? 20.358 5.823 -34.291 1.00 34.16 320 GLY A N 1
ATOM 2367 C CA . GLY A 1 320 ? 19.195 6.066 -33.434 1.00 34.16 320 GLY A CA 1
ATOM 2368 C C . GLY A 1 320 ? 18.943 4.976 -32.384 1.00 34.16 320 GLY A C 1
ATOM 2369 O O . GLY A 1 320 ? 19.221 3.797 -32.608 1.00 34.16 320 GLY A O 1
ATOM 2370 N N . LEU A 1 321 ? 18.362 5.387 -31.250 1.00 39.31 321 LEU A N 1
ATOM 2371 C CA . LEU A 1 321 ? 17.753 4.562 -30.193 1.00 39.31 321 LEU A CA 1
ATOM 2372 C C . LEU A 1 321 ? 16.535 3.777 -30.723 1.00 39.31 321 LEU A C 1
ATOM 2374 O O . LEU A 1 321 ? 15.416 3.964 -30.258 1.00 39.31 321 LEU A O 1
ATOM 2378 N N . LEU A 1 322 ? 16.721 2.898 -31.707 1.00 34.47 322 LEU A N 1
ATOM 2379 C CA . LEU A 1 322 ? 15.686 1.958 -32.130 1.00 34.47 322 LEU A CA 1
ATOM 2380 C C . LEU A 1 322 ? 16.209 0.533 -32.112 1.00 34.47 322 LEU A C 1
ATOM 2382 O O . LEU A 1 322 ? 17.001 0.118 -32.958 1.00 34.47 322 LEU A O 1
ATOM 2386 N N . SER A 1 323 ? 15.670 -0.256 -31.188 1.00 35.75 323 SER A N 1
ATOM 2387 C CA . SER A 1 323 ? 15.710 -1.709 -31.281 1.00 35.75 323 SER A CA 1
ATOM 2388 C C . SER A 1 323 ? 14.332 -2.208 -31.737 1.00 35.75 323 SER A C 1
ATOM 2390 O O . SER A 1 323 ? 13.305 -1.876 -31.143 1.00 35.75 323 SER A O 1
ATOM 2392 N N . ARG A 1 324 ? 14.310 -3.056 -32.776 1.00 34.56 324 ARG A N 1
ATOM 2393 C CA . ARG A 1 324 ? 13.141 -3.866 -33.192 1.00 34.56 324 ARG A CA 1
ATOM 2394 C C . ARG A 1 324 ? 12.772 -4.962 -32.168 1.00 34.56 324 ARG A C 1
ATOM 2396 O O . ARG A 1 324 ? 12.008 -5.863 -32.493 1.00 34.56 324 ARG A O 1
ATOM 2403 N N . LEU A 1 325 ? 13.362 -4.928 -30.972 1.00 33.47 325 LEU A N 1
ATOM 2404 C CA . LEU A 1 325 ? 13.269 -5.946 -29.920 1.00 33.47 325 LEU A CA 1
ATOM 2405 C C . LEU A 1 325 ? 12.475 -5.473 -28.694 1.00 33.47 325 LEU A C 1
ATOM 2407 O O . LEU A 1 325 ? 12.363 -6.211 -27.720 1.00 33.47 325 LEU A O 1
ATOM 2411 N N . HIS A 1 326 ? 11.901 -4.271 -28.740 1.00 39.31 326 HIS A N 1
ATOM 2412 C CA . HIS A 1 326 ? 11.015 -3.790 -27.689 1.00 39.31 326 HIS A CA 1
ATOM 2413 C C . HIS A 1 326 ? 9.595 -4.337 -27.887 1.00 39.31 326 HIS A C 1
ATOM 2415 O O . HIS A 1 326 ? 8.754 -3.731 -28.547 1.00 39.31 326 HIS A O 1
ATOM 2421 N N . ASP A 1 327 ? 9.345 -5.515 -27.328 1.00 33.91 327 ASP A N 1
ATOM 2422 C CA . ASP A 1 327 ? 8.002 -6.043 -27.092 1.00 33.91 327 ASP A CA 1
ATOM 2423 C C . ASP A 1 327 ? 7.468 -5.454 -25.760 1.00 33.91 327 ASP A C 1
ATOM 2425 O O . ASP A 1 327 ? 8.180 -5.521 -24.753 1.00 33.91 327 ASP A O 1
ATOM 2429 N N . PRO A 1 328 ? 6.253 -4.865 -25.693 1.00 36.41 328 PRO A N 1
ATOM 2430 C CA . PRO A 1 328 ? 5.599 -4.487 -24.427 1.00 36.41 328 PRO A CA 1
ATOM 2431 C C . PRO A 1 328 ? 5.291 -5.684 -23.525 1.00 36.41 328 PRO A C 1
ATOM 2433 O O . PRO A 1 328 ? 5.027 -5.521 -22.332 1.00 36.41 328 PRO A O 1
ATOM 2436 N N . HIS A 1 329 ? 5.335 -6.888 -24.084 1.00 33.06 329 HIS A N 1
ATOM 2437 C CA . HIS A 1 329 ? 5.583 -8.112 -23.362 1.00 33.06 329 HIS A CA 1
ATOM 2438 C C . HIS A 1 329 ? 7.071 -8.426 -23.508 1.00 33.06 329 HIS A C 1
ATOM 2440 O O . HIS A 1 329 ? 7.427 -9.278 -24.324 1.00 33.06 329 HIS A O 1
ATOM 2446 N N . PRO A 1 330 ? 7.977 -7.841 -22.689 1.00 32.81 330 PRO A N 1
ATOM 2447 C CA . PRO A 1 330 ? 9.202 -8.574 -22.443 1.00 32.81 330 PRO A CA 1
ATOM 2448 C C . PRO A 1 330 ? 8.713 -9.965 -22.065 1.00 32.81 330 PRO A C 1
ATOM 2450 O O . PRO A 1 330 ? 7.763 -10.093 -21.279 1.00 32.81 330 PRO A O 1
ATOM 2453 N N . SER A 1 331 ? 9.271 -11.007 -22.671 1.00 30.70 331 SER A N 1
ATOM 2454 C CA . SER A 1 331 ? 9.170 -12.314 -22.060 1.00 30.70 331 SER A CA 1
ATOM 2455 C C . SER A 1 331 ? 9.712 -12.114 -20.650 1.00 30.70 331 SER A C 1
ATOM 2457 O O . SER A 1 331 ? 10.921 -12.143 -20.429 1.00 30.70 331 SER A O 1
ATOM 2459 N N . ARG A 1 332 ? 8.813 -11.829 -19.697 1.00 31.39 332 ARG A N 1
ATOM 2460 C CA . ARG A 1 332 ? 9.025 -12.051 -18.285 1.00 31.39 332 ARG A CA 1
ATOM 2461 C C . ARG A 1 332 ? 9.621 -13.435 -18.295 1.00 31.39 332 ARG A C 1
ATOM 2463 O O . ARG A 1 332 ? 9.029 -14.354 -18.870 1.00 31.39 332 ARG A O 1
ATOM 2470 N N . TRP A 1 333 ? 10.828 -13.559 -17.767 1.00 34.84 333 TRP A N 1
ATOM 2471 C CA . TRP A 1 333 ? 11.407 -14.863 -17.528 1.00 34.84 333 TRP A CA 1
ATOM 2472 C C . TRP A 1 333 ? 10.478 -15.563 -16.536 1.00 34.84 333 TRP A C 1
ATOM 2474 O O . TRP A 1 333 ? 10.580 -15.426 -15.321 1.00 34.84 333 TRP A O 1
ATOM 2484 N N . HIS A 1 334 ? 9.472 -16.233 -17.087 1.00 28.92 334 HIS A N 1
ATOM 2485 C CA . HIS A 1 334 ? 8.439 -16.932 -16.366 1.00 28.92 334 HIS A CA 1
ATOM 2486 C C . HIS A 1 334 ? 9.038 -18.276 -15.966 1.00 28.92 334 HIS A C 1
ATOM 2488 O O . HIS A 1 334 ? 8.915 -19.278 -16.664 1.00 28.92 334 HIS A O 1
ATOM 2494 N N . GLY A 1 335 ? 9.735 -18.274 -14.832 1.00 32.09 335 GLY A N 1
ATOM 2495 C CA . GLY A 1 335 ? 9.769 -19.428 -13.937 1.00 32.09 335 GLY A CA 1
ATOM 2496 C C . GLY A 1 335 ? 10.592 -20.645 -14.358 1.00 32.09 335 GLY A C 1
ATOM 2497 O O . GLY A 1 335 ? 10.483 -21.680 -13.714 1.00 32.09 335 GLY A O 1
ATOM 2498 N N . THR A 1 336 ? 11.457 -20.562 -15.365 1.00 32.34 336 THR A N 1
ATOM 2499 C CA . THR A 1 336 ? 12.599 -21.491 -15.448 1.00 32.34 336 THR A CA 1
ATOM 2500 C C . THR A 1 336 ? 13.816 -20.702 -15.884 1.00 32.34 336 THR A C 1
ATOM 2502 O O . THR A 1 336 ? 13.693 -20.017 -16.882 1.00 32.34 336 THR A O 1
ATOM 2505 N N . PRO A 1 337 ? 14.955 -20.730 -15.175 1.00 31.06 337 PRO A N 1
ATOM 2506 C CA . PRO A 1 337 ? 16.157 -20.029 -15.621 1.00 31.06 337 PRO A CA 1
ATOM 2507 C C . PRO A 1 337 ? 16.597 -20.567 -16.995 1.00 31.06 337 PRO A C 1
ATOM 2509 O O . PRO A 1 337 ? 16.310 -21.733 -17.304 1.00 31.06 337 PRO A O 1
ATOM 2512 N N . PRO A 1 338 ? 17.353 -19.803 -17.812 1.00 31.11 338 PRO A N 1
ATOM 2513 C CA . PRO A 1 338 ? 18.203 -20.464 -18.789 1.00 31.11 338 PRO A CA 1
ATOM 2514 C C . PRO A 1 338 ? 19.016 -21.475 -17.987 1.00 31.11 338 PRO A C 1
ATOM 2516 O O . PRO A 1 338 ? 19.562 -21.126 -16.938 1.00 31.11 338 PRO A O 1
ATOM 2519 N N . GLN A 1 339 ? 19.025 -22.743 -18.411 1.00 26.28 339 GLN A N 1
ATOM 2520 C CA . GLN A 1 339 ? 19.910 -23.718 -17.787 1.00 26.28 339 GLN A CA 1
ATOM 2521 C C . GLN A 1 339 ? 21.272 -23.052 -17.658 1.00 26.28 339 GLN A C 1
ATOM 2523 O O . GLN A 1 339 ? 21.806 -22.586 -18.670 1.00 26.28 339 GLN A O 1
ATOM 2528 N N . TYR A 1 340 ? 21.785 -22.978 -16.424 1.00 26.06 340 TYR A N 1
ATOM 2529 C CA . TYR A 1 340 ? 23.180 -22.668 -16.174 1.00 26.06 340 TYR A CA 1
ATOM 2530 C C . TYR A 1 340 ? 23.970 -23.485 -17.191 1.00 26.06 340 TYR A C 1
ATOM 2532 O O . TYR A 1 340 ? 24.059 -24.708 -17.086 1.00 26.06 340 TYR A O 1
ATOM 2540 N N . ARG A 1 341 ? 24.498 -22.827 -18.220 1.00 25.52 341 ARG A N 1
ATOM 2541 C CA . ARG A 1 341 ? 25.671 -23.345 -18.890 1.00 25.52 341 ARG A CA 1
ATOM 2542 C C . ARG A 1 341 ? 26.786 -22.926 -17.958 1.00 25.52 341 ARG A C 1
ATOM 2544 O O . ARG A 1 341 ? 27.080 -21.734 -17.923 1.00 25.52 341 ARG A O 1
ATOM 2551 N N . PRO A 1 342 ? 27.341 -23.833 -17.139 1.00 25.72 342 PRO A N 1
ATOM 2552 C CA . PRO A 1 342 ? 28.502 -23.482 -16.352 1.00 25.72 342 PRO A CA 1
ATOM 2553 C C . PRO A 1 342 ? 29.578 -23.016 -17.334 1.00 25.72 342 PRO A C 1
ATOM 2555 O O . PRO A 1 342 ? 30.138 -23.816 -18.083 1.00 25.72 342 PRO A O 1
ATOM 2558 N N . LEU A 1 343 ? 29.861 -21.714 -17.353 1.00 31.55 343 LEU A N 1
ATOM 2559 C CA . LEU A 1 343 ? 31.202 -21.263 -17.674 1.00 31.55 343 LEU A CA 1
ATOM 2560 C C . LEU A 1 343 ? 32.023 -21.703 -16.473 1.00 31.55 343 LEU A C 1
ATOM 2562 O O . LEU A 1 343 ? 31.937 -21.149 -15.381 1.00 31.55 343 LEU A O 1
ATOM 2566 N N . LEU A 1 344 ? 32.680 -22.837 -16.673 1.00 28.91 344 LEU A N 1
ATOM 2567 C CA . LEU A 1 344 ? 33.475 -23.539 -15.692 1.00 28.91 344 LEU A CA 1
ATOM 2568 C C . LEU A 1 344 ? 34.685 -22.665 -15.316 1.00 28.91 344 LEU A C 1
ATOM 2570 O O . LEU A 1 344 ? 35.773 -22.840 -15.853 1.00 28.91 344 LEU A O 1
ATOM 2574 N N . ALA A 1 345 ? 34.493 -21.711 -14.408 1.00 30.83 345 ALA A N 1
ATOM 2575 C CA . ALA A 1 345 ? 35.566 -21.040 -13.688 1.00 30.83 345 ALA A CA 1
ATOM 2576 C C . ALA A 1 345 ? 35.889 -21.890 -12.453 1.00 30.83 345 ALA A C 1
ATOM 2578 O O . ALA A 1 345 ? 35.335 -21.705 -11.371 1.00 30.83 345 ALA A O 1
ATOM 2579 N N . LEU A 1 346 ? 36.737 -22.902 -12.646 1.00 28.55 346 LEU A N 1
ATOM 2580 C CA . LEU A 1 346 ? 37.280 -23.691 -11.545 1.00 28.55 346 LEU A CA 1
ATOM 2581 C C . LEU A 1 346 ? 38.345 -22.862 -10.821 1.00 28.55 346 LEU A C 1
ATOM 2583 O O . LEU A 1 346 ? 39.435 -22.648 -11.350 1.00 28.55 346 LEU A O 1
ATOM 2587 N N . ALA A 1 347 ? 38.047 -22.449 -9.590 1.00 29.22 347 ALA A N 1
ATOM 2588 C CA . ALA A 1 347 ? 39.083 -22.298 -8.577 1.00 29.22 347 ALA A CA 1
ATOM 2589 C C . ALA A 1 347 ? 39.684 -23.695 -8.304 1.00 29.22 347 ALA A C 1
ATOM 2591 O O . ALA A 1 347 ? 38.948 -24.682 -8.256 1.00 29.22 347 ALA A O 1
ATOM 2592 N N . SER A 1 348 ? 41.013 -23.794 -8.193 1.00 27.59 348 SER A N 1
ATOM 2593 C CA . SER A 1 348 ? 41.743 -25.045 -7.909 1.00 27.59 348 SER A CA 1
ATOM 2594 C C . SER A 1 348 ? 41.141 -25.774 -6.690 1.00 27.59 348 SER A C 1
ATOM 2596 O O . SER A 1 348 ? 40.748 -25.107 -5.742 1.00 27.59 348 SER A O 1
ATOM 2598 N N . GLU A 1 349 ? 41.013 -27.108 -6.625 1.00 27.44 349 GLU A N 1
ATOM 2599 C CA . GLU A 1 349 ? 42.082 -28.114 -6.725 1.00 27.44 349 GLU A CA 1
ATOM 2600 C C . GLU A 1 349 ? 41.610 -29.511 -7.240 1.00 27.44 349 GLU A C 1
ATOM 2602 O O . GLU A 1 349 ? 40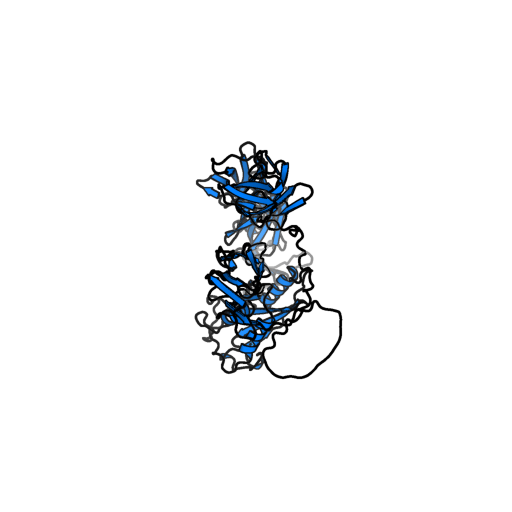.589 -30.049 -6.828 1.00 27.44 349 GLU A O 1
ATOM 2607 N N . SER A 1 350 ? 42.459 -30.124 -8.080 1.00 29.34 350 SER A N 1
ATOM 2608 C CA . SER A 1 350 ? 42.606 -31.551 -8.471 1.00 29.34 350 SER A CA 1
ATOM 2609 C C . SER A 1 350 ? 41.567 -32.301 -9.358 1.00 29.34 350 SER A C 1
ATOM 2611 O O . SER A 1 350 ? 40.511 -32.761 -8.944 1.00 29.34 350 SER A O 1
ATOM 2613 N N . LEU A 1 351 ? 42.002 -32.465 -10.615 1.00 38.31 351 LEU A N 1
ATOM 2614 C CA . LEU A 1 351 ? 41.994 -33.593 -11.570 1.00 38.31 351 LEU A CA 1
ATOM 2615 C C . LEU A 1 351 ? 41.329 -34.952 -11.195 1.00 38.31 351 LEU A C 1
ATOM 2617 O O . LEU A 1 351 ? 41.923 -35.716 -10.443 1.00 38.31 351 LEU A O 1
ATOM 2621 N N . ALA A 1 352 ? 40.217 -35.328 -11.861 1.00 26.34 352 ALA A N 1
ATOM 2622 C CA . ALA A 1 352 ? 39.980 -36.650 -12.503 1.00 26.34 352 ALA A CA 1
ATOM 2623 C C . ALA A 1 352 ? 38.495 -36.876 -12.894 1.00 26.34 352 ALA A C 1
ATOM 2625 O O . ALA A 1 352 ? 37.621 -36.820 -12.038 1.00 26.34 352 ALA A O 1
ATOM 2626 N N . GLY A 1 353 ? 38.222 -37.235 -14.161 1.00 28.53 353 GLY A N 1
ATOM 2627 C CA . GLY A 1 353 ? 36.926 -37.801 -14.604 1.00 28.53 353 GLY A CA 1
ATOM 2628 C C . GLY A 1 353 ? 36.124 -36.913 -15.571 1.00 28.53 353 GLY A C 1
ATOM 2629 O O . GLY A 1 353 ? 35.170 -36.278 -15.156 1.00 28.53 353 GLY A O 1
ATOM 2630 N N . MET A 1 354 ? 36.541 -36.666 -16.817 1.00 26.80 354 MET A N 1
ATOM 2631 C CA . MET A 1 354 ? 36.403 -37.563 -17.986 1.00 26.80 354 MET A CA 1
ATOM 2632 C C . MET A 1 354 ? 34.947 -37.991 -18.330 1.00 26.80 354 MET A C 1
ATOM 2634 O O . MET A 1 354 ? 34.380 -38.833 -17.648 1.00 26.80 354 MET A O 1
ATOM 2638 N N . LEU A 1 355 ? 34.486 -37.515 -19.508 1.00 27.20 355 LEU A N 1
ATOM 2639 C CA . LEU A 1 355 ? 33.705 -38.205 -20.574 1.00 27.20 355 LEU A CA 1
ATOM 2640 C C . LEU A 1 355 ? 32.151 -38.221 -20.530 1.00 27.20 355 LEU A C 1
ATOM 2642 O O . LEU A 1 355 ? 31.542 -38.884 -19.704 1.00 27.20 355 LEU A O 1
ATOM 2646 N N . THR A 1 356 ? 31.493 -37.495 -21.464 1.00 28.09 356 THR A N 1
ATOM 2647 C CA . THR A 1 356 ? 30.757 -37.958 -22.700 1.00 28.09 356 THR A CA 1
ATOM 2648 C C . THR A 1 356 ? 29.220 -37.959 -22.515 1.00 28.09 356 THR A C 1
ATOM 2650 O O . THR A 1 356 ? 28.779 -38.387 -21.463 1.00 28.09 356 THR A O 1
ATOM 2653 N N . THR A 1 357 ? 28.307 -37.515 -23.406 1.00 28.73 357 THR A N 1
ATOM 2654 C CA . THR A 1 357 ? 28.309 -37.212 -24.861 1.00 28.73 357 THR A CA 1
ATOM 2655 C C . THR A 1 357 ? 27.080 -36.366 -25.310 1.00 28.73 357 THR A C 1
ATOM 2657 O O . THR A 1 357 ? 25.952 -36.684 -24.957 1.00 28.73 357 THR A O 1
ATOM 2660 N N . THR A 1 358 ? 27.360 -35.367 -26.169 1.00 29.88 358 THR A N 1
ATOM 2661 C CA . THR A 1 358 ? 26.673 -34.868 -27.403 1.00 29.88 358 THR A CA 1
ATOM 2662 C C . THR A 1 358 ? 25.246 -34.271 -27.457 1.00 29.88 358 THR A C 1
ATOM 2664 O O . THR A 1 358 ? 24.265 -35.004 -27.488 1.00 29.88 358 THR A O 1
ATOM 2667 N N . SER A 1 359 ? 25.184 -32.967 -27.796 1.00 25.27 359 SER A N 1
ATOM 2668 C CA . SER A 1 359 ? 24.512 -32.405 -28.999 1.00 25.27 359 SER A CA 1
ATOM 2669 C C . SER A 1 359 ? 25.217 -31.089 -29.421 1.00 25.27 359 SER A C 1
ATOM 2671 O O . SER A 1 359 ? 25.582 -30.296 -28.559 1.00 25.27 359 SER A O 1
ATOM 2673 N N . THR A 1 360 ? 25.473 -30.884 -30.716 1.00 27.73 360 THR A N 1
ATOM 2674 C CA . THR A 1 360 ? 26.461 -29.957 -31.333 1.00 27.73 360 THR A CA 1
ATOM 2675 C C . THR A 1 360 ? 26.461 -28.481 -30.854 1.00 27.73 360 THR A C 1
ATOM 2677 O O . THR A 1 360 ? 25.454 -27.796 -31.041 1.00 27.73 360 THR A O 1
ATOM 2680 N N . PRO A 1 361 ? 27.587 -27.955 -30.314 1.00 30.98 361 PRO A N 1
ATOM 2681 C CA . PRO A 1 361 ? 27.756 -26.561 -29.889 1.00 30.98 361 PRO A CA 1
ATOM 2682 C C . PRO A 1 361 ? 28.376 -25.663 -30.981 1.00 30.98 361 PRO A C 1
ATOM 2684 O O . PRO A 1 361 ? 29.173 -26.120 -31.796 1.00 30.98 361 PRO A O 1
ATOM 2687 N N . VAL A 1 362 ? 28.069 -24.360 -30.941 1.00 32.62 362 VAL A N 1
ATOM 2688 C CA . VAL A 1 362 ? 28.937 -23.307 -31.498 1.00 32.62 362 VAL A CA 1
ATOM 2689 C C . VAL A 1 362 ? 30.298 -23.452 -30.818 1.00 32.62 362 VAL A C 1
ATOM 2691 O O . VAL A 1 362 ? 30.362 -23.445 -29.588 1.00 32.62 362 VAL A O 1
ATOM 2694 N N . THR A 1 363 ? 31.372 -23.635 -31.583 1.00 31.70 363 THR A N 1
ATOM 2695 C CA . THR A 1 363 ? 32.728 -23.787 -31.041 1.00 31.70 363 THR A CA 1
ATOM 2696 C C . THR A 1 363 ? 33.231 -22.439 -30.517 1.00 31.70 363 THR A C 1
ATOM 2698 O O . THR A 1 363 ? 34.038 -21.773 -31.155 1.00 31.70 363 THR A O 1
ATOM 2701 N N . ALA A 1 364 ? 32.735 -22.011 -29.358 1.00 41.22 364 ALA A N 1
ATOM 2702 C CA . ALA A 1 364 ? 33.435 -21.039 -28.537 1.00 41.22 364 ALA A CA 1
ATOM 2703 C C . ALA A 1 364 ? 34.655 -21.762 -27.962 1.00 41.22 364 ALA A C 1
ATOM 2705 O O . ALA A 1 364 ? 34.516 -22.716 -27.194 1.00 41.22 364 ALA A O 1
ATOM 2706 N N . THR A 1 365 ? 35.855 -21.368 -28.379 1.00 43.59 365 THR A N 1
ATOM 2707 C CA . THR A 1 365 ? 37.078 -21.818 -27.716 1.00 43.59 365 THR A CA 1
ATOM 2708 C C . THR A 1 365 ? 36.974 -21.375 -26.255 1.00 43.59 365 THR A C 1
ATOM 2710 O O . THR A 1 365 ? 36.774 -20.182 -26.025 1.00 43.59 365 THR A O 1
ATOM 2713 N N . PRO A 1 366 ? 37.048 -22.280 -25.265 1.00 49.06 366 PRO A N 1
ATOM 2714 C CA . PRO A 1 366 ? 36.975 -21.879 -23.868 1.00 49.06 366 PRO A CA 1
ATOM 2715 C C . PRO A 1 366 ? 38.136 -20.927 -23.572 1.00 49.06 366 PRO A C 1
ATOM 2717 O O . PRO A 1 366 ? 39.302 -21.313 -23.654 1.00 49.06 366 PRO A O 1
ATOM 2720 N N . GLN A 1 367 ? 37.810 -19.671 -23.282 1.00 58.97 367 GLN A N 1
ATOM 2721 C CA . GLN A 1 367 ? 38.765 -18.668 -22.834 1.00 58.97 367 GLN A CA 1
ATOM 2722 C C . GLN A 1 367 ? 38.729 -18.614 -21.312 1.00 58.97 367 GLN A C 1
ATOM 2724 O O . GLN A 1 367 ? 37.663 -18.525 -20.705 1.00 58.97 367 GLN A O 1
ATOM 2729 N N . VAL A 1 368 ? 39.907 -18.692 -20.701 1.00 64.75 368 VAL A N 1
ATOM 2730 C CA . VAL A 1 368 ? 40.066 -18.446 -19.269 1.00 64.75 368 VAL A CA 1
ATOM 2731 C C . VAL A 1 368 ? 40.186 -16.941 -19.082 1.00 64.75 368 VAL A C 1
ATOM 2733 O O . VAL A 1 368 ? 41.058 -16.315 -19.685 1.00 64.75 368 VAL A O 1
ATOM 2736 N N . VAL A 1 369 ? 39.299 -16.387 -18.260 1.00 66.06 369 VAL A N 1
ATOM 2737 C CA . VAL A 1 369 ? 39.248 -14.966 -17.922 1.00 66.06 369 VAL A CA 1
ATOM 2738 C C . VAL A 1 369 ? 39.327 -14.835 -16.409 1.00 66.06 369 VAL A C 1
ATOM 2740 O O . VAL A 1 369 ? 38.587 -15.506 -15.690 1.00 66.06 369 VAL A O 1
ATOM 2743 N N . TYR A 1 370 ? 40.218 -13.977 -15.927 1.00 71.06 370 TYR A N 1
ATOM 2744 C CA . TYR A 1 370 ? 40.375 -13.689 -14.507 1.00 71.06 370 TYR A CA 1
ATOM 2745 C C . TYR A 1 370 ? 39.775 -12.328 -14.188 1.00 71.06 370 TYR A C 1
ATOM 2747 O O . TYR A 1 370 ? 40.091 -11.341 -14.848 1.00 71.06 370 TYR A O 1
ATOM 2755 N N . TYR A 1 371 ? 38.927 -12.293 -13.165 1.00 80.31 371 TYR A N 1
ATOM 2756 C CA . TYR A 1 371 ? 38.277 -11.087 -12.672 1.00 80.31 371 TYR A CA 1
ATOM 2757 C C . TYR A 1 371 ? 39.122 -10.499 -11.545 1.00 80.31 371 TYR A C 1
ATOM 2759 O O . TYR A 1 371 ? 39.422 -11.184 -10.566 1.00 80.31 371 TYR A O 1
ATOM 2767 N N . LEU A 1 372 ? 39.504 -9.235 -11.681 1.00 78.06 372 LEU A N 1
ATOM 2768 C CA . LEU A 1 372 ? 40.131 -8.467 -10.620 1.00 78.06 372 LEU A CA 1
ATOM 2769 C C . LEU A 1 372 ? 39.083 -7.496 -10.086 1.00 78.06 372 LEU A C 1
ATOM 2771 O O . LEU A 1 372 ? 38.692 -6.547 -10.771 1.00 78.06 372 LEU A O 1
ATOM 2775 N N . ASN A 1 373 ? 38.625 -7.776 -8.872 1.00 77.12 373 ASN A N 1
ATOM 2776 C CA . ASN A 1 373 ? 37.522 -7.066 -8.244 1.00 77.12 373 ASN A CA 1
ATOM 2777 C C . ASN A 1 373 ? 38.013 -6.076 -7.179 1.00 77.12 373 ASN A C 1
ATOM 2779 O O . ASN A 1 373 ? 39.130 -6.200 -6.670 1.00 77.12 373 ASN A O 1
ATOM 2783 N N . ASP A 1 374 ? 37.155 -5.126 -6.817 1.00 67.31 374 ASP A N 1
ATOM 2784 C CA . ASP A 1 374 ? 37.316 -4.298 -5.618 1.00 67.31 374 ASP A CA 1
ATOM 2785 C C . ASP A 1 374 ? 36.957 -5.060 -4.319 1.00 67.31 374 ASP A C 1
ATOM 2787 O O . ASP A 1 374 ? 36.724 -6.273 -4.323 1.00 67.31 374 ASP A O 1
ATOM 2791 N N . HIS A 1 375 ? 36.920 -4.355 -3.179 1.00 65.62 375 HIS A N 1
ATOM 2792 C CA . HIS A 1 375 ? 36.606 -4.946 -1.871 1.00 65.62 375 HIS A CA 1
ATOM 2793 C C . HIS A 1 375 ? 35.141 -5.377 -1.703 1.00 65.62 375 HIS A C 1
ATOM 2795 O O . HIS A 1 375 ? 34.857 -6.129 -0.772 1.00 65.62 375 HIS A O 1
ATOM 2801 N N . LEU A 1 376 ? 34.230 -4.927 -2.572 1.00 56.78 376 LEU A N 1
ATOM 2802 C CA . LEU A 1 376 ? 32.818 -5.327 -2.588 1.00 56.78 376 LEU A CA 1
ATOM 2803 C C . LEU A 1 376 ? 32.547 -6.484 -3.557 1.00 56.78 376 LEU A C 1
ATOM 2805 O O . LEU A 1 376 ? 31.504 -7.128 -3.470 1.00 56.78 376 LEU A O 1
ATOM 2809 N N . GLY A 1 377 ? 33.486 -6.772 -4.459 1.00 63.91 377 GLY A N 1
ATOM 2810 C CA . GLY A 1 377 ? 33.346 -7.806 -5.480 1.00 63.91 377 GLY A CA 1
ATOM 2811 C C . GLY A 1 377 ? 32.949 -7.275 -6.860 1.00 63.91 377 GLY A C 1
ATOM 2812 O O . GLY A 1 377 ? 32.658 -8.085 -7.738 1.00 63.91 377 GLY A O 1
ATOM 2813 N N . THR A 1 378 ? 32.969 -5.957 -7.078 1.00 72.94 378 THR A N 1
ATOM 2814 C CA . THR A 1 378 ? 32.729 -5.334 -8.391 1.00 72.94 378 THR A CA 1
ATOM 2815 C C . THR A 1 378 ? 33.949 -5.526 -9.285 1.00 72.94 378 THR A C 1
ATOM 2817 O O . THR A 1 378 ? 35.069 -5.227 -8.866 1.00 72.94 378 THR A O 1
ATOM 2820 N N . ALA A 1 379 ? 33.756 -5.989 -10.521 1.00 78.56 379 ALA A N 1
ATOM 2821 C CA . ALA A 1 379 ? 34.849 -6.177 -11.472 1.00 78.56 379 ALA A CA 1
ATOM 2822 C C . ALA A 1 379 ? 35.434 -4.834 -11.937 1.00 78.56 379 ALA A C 1
ATOM 2824 O O . ALA A 1 379 ? 34.713 -3.986 -12.453 1.00 78.56 379 ALA A O 1
ATOM 2825 N N . GLN A 1 380 ? 36.750 -4.662 -11.788 1.00 80.12 380 GLN A N 1
ATOM 2826 C CA . GLN A 1 380 ? 37.485 -3.472 -12.243 1.00 80.12 380 GLN A CA 1
ATOM 2827 C C . GLN A 1 380 ? 38.303 -3.774 -13.511 1.00 80.12 380 GLN A C 1
ATOM 2829 O O . GLN A 1 380 ? 38.393 -2.955 -14.426 1.00 80.12 380 GLN A O 1
ATOM 2834 N N . LEU A 1 381 ? 38.883 -4.979 -13.592 1.00 83.25 381 LEU A N 1
ATOM 2835 C CA . LEU A 1 381 ? 39.686 -5.448 -14.726 1.00 83.25 381 LEU A CA 1
ATOM 2836 C C . LEU A 1 381 ? 39.407 -6.928 -15.005 1.00 83.25 381 LEU A C 1
ATOM 2838 O O . LEU A 1 381 ? 39.313 -7.729 -14.074 1.00 83.25 381 LEU A O 1
ATOM 2842 N N . LEU A 1 382 ? 39.363 -7.304 -16.282 1.00 81.06 382 LEU A N 1
ATOM 2843 C CA . LEU A 1 382 ? 39.392 -8.697 -16.727 1.00 81.06 382 LEU A CA 1
ATOM 2844 C C . LEU A 1 382 ? 40.663 -8.941 -17.542 1.00 81.06 382 LEU A C 1
ATOM 2846 O O . LEU A 1 382 ? 40.966 -8.186 -18.471 1.00 81.06 382 LEU A O 1
ATOM 2850 N N . VAL A 1 383 ? 41.379 -10.019 -17.223 1.00 75.31 383 VAL A N 1
ATOM 2851 C CA . VAL A 1 383 ? 42.586 -10.434 -17.954 1.00 75.31 383 VAL A CA 1
ATOM 2852 C C . VAL A 1 383 ? 42.456 -11.843 -18.519 1.00 75.31 383 VAL A C 1
ATOM 2854 O O . VAL A 1 383 ? 41.792 -12.700 -17.934 1.00 75.31 383 VAL A O 1
ATOM 2857 N N . ASP A 1 384 ? 43.095 -12.086 -19.659 1.00 78.81 384 ASP A N 1
ATOM 2858 C CA . ASP A 1 384 ? 43.164 -13.408 -20.277 1.00 78.81 384 ASP A CA 1
ATOM 2859 C C . ASP A 1 384 ? 44.202 -14.330 -19.603 1.00 78.81 384 ASP A C 1
ATOM 2861 O O . ASP A 1 384 ? 44.903 -13.962 -18.656 1.00 78.81 384 ASP A O 1
ATOM 2865 N N . ALA A 1 385 ? 44.331 -15.554 -20.124 1.00 76.25 385 ALA A N 1
ATOM 2866 C CA . ALA A 1 385 ? 45.306 -16.548 -19.670 1.00 76.25 385 ALA A CA 1
ATOM 2867 C C . ALA A 1 385 ? 46.776 -16.079 -19.705 1.00 76.25 385 ALA A C 1
ATOM 2869 O O . ALA A 1 385 ? 47.601 -16.631 -18.977 1.00 76.25 385 ALA A O 1
ATOM 2870 N N . ALA A 1 386 ? 47.111 -15.096 -20.543 1.00 80.69 386 ALA A N 1
ATOM 2871 C CA . ALA A 1 386 ? 48.450 -14.533 -20.677 1.00 80.69 386 ALA A CA 1
ATOM 2872 C C . ALA A 1 386 ? 48.662 -13.279 -19.804 1.00 80.69 386 ALA A C 1
ATOM 2874 O O . ALA A 1 386 ? 49.765 -12.732 -19.791 1.00 80.69 386 ALA A O 1
ATOM 2875 N N . GLY A 1 387 ? 47.638 -12.838 -19.063 1.00 75.06 387 GLY A N 1
ATOM 2876 C CA . GLY A 1 387 ? 47.671 -11.621 -18.252 1.00 75.06 387 GLY A CA 1
ATOM 2877 C C . GLY A 1 387 ? 47.417 -10.339 -19.050 1.00 75.06 387 GLY A C 1
ATOM 2878 O O . GLY A 1 387 ? 47.683 -9.249 -18.546 1.00 75.06 387 GLY A O 1
ATOM 2879 N N . THR A 1 388 ? 46.913 -10.447 -20.282 1.00 82.75 388 THR A N 1
ATOM 2880 C CA . THR A 1 388 ? 46.537 -9.290 -21.105 1.00 82.75 388 THR A CA 1
ATOM 2881 C C . THR A 1 388 ? 45.173 -8.773 -20.666 1.00 82.75 388 THR A C 1
ATOM 2883 O O . THR A 1 388 ? 44.241 -9.559 -20.516 1.00 82.75 388 THR A O 1
ATOM 2886 N N . VAL A 1 389 ? 45.032 -7.457 -20.486 1.00 83.56 389 VAL A N 1
ATOM 2887 C CA . VAL A 1 389 ? 43.746 -6.827 -20.148 1.00 83.56 389 VAL A CA 1
ATOM 2888 C C . VAL A 1 389 ? 42.814 -6.871 -21.358 1.00 83.56 389 VAL A C 1
ATOM 2890 O O . VAL A 1 389 ? 43.123 -6.299 -22.401 1.00 83.56 389 VAL A O 1
ATOM 2893 N N . ILE A 1 390 ? 41.675 -7.543 -21.198 1.00 76.81 390 ILE A N 1
ATOM 2894 C CA . ILE A 1 390 ? 40.653 -7.731 -22.240 1.00 76.81 390 ILE A CA 1
ATOM 2895 C C . ILE A 1 390 ? 39.360 -6.963 -21.942 1.00 76.81 390 ILE A C 1
ATOM 2897 O O . ILE A 1 390 ? 38.574 -6.701 -22.849 1.00 76.81 390 ILE A O 1
ATOM 2901 N N . TRP A 1 391 ? 39.150 -6.543 -20.694 1.00 86.56 391 TRP A N 1
ATOM 2902 C CA . TRP A 1 391 ? 38.156 -5.530 -20.347 1.00 86.56 391 TRP A CA 1
ATOM 2903 C C . TRP A 1 391 ? 38.650 -4.699 -19.162 1.00 86.56 391 TRP A C 1
ATOM 2905 O O . TRP A 1 391 ? 39.297 -5.222 -18.252 1.00 86.56 391 TRP A O 1
ATOM 2915 N N . GLN A 1 392 ? 38.370 -3.400 -19.192 1.00 86.19 392 GLN A N 1
ATOM 2916 C CA . GLN A 1 392 ? 38.696 -2.460 -18.127 1.00 86.19 392 GLN A CA 1
ATOM 2917 C C . GLN A 1 392 ? 37.587 -1.422 -18.025 1.00 86.19 392 GLN A C 1
ATOM 2919 O O . GLN A 1 392 ? 37.336 -0.697 -18.990 1.00 86.19 392 GLN A O 1
ATOM 2924 N N . GLY A 1 393 ? 36.980 -1.324 -16.847 1.00 83.06 393 GLY A N 1
ATOM 2925 C CA . GLY A 1 393 ? 35.995 -0.305 -16.517 1.00 83.06 393 GLY A CA 1
ATOM 2926 C C . GLY A 1 393 ? 36.559 0.690 -15.511 1.00 83.06 393 GLY A C 1
ATOM 2927 O O . GLY A 1 393 ? 37.101 0.288 -14.486 1.00 83.06 393 GLY A O 1
ATOM 2928 N N . ASP A 1 394 ? 36.425 1.983 -15.790 1.00 83.94 394 ASP A N 1
ATOM 2929 C CA . ASP A 1 394 ? 36.611 3.031 -14.789 1.00 83.94 394 ASP A CA 1
ATOM 2930 C C . ASP A 1 394 ? 35.258 3.321 -14.128 1.00 83.94 394 ASP A C 1
ATOM 2932 O O . ASP A 1 394 ? 34.321 3.783 -14.789 1.00 83.94 394 ASP A O 1
ATOM 2936 N N . THR A 1 395 ? 35.130 2.960 -12.849 1.00 82.38 395 THR A N 1
ATOM 2937 C CA . THR A 1 395 ? 33.852 2.947 -12.123 1.00 82.38 395 THR A CA 1
ATOM 2938 C C . THR A 1 395 ? 33.730 4.178 -11.229 1.00 82.38 395 THR A C 1
ATOM 2940 O O . THR A 1 395 ? 34.538 4.397 -10.329 1.00 82.38 395 THR A O 1
ATOM 2943 N N . GLN A 1 396 ? 32.685 4.974 -11.440 1.00 84.38 396 GLN A N 1
ATOM 2944 C CA . GLN A 1 396 ? 32.348 6.113 -10.587 1.00 84.38 396 GLN A CA 1
ATOM 2945 C C . GLN A 1 396 ? 31.726 5.665 -9.249 1.00 84.38 396 GLN A C 1
ATOM 2947 O O . GLN A 1 396 ? 31.254 4.532 -9.146 1.00 84.38 396 GLN A O 1
ATOM 2952 N N . PRO A 1 397 ? 31.641 6.542 -8.225 1.00 80.25 397 PRO A N 1
ATOM 2953 C CA . PRO A 1 397 ? 31.136 6.172 -6.896 1.00 80.25 397 PRO A CA 1
ATOM 2954 C C . PRO A 1 397 ? 29.747 5.517 -6.875 1.00 80.25 397 PRO A C 1
ATOM 2956 O O . PRO A 1 397 ? 29.488 4.686 -6.016 1.00 80.25 397 PRO A O 1
ATOM 2959 N N . PHE A 1 398 ? 28.872 5.850 -7.828 1.00 82.75 398 PHE A N 1
ATOM 2960 C CA . PHE A 1 398 ? 27.531 5.268 -7.976 1.00 82.75 398 PHE A CA 1
ATOM 2961 C C . PHE A 1 398 ? 27.451 4.205 -9.085 1.00 82.75 398 PHE A C 1
ATOM 2963 O O . PHE A 1 398 ? 26.401 3.945 -9.655 1.00 82.75 398 PHE A O 1
ATOM 2970 N N . GLY A 1 399 ? 28.576 3.578 -9.422 1.00 82.31 399 GLY A N 1
ATOM 2971 C CA . GLY A 1 399 ? 28.604 2.400 -10.286 1.00 82.31 399 GLY A CA 1
ATOM 2972 C C . GLY A 1 399 ? 28.586 2.698 -11.780 1.00 82.31 399 GLY A C 1
ATOM 2973 O O . GLY A 1 399 ? 28.696 1.765 -12.572 1.00 82.31 399 GLY A O 1
ATOM 2974 N N . GLN A 1 400 ? 28.486 3.957 -12.216 1.00 86.56 400 GLN A N 1
ATOM 2975 C CA . GLN A 1 400 ? 28.605 4.274 -13.641 1.00 86.56 400 GLN A CA 1
ATOM 2976 C C . GLN A 1 400 ? 29.989 3.863 -14.147 1.00 86.56 400 GLN A C 1
ATOM 2978 O O . GLN A 1 400 ? 30.999 4.344 -13.638 1.00 86.56 400 GLN A O 1
ATOM 2983 N N . VAL A 1 401 ? 30.027 2.977 -15.144 1.00 84.38 401 VAL A N 1
ATOM 2984 C CA . VAL A 1 401 ? 31.278 2.449 -15.695 1.00 84.38 401 VAL A CA 1
ATOM 2985 C C . VAL A 1 401 ? 31.560 3.098 -17.040 1.00 84.38 401 VAL A C 1
ATOM 2987 O O . VAL A 1 401 ? 30.737 3.035 -17.951 1.00 84.38 401 VAL A O 1
ATOM 2990 N N . THR A 1 402 ? 32.747 3.684 -17.176 1.00 85.00 402 THR A N 1
ATOM 2991 C CA . THR A 1 402 ? 33.317 4.049 -18.476 1.00 85.00 402 THR A CA 1
ATOM 2992 C C . THR A 1 402 ? 34.257 2.937 -18.915 1.00 85.00 402 THR A C 1
ATOM 2994 O O . THR A 1 402 ? 35.283 2.697 -18.283 1.00 85.00 402 THR A O 1
ATOM 2997 N N . GLU A 1 403 ? 33.911 2.229 -19.985 1.00 82.19 403 GLU A N 1
ATOM 2998 C CA . GLU A 1 403 ? 34.739 1.132 -20.487 1.00 82.19 403 GLU A CA 1
ATOM 2999 C C . GLU A 1 403 ? 35.943 1.689 -21.258 1.00 82.19 403 GLU A C 1
ATOM 3001 O O . GLU A 1 403 ? 35.811 2.261 -22.338 1.00 82.19 403 GLU A O 1
ATOM 3006 N N . VAL A 1 404 ? 37.133 1.529 -20.681 1.00 84.69 404 VAL A N 1
ATOM 3007 C CA . VAL A 1 404 ? 38.415 1.945 -21.270 1.00 84.69 404 VAL A CA 1
ATOM 3008 C C . VAL A 1 404 ? 38.913 0.891 -22.263 1.00 84.69 404 VAL A C 1
ATOM 3010 O O . VAL A 1 404 ? 39.517 1.218 -23.284 1.00 84.69 404 VAL A O 1
ATOM 3013 N N . ILE A 1 405 ? 38.647 -0.385 -21.969 1.00 76.94 405 ILE A N 1
ATOM 3014 C CA . ILE A 1 405 ? 38.942 -1.535 -22.830 1.00 76.94 405 ILE A CA 1
ATOM 3015 C C . ILE A 1 405 ? 37.694 -2.423 -22.849 1.00 76.94 405 ILE A C 1
ATOM 3017 O O . ILE A 1 405 ? 37.193 -2.781 -21.788 1.00 76.94 405 ILE A O 1
ATOM 3021 N N . ASN A 1 406 ? 37.219 -2.805 -24.038 1.00 79.31 406 ASN A N 1
ATOM 3022 C CA . ASN A 1 406 ? 36.052 -3.674 -24.220 1.00 79.31 406 ASN A CA 1
ATOM 3023 C C . ASN A 1 406 ? 36.296 -4.673 -25.368 1.00 79.31 406 ASN A C 1
ATOM 3025 O O . ASN A 1 406 ? 35.877 -4.465 -26.505 1.00 79.31 406 ASN A O 1
ATOM 3029 N N . GLN A 1 407 ? 37.052 -5.737 -25.087 1.00 76.06 407 GLN A N 1
ATOM 3030 C CA . GLN A 1 407 ? 37.306 -6.839 -26.030 1.00 76.06 407 GLN A CA 1
ATOM 3031 C C . GLN A 1 407 ? 36.448 -8.079 -25.725 1.00 76.06 407 GLN A C 1
ATOM 3033 O O . GLN A 1 407 ? 36.519 -9.074 -26.447 1.00 76.06 407 GLN A O 1
ATOM 3038 N N . ILE A 1 408 ? 35.641 -8.025 -24.662 1.00 68.38 408 ILE A N 1
ATOM 3039 C CA . ILE A 1 408 ? 34.706 -9.064 -24.233 1.00 68.38 408 ILE A CA 1
ATOM 3040 C C . ILE A 1 408 ? 33.434 -8.398 -23.695 1.00 68.38 408 ILE A C 1
ATOM 3042 O O . ILE A 1 408 ? 33.519 -7.418 -22.960 1.00 68.38 408 ILE A O 1
ATOM 3046 N N . ASP A 1 409 ? 32.268 -8.947 -24.047 1.00 68.25 409 ASP A N 1
ATOM 3047 C CA . ASP A 1 409 ? 30.954 -8.464 -23.599 1.00 68.25 409 ASP A CA 1
ATOM 3048 C C . ASP A 1 409 ? 30.761 -8.735 -22.095 1.00 68.25 409 ASP A C 1
ATOM 3050 O O . ASP A 1 409 ? 30.234 -9.773 -21.680 1.00 68.25 409 ASP A O 1
ATOM 3054 N N . HIS A 1 410 ? 31.273 -7.823 -21.266 1.00 75.69 410 HIS A N 1
ATOM 3055 C CA . HIS A 1 410 ? 31.205 -7.896 -19.814 1.00 75.69 410 HIS A CA 1
ATOM 3056 C C . HIS A 1 410 ? 30.049 -7.051 -19.272 1.00 75.69 410 HIS A C 1
ATOM 3058 O O . HIS A 1 410 ? 30.109 -5.821 -19.195 1.00 75.69 410 HIS A O 1
ATOM 3064 N N . ARG A 1 411 ? 28.993 -7.740 -18.831 1.00 77.75 411 ARG A N 1
ATOM 3065 C CA . ARG A 1 411 ? 27.744 -7.091 -18.420 1.00 77.75 411 ARG A CA 1
ATOM 3066 C C . ARG A 1 411 ? 27.562 -6.919 -16.917 1.00 77.75 411 ARG A C 1
ATOM 3068 O O . ARG A 1 411 ? 26.600 -6.287 -16.505 1.00 77.75 411 ARG A O 1
ATOM 3075 N N . PHE A 1 412 ? 28.439 -7.461 -16.080 1.00 76.75 412 PHE A N 1
ATOM 3076 C CA . PHE A 1 412 ? 28.276 -7.324 -14.631 1.00 76.75 412 PHE A CA 1
ATOM 3077 C C . PHE A 1 412 ? 28.622 -5.907 -14.170 1.00 76.75 412 PHE A C 1
ATOM 3079 O O . PHE A 1 412 ? 29.462 -5.235 -14.771 1.00 76.75 412 PHE A O 1
ATOM 3086 N N . ARG A 1 413 ? 27.919 -5.433 -13.142 1.00 85.81 413 ARG A N 1
ATOM 3087 C CA . ARG A 1 413 ? 28.128 -4.118 -12.521 1.00 85.81 413 ARG A CA 1
ATOM 3088 C C . ARG A 1 413 ? 28.353 -4.318 -11.025 1.00 85.81 413 ARG A C 1
ATOM 3090 O O . ARG A 1 413 ? 29.113 -5.223 -10.674 1.00 85.81 413 ARG A O 1
ATOM 3097 N N . PHE A 1 414 ? 27.744 -3.516 -10.145 1.00 73.25 414 PHE A N 1
ATOM 3098 C CA . PHE A 1 414 ? 27.781 -3.833 -8.715 1.00 73.25 414 PHE A CA 1
ATOM 3099 C C . PHE A 1 414 ? 27.272 -5.262 -8.458 1.00 73.25 414 PHE A C 1
ATOM 3101 O O . PHE A 1 414 ? 26.556 -5.819 -9.294 1.00 73.25 414 PHE A O 1
ATOM 3108 N N . PRO A 1 415 ? 27.638 -5.891 -7.331 1.00 62.41 415 PRO A N 1
ATOM 3109 C CA . PRO A 1 415 ? 27.195 -7.247 -7.028 1.00 62.41 415 PRO A CA 1
ATOM 3110 C C . PRO A 1 415 ? 25.670 -7.393 -7.151 1.00 62.41 415 PRO A C 1
ATOM 3112 O O . PRO A 1 415 ? 24.932 -6.623 -6.548 1.00 62.41 415 PRO A O 1
ATOM 3115 N N . GLY A 1 416 ? 25.213 -8.368 -7.946 1.00 61.31 416 GLY A N 1
ATOM 3116 C CA . GLY A 1 416 ? 23.787 -8.583 -8.254 1.00 61.31 416 GLY A CA 1
ATOM 3117 C C . GLY A 1 416 ? 23.288 -7.869 -9.516 1.00 61.31 416 GLY A C 1
ATOM 3118 O O . GLY A 1 416 ? 22.285 -8.270 -10.102 1.00 61.31 416 GLY A O 1
ATOM 3119 N N . GLN A 1 417 ? 24.035 -6.879 -10.009 1.00 71.94 417 GLN A N 1
ATOM 3120 C CA . GLN A 1 417 ? 23.619 -6.031 -11.116 1.00 71.94 417 GLN A CA 1
ATOM 3121 C C . GLN A 1 417 ? 24.193 -6.472 -12.461 1.00 71.94 417 GLN A C 1
ATOM 3123 O O . GLN A 1 417 ? 25.374 -6.818 -12.594 1.00 71.94 417 GLN A O 1
ATOM 3128 N N . MET A 1 418 ? 23.363 -6.362 -13.493 1.00 73.62 418 MET A N 1
ATOM 3129 C CA . MET A 1 418 ? 23.763 -6.533 -14.882 1.00 73.62 418 MET A CA 1
ATOM 3130 C C . MET A 1 418 ? 23.364 -5.295 -15.676 1.00 73.62 418 MET A C 1
ATOM 3132 O O . MET A 1 418 ? 22.211 -4.876 -15.624 1.00 73.62 418 MET A O 1
ATOM 3136 N N . VAL A 1 419 ? 24.304 -4.702 -16.411 1.00 72.38 419 VAL A N 1
ATOM 3137 C CA . VAL A 1 419 ? 23.962 -3.645 -17.361 1.00 72.38 419 VAL A CA 1
ATOM 3138 C C . VAL A 1 419 ? 23.032 -4.218 -18.416 1.00 72.38 419 VAL A C 1
ATOM 3140 O O . VAL A 1 419 ? 23.253 -5.313 -18.941 1.00 72.38 419 VAL A O 1
ATOM 3143 N N . ASP A 1 420 ? 22.004 -3.446 -18.710 1.00 65.62 420 ASP A N 1
ATOM 3144 C CA . ASP A 1 420 ? 21.149 -3.589 -19.866 1.00 65.62 420 ASP A CA 1
ATOM 3145 C C . ASP A 1 420 ? 21.629 -2.566 -20.910 1.00 65.62 420 ASP A C 1
ATOM 3147 O O . ASP A 1 420 ? 21.343 -1.373 -20.766 1.00 65.62 420 ASP A O 1
ATOM 3151 N N . PRO A 1 421 ? 22.442 -2.974 -21.907 1.00 55.31 421 PRO A N 1
ATOM 3152 C CA . PRO A 1 421 ? 23.009 -2.058 -22.901 1.00 55.31 421 PRO A CA 1
ATOM 3153 C C . PRO A 1 421 ? 21.956 -1.228 -23.649 1.00 55.31 421 PRO A C 1
ATOM 3155 O O . PRO A 1 421 ? 22.255 -0.134 -24.118 1.00 55.31 421 PRO A O 1
ATOM 3158 N N . GLU A 1 422 ? 20.735 -1.748 -23.754 1.00 53.88 422 GLU A N 1
ATOM 3159 C CA . GLU A 1 422 ? 19.592 -1.146 -24.426 1.00 53.88 422 GLU A CA 1
ATOM 3160 C C . GLU A 1 422 ? 19.038 0.076 -23.676 1.00 53.88 422 GLU A C 1
ATOM 3162 O O . GLU A 1 422 ? 18.634 1.048 -24.315 1.00 53.88 422 GLU A O 1
ATOM 3167 N N . SER A 1 423 ? 19.036 0.051 -22.338 1.00 48.16 423 SER A N 1
ATOM 3168 C CA . SER A 1 423 ? 18.544 1.154 -21.498 1.00 48.16 423 SER A CA 1
ATOM 3169 C C . SER A 1 423 ? 19.657 1.959 -20.824 1.00 48.16 423 SER A C 1
ATOM 3171 O O . SER A 1 423 ? 19.404 3.053 -20.321 1.00 48.16 423 SER A O 1
ATOM 3173 N N . GLY A 1 424 ? 20.878 1.421 -20.773 1.00 67.69 424 GLY A N 1
ATOM 3174 C CA . GLY A 1 424 ? 21.976 1.955 -19.963 1.00 67.69 424 GLY A CA 1
ATOM 3175 C C . GLY A 1 424 ? 21.771 1.775 -18.453 1.00 67.69 424 GLY A C 1
ATOM 3176 O O . GLY A 1 424 ? 22.639 2.164 -17.670 1.00 67.69 424 GLY A O 1
ATOM 3177 N N . LEU A 1 425 ? 20.650 1.176 -18.039 1.00 72.06 425 LEU A N 1
ATOM 3178 C CA . LEU A 1 425 ? 20.317 0.896 -16.650 1.00 72.06 425 LEU A CA 1
ATOM 3179 C C . LEU A 1 425 ? 20.931 -0.421 -16.217 1.00 72.06 425 LEU A C 1
ATOM 3181 O O . LEU A 1 425 ? 21.242 -1.304 -17.015 1.00 72.06 425 LEU A O 1
ATOM 3185 N N . TYR A 1 426 ? 21.092 -0.566 -14.916 1.00 79.06 426 TYR A N 1
ATOM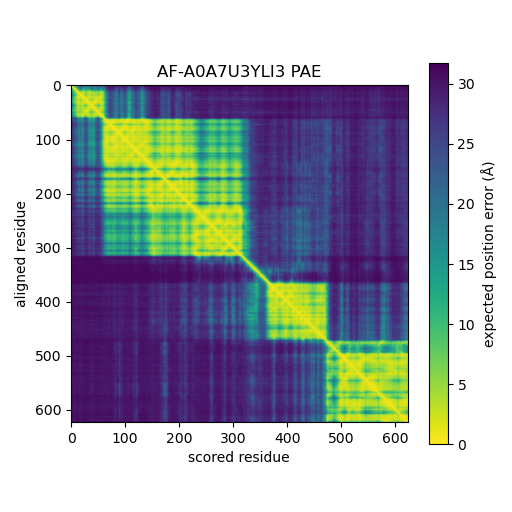 3186 C CA . TYR A 1 426 ? 21.593 -1.782 -14.321 1.00 79.06 426 TYR A CA 1
ATOM 3187 C C . TYR A 1 426 ? 20.414 -2.539 -13.732 1.00 79.06 426 TYR A C 1
ATOM 3189 O O . TYR A 1 426 ? 19.794 -2.124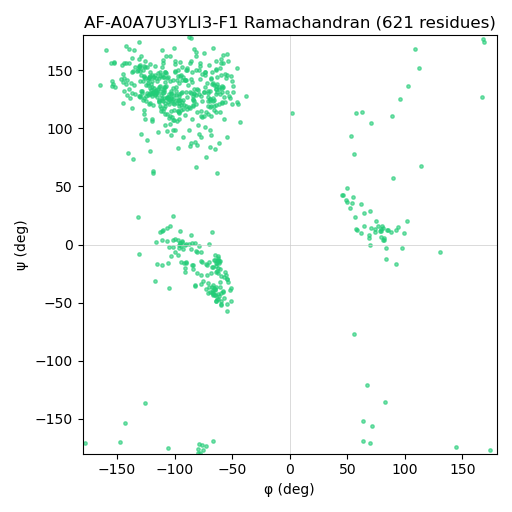 -12.752 1.00 79.06 426 TYR A O 1
ATOM 3197 N N . TYR A 1 427 ? 20.070 -3.650 -14.367 1.00 68.06 427 TYR A N 1
ATOM 3198 C CA . TYR A 1 427 ? 19.062 -4.556 -13.860 1.00 68.06 427 TYR A CA 1
ATOM 3199 C C . TYR A 1 427 ? 19.593 -5.246 -12.607 1.00 68.06 427 TYR A C 1
ATOM 3201 O O . TYR A 1 427 ? 20.588 -5.971 -12.665 1.00 68.06 427 TYR A O 1
ATOM 3209 N N . ASN A 1 428 ? 18.913 -5.021 -11.487 1.00 62.78 428 ASN A N 1
ATOM 3210 C CA . ASN A 1 428 ? 19.190 -5.654 -10.208 1.00 62.78 428 ASN A CA 1
ATOM 3211 C C . ASN A 1 428 ? 17.976 -6.467 -9.766 1.00 62.78 428 ASN A C 1
ATOM 3213 O O . ASN A 1 428 ? 17.298 -6.128 -8.795 1.00 62.78 428 ASN A O 1
ATOM 3217 N N . TRP A 1 429 ? 17.659 -7.481 -10.571 1.00 62.12 429 TRP A N 1
ATOM 3218 C CA . TRP A 1 429 ? 16.555 -8.422 -10.391 1.00 62.12 429 TRP A CA 1
ATOM 3219 C C . TRP A 1 429 ? 15.167 -7.774 -10.262 1.00 62.12 429 TRP A C 1
ATOM 3221 O O . TRP A 1 429 ? 14.379 -7.776 -11.200 1.00 62.12 429 TRP A O 1
ATOM 3231 N N . HIS A 1 430 ? 14.838 -7.212 -9.110 1.00 54.34 430 HIS A N 1
ATOM 3232 C CA . HIS A 1 430 ? 13.534 -6.627 -8.833 1.00 54.34 430 HIS A CA 1
ATOM 3233 C C . HIS A 1 430 ? 13.448 -5.136 -9.147 1.00 54.34 430 HIS A C 1
ATOM 3235 O O . HIS A 1 430 ? 12.344 -4.601 -9.253 1.00 54.34 430 HIS A O 1
ATOM 3241 N N . ARG A 1 431 ? 14.588 -4.457 -9.314 1.00 65.06 431 ARG A N 1
ATOM 3242 C CA . ARG A 1 431 ? 14.638 -3.016 -9.582 1.00 65.06 431 ARG A CA 1
ATOM 3243 C C . ARG A 1 431 ? 15.648 -2.687 -10.673 1.00 65.06 431 ARG A C 1
ATOM 3245 O O . ARG A 1 431 ? 16.672 -3.350 -10.820 1.00 65.06 431 ARG A O 1
ATOM 3252 N N . PHE A 1 432 ? 15.367 -1.625 -11.419 1.00 70.69 432 PHE A N 1
ATOM 3253 C CA . PHE A 1 432 ? 16.329 -1.026 -12.339 1.00 70.69 432 PHE A CA 1
ATOM 3254 C C . PHE A 1 432 ? 17.060 0.105 -11.629 1.00 70.69 432 PHE A C 1
ATOM 3256 O O . PHE A 1 432 ? 16.424 1.027 -11.115 1.00 70.69 432 PHE A O 1
ATOM 3263 N N . TYR A 1 433 ? 18.381 0.006 -11.584 1.00 76.12 433 TYR A N 1
ATOM 3264 C CA . TYR A 1 433 ? 19.273 1.006 -11.028 1.00 76.12 433 TYR A CA 1
ATOM 3265 C C . TYR A 1 433 ? 19.795 1.909 -12.141 1.00 76.12 433 TYR A C 1
ATOM 3267 O O . TYR A 1 433 ? 20.306 1.434 -13.152 1.00 76.12 433 TYR A O 1
ATOM 3275 N N . ASP A 1 434 ? 19.662 3.212 -11.957 1.00 83.38 434 ASP A N 1
ATOM 3276 C CA . ASP A 1 434 ? 20.268 4.220 -12.806 1.00 83.38 434 ASP A CA 1
ATOM 3277 C C . ASP A 1 434 ? 21.595 4.679 -12.180 1.00 83.38 434 ASP A C 1
ATOM 3279 O O . ASP A 1 434 ? 21.599 5.400 -11.172 1.00 83.38 434 ASP A O 1
ATOM 3283 N N . PRO A 1 435 ? 22.738 4.290 -12.769 1.00 81.25 435 PRO A N 1
ATOM 3284 C CA . PRO A 1 435 ? 24.045 4.657 -12.245 1.00 81.25 435 PRO A CA 1
ATOM 3285 C C . PRO A 1 435 ? 24.386 6.141 -12.449 1.00 81.25 435 PRO A C 1
ATOM 3287 O O . PRO A 1 435 ? 25.279 6.649 -11.775 1.00 81.25 435 PRO A O 1
ATOM 3290 N N . SER A 1 436 ? 23.696 6.850 -13.353 1.00 79.06 436 SER A N 1
ATOM 3291 C CA . SER A 1 436 ? 23.936 8.279 -13.608 1.00 79.06 436 SER A CA 1
ATOM 3292 C C . SER A 1 436 ? 23.363 9.170 -12.502 1.00 79.06 436 SER A C 1
ATOM 3294 O O . SER A 1 436 ? 23.933 10.209 -12.170 1.00 79.06 436 SER A O 1
ATOM 3296 N N . THR A 1 437 ? 22.260 8.737 -11.886 1.00 76.69 437 THR A N 1
ATOM 3297 C CA . THR A 1 437 ? 21.613 9.420 -10.755 1.00 76.69 437 THR A CA 1
ATOM 3298 C C . THR A 1 437 ? 21.897 8.752 -9.410 1.00 76.69 437 THR A C 1
ATOM 3300 O O . THR A 1 437 ? 21.592 9.318 -8.357 1.00 76.69 437 THR A O 1
ATOM 3303 N N . GLY A 1 438 ? 22.497 7.560 -9.429 1.00 80.62 438 GLY A N 1
ATOM 3304 C CA . GLY A 1 438 ? 22.836 6.774 -8.251 1.00 80.62 438 GLY A CA 1
ATOM 3305 C C . GLY A 1 438 ? 21.623 6.206 -7.518 1.00 80.62 438 GLY A C 1
ATOM 3306 O O . GLY A 1 438 ? 21.666 6.033 -6.296 1.00 80.62 438 GLY A O 1
ATOM 3307 N N . ARG A 1 439 ? 20.527 5.937 -8.237 1.00 81.31 439 ARG A N 1
ATOM 3308 C CA . ARG A 1 439 ? 19.217 5.605 -7.659 1.00 81.31 439 ARG A CA 1
ATOM 3309 C C . ARG A 1 439 ? 18.502 4.491 -8.407 1.00 81.31 439 ARG A C 1
ATOM 3311 O O . ARG A 1 439 ? 18.725 4.269 -9.587 1.00 81.31 439 ARG A O 1
ATOM 3318 N N . TYR A 1 440 ? 17.593 3.813 -7.723 1.00 71.94 440 TYR A N 1
ATOM 3319 C CA . TYR A 1 440 ? 16.593 2.971 -8.361 1.00 71.94 440 TYR A CA 1
ATOM 3320 C C . TYR A 1 440 ? 15.516 3.810 -9.047 1.00 71.94 440 TYR A C 1
ATOM 3322 O O . TYR A 1 440 ? 15.176 4.896 -8.587 1.00 71.94 440 TYR A O 1
ATOM 3330 N N . LEU A 1 441 ? 14.958 3.287 -10.137 1.00 71.00 441 LEU A N 1
ATOM 3331 C CA . LEU A 1 441 ? 13.882 3.941 -10.889 1.00 71.00 441 LEU A CA 1
ATOM 3332 C C . LEU A 1 441 ? 12.486 3.693 -10.315 1.00 71.00 441 LEU A C 1
ATOM 3334 O O . LEU A 1 441 ? 11.537 4.401 -10.643 1.00 71.00 441 LEU A O 1
ATOM 3338 N N . SER A 1 442 ? 12.347 2.677 -9.473 1.00 57.19 442 SER A N 1
ATOM 3339 C CA . SER A 1 442 ? 11.130 2.392 -8.724 1.00 57.19 442 SER A CA 1
ATOM 3340 C C . SER A 1 442 ? 11.367 2.693 -7.253 1.00 57.19 442 SER A C 1
ATOM 3342 O O . SER A 1 442 ? 12.459 2.439 -6.737 1.00 57.19 442 SER A O 1
ATOM 3344 N N . ALA A 1 443 ? 10.331 3.202 -6.584 1.00 56.06 443 ALA A N 1
ATOM 3345 C CA . ALA A 1 443 ? 10.348 3.332 -5.137 1.00 56.06 443 ALA A CA 1
ATOM 3346 C C . ALA A 1 443 ? 10.658 1.969 -4.507 1.00 56.06 443 ALA A C 1
ATOM 3348 O O . ALA A 1 443 ? 10.273 0.921 -5.036 1.00 56.06 443 ALA A O 1
ATOM 3349 N N . ASP A 1 444 ? 11.376 1.994 -3.392 1.00 52.28 444 ASP A N 1
ATOM 3350 C CA . ASP A 1 444 ? 11.665 0.808 -2.618 1.00 52.28 444 ASP A CA 1
ATOM 3351 C C . ASP A 1 444 ? 10.342 0.153 -2.229 1.00 52.28 444 ASP A C 1
ATOM 3353 O O . ASP A 1 444 ? 9.451 0.811 -1.681 1.00 52.28 444 ASP A O 1
ATOM 3357 N N . LEU A 1 445 ? 10.208 -1.139 -2.529 1.00 47.50 445 LEU A N 1
ATOM 3358 C CA . LEU A 1 445 ? 8.981 -1.878 -2.253 1.00 47.50 445 LEU A CA 1
ATOM 3359 C C . LEU A 1 445 ? 8.716 -1.982 -0.740 1.00 47.50 445 LEU A C 1
ATOM 3361 O O . LEU A 1 445 ? 7.594 -2.288 -0.345 1.00 47.50 445 LEU A O 1
ATOM 3365 N N . ILE A 1 446 ? 9.710 -1.667 0.105 1.00 47.56 446 ILE A N 1
ATOM 3366 C CA . ILE A 1 446 ? 9.563 -1.574 1.567 1.00 47.56 446 ILE A CA 1
ATOM 3367 C C . ILE A 1 446 ? 9.115 -0.181 2.059 1.00 47.56 446 ILE A C 1
ATOM 3369 O O . ILE A 1 446 ? 8.963 0.027 3.267 1.00 47.56 446 ILE A O 1
ATOM 3373 N N . GLY A 1 447 ? 8.900 0.781 1.154 1.00 43.38 447 GLY A N 1
ATOM 3374 C CA . GLY A 1 447 ? 8.425 2.130 1.470 1.00 43.38 447 GLY A CA 1
ATOM 3375 C C . GLY A 1 447 ? 9.400 2.934 2.340 1.00 43.38 447 GLY A C 1
ATOM 3376 O O . GLY A 1 447 ? 10.612 2.722 2.308 1.00 43.38 447 GLY A O 1
ATOM 3377 N N . LEU A 1 448 ? 8.880 3.873 3.144 1.00 43.59 448 LEU A N 1
ATOM 3378 C CA . LEU A 1 448 ? 9.694 4.804 3.955 1.00 43.59 448 LEU A CA 1
ATOM 3379 C C . LEU A 1 448 ? 10.575 4.108 5.012 1.00 43.59 448 LEU A C 1
ATOM 3381 O O . LEU A 1 448 ? 11.468 4.733 5.582 1.00 43.59 448 LEU A O 1
ATOM 3385 N N . ASN A 1 449 ? 10.389 2.803 5.232 1.00 41.62 449 ASN A N 1
ATOM 3386 C CA . ASN A 1 449 ? 11.258 1.989 6.081 1.00 41.62 449 ASN A CA 1
ATOM 3387 C C . ASN A 1 449 ? 12.675 1.804 5.502 1.00 41.62 449 ASN A C 1
ATOM 3389 O O . ASN A 1 449 ? 13.594 1.482 6.256 1.00 41.62 449 ASN A O 1
ATOM 3393 N N . GLY A 1 450 ? 12.869 2.025 4.194 1.00 41.75 450 GLY A N 1
ATOM 3394 C CA . GLY A 1 450 ? 14.185 2.111 3.540 1.00 41.75 450 GLY A CA 1
ATOM 3395 C C . GLY A 1 450 ? 14.887 3.464 3.730 1.00 41.75 450 GLY A C 1
ATOM 3396 O O . GLY A 1 450 ? 16.013 3.651 3.273 1.00 41.75 450 GLY A O 1
ATOM 3397 N N . GLY A 1 451 ? 14.234 4.401 4.424 1.00 48.62 451 GLY A N 1
ATOM 3398 C CA . GLY A 1 451 ? 14.650 5.788 4.579 1.00 48.62 451 GLY A CA 1
ATOM 3399 C C . GLY A 1 451 ? 13.751 6.745 3.796 1.00 48.62 451 GLY A C 1
ATOM 3400 O O . GLY A 1 451 ? 12.951 6.349 2.953 1.00 48.62 451 GLY A O 1
ATOM 3401 N N . ILE A 1 452 ? 13.907 8.042 4.063 1.00 60.50 452 ILE A N 1
ATOM 3402 C CA . ILE A 1 452 ? 13.106 9.107 3.431 1.00 60.50 452 ILE A CA 1
ATOM 3403 C C . ILE A 1 452 ? 13.282 9.184 1.906 1.00 60.50 452 ILE A C 1
ATOM 3405 O O . ILE A 1 452 ? 12.436 9.739 1.213 1.00 60.50 452 ILE A O 1
ATOM 3409 N N . ASN A 1 453 ? 14.378 8.636 1.375 1.00 62.91 453 ASN A N 1
ATOM 3410 C CA . ASN A 1 453 ? 14.621 8.548 -0.057 1.00 62.91 453 ASN A CA 1
ATOM 3411 C C . ASN A 1 453 ? 14.361 7.120 -0.539 1.00 62.91 453 ASN A C 1
ATOM 3413 O O . ASN A 1 453 ? 15.260 6.280 -0.535 1.00 62.91 453 ASN A O 1
ATOM 3417 N N . LEU A 1 454 ? 13.137 6.890 -1.009 1.00 59.91 454 LEU A N 1
ATOM 3418 C CA . LEU A 1 454 ? 12.658 5.597 -1.504 1.00 59.91 454 LEU A CA 1
ATOM 3419 C C . LEU A 1 454 ? 13.417 5.078 -2.729 1.00 59.91 454 LEU A C 1
ATOM 3421 O O . LEU A 1 454 ? 13.237 3.940 -3.124 1.00 59.91 454 LEU A O 1
ATOM 3425 N N . PHE A 1 455 ? 14.244 5.898 -3.361 1.00 72.56 455 PHE A N 1
ATOM 3426 C CA . PHE A 1 455 ? 14.940 5.540 -4.591 1.00 72.56 455 PHE A CA 1
ATOM 3427 C C . PHE A 1 455 ? 16.431 5.290 -4.346 1.00 72.56 455 PHE A C 1
ATOM 3429 O O . PHE A 1 455 ? 17.185 5.073 -5.287 1.00 72.56 455 PHE A O 1
ATOM 3436 N N . ALA A 1 456 ? 16.904 5.354 -3.100 1.00 65.06 456 ALA A N 1
ATOM 3437 C CA . ALA A 1 456 ? 18.320 5.193 -2.806 1.00 65.06 456 ALA A CA 1
ATOM 3438 C C . ALA A 1 456 ? 18.782 3.740 -3.007 1.00 65.06 456 ALA A C 1
ATOM 3440 O O . ALA A 1 456 ? 18.208 2.809 -2.447 1.00 65.06 456 ALA A O 1
ATOM 3441 N N . TYR A 1 457 ? 19.880 3.551 -3.739 1.00 65.50 457 TYR A N 1
ATOM 3442 C CA . TYR A 1 457 ? 20.644 2.307 -3.674 1.00 65.50 457 TYR A CA 1
ATOM 3443 C C . TYR A 1 457 ? 21.466 2.312 -2.386 1.00 65.50 457 TYR A C 1
ATOM 3445 O O . TYR A 1 457 ? 22.207 3.264 -2.129 1.00 65.50 457 TYR A O 1
ATOM 3453 N N . VAL A 1 458 ? 21.273 1.287 -1.551 1.00 61.41 458 VAL A N 1
ATOM 3454 C CA . VAL A 1 458 ? 21.974 1.071 -0.271 1.00 61.41 458 VAL A CA 1
ATOM 3455 C C . VAL A 1 458 ? 22.065 2.313 0.636 1.00 61.41 458 VAL A C 1
ATOM 3457 O O . VAL A 1 458 ? 23.106 2.628 1.206 1.00 61.41 458 VAL A O 1
ATOM 3460 N N . GLY A 1 459 ? 20.973 3.077 0.749 1.00 63.06 459 GLY A N 1
ATOM 3461 C CA . GLY A 1 459 ? 20.933 4.280 1.594 1.00 63.06 459 GLY A CA 1
ATOM 3462 C C . GLY A 1 459 ? 21.870 5.412 1.145 1.00 63.06 459 GLY A C 1
ATOM 3463 O O . GLY A 1 459 ? 22.131 6.326 1.924 1.00 63.06 459 GLY A O 1
ATOM 3464 N N . GLY A 1 460 ? 22.367 5.370 -0.097 1.00 67.31 460 GLY A N 1
ATOM 3465 C CA . GLY A 1 460 ? 23.306 6.352 -0.641 1.00 67.31 460 GLY A CA 1
ATOM 3466 C C . GLY A 1 460 ? 24.778 6.067 -0.330 1.00 67.31 460 GLY A C 1
ATOM 3467 O O . GLY A 1 460 ? 25.604 6.945 -0.568 1.00 67.31 460 GLY A O 1
ATOM 3468 N N . ASP A 1 461 ? 25.113 4.869 0.166 1.00 67.31 461 ASP A N 1
ATOM 3469 C CA . ASP A 1 461 ? 26.490 4.457 0.486 1.00 67.31 461 ASP A CA 1
ATOM 3470 C C . ASP A 1 461 ? 26.975 3.224 -0.325 1.00 67.31 461 ASP A C 1
ATOM 3472 O O . ASP A 1 461 ? 27.295 2.173 0.240 1.00 67.31 461 ASP A O 1
ATOM 3476 N N . PRO A 1 462 ? 27.038 3.320 -1.671 1.00 65.12 462 PRO A N 1
ATOM 3477 C CA . PRO A 1 462 ? 27.450 2.229 -2.572 1.00 65.12 462 PRO A CA 1
ATOM 3478 C C . PRO A 1 462 ? 28.911 1.794 -2.425 1.00 65.12 462 PRO A C 1
ATOM 3480 O O . PRO A 1 462 ? 29.295 0.758 -2.956 1.00 65.12 462 PRO A O 1
ATOM 3483 N N . VAL A 1 463 ? 29.738 2.579 -1.731 1.00 64.00 463 VAL A N 1
ATOM 3484 C CA . VAL A 1 463 ? 31.161 2.273 -1.514 1.00 64.00 463 VAL A CA 1
ATOM 3485 C C . VAL A 1 463 ? 31.342 1.263 -0.377 1.00 64.00 463 VAL A C 1
ATOM 3487 O O . VAL A 1 463 ? 32.341 0.539 -0.341 1.00 64.00 463 VAL A O 1
ATOM 3490 N N . ASN A 1 464 ? 30.382 1.194 0.548 1.00 53.62 464 ASN A N 1
ATOM 3491 C CA . ASN A 1 464 ? 30.459 0.333 1.726 1.00 53.62 464 ASN A CA 1
ATOM 3492 C C . ASN A 1 464 ? 29.401 -0.779 1.749 1.00 53.62 464 ASN A C 1
ATOM 3494 O O . ASN A 1 464 ? 29.549 -1.727 2.523 1.00 53.62 464 ASN A O 1
ATOM 3498 N N . LEU A 1 465 ? 28.345 -0.679 0.938 1.00 49.59 465 LEU A N 1
ATOM 3499 C CA . LEU A 1 465 ? 27.179 -1.560 0.988 1.00 49.59 465 LEU A CA 1
ATOM 3500 C C . LEU A 1 465 ? 26.824 -2.121 -0.398 1.00 49.59 465 LEU A C 1
ATOM 3502 O O . LEU A 1 465 ? 27.113 -1.512 -1.425 1.00 49.59 465 LEU A O 1
ATOM 3506 N N . ILE A 1 466 ? 26.166 -3.283 -0.413 1.00 50.84 466 ILE A N 1
ATOM 3507 C CA . ILE A 1 466 ? 25.699 -3.978 -1.624 1.00 50.84 466 ILE A CA 1
ATOM 3508 C C . ILE A 1 466 ? 24.225 -4.374 -1.466 1.00 50.84 466 ILE A C 1
ATOM 3510 O O . ILE A 1 466 ? 23.773 -4.598 -0.345 1.00 50.84 466 ILE A O 1
ATOM 3514 N N . ASP A 1 467 ? 23.495 -4.481 -2.575 1.00 51.22 467 ASP A N 1
ATOM 3515 C CA . ASP A 1 467 ? 22.105 -4.960 -2.630 1.00 51.22 467 ASP A CA 1
ATOM 3516 C C . ASP A 1 467 ? 22.024 -6.048 -3.713 1.00 51.22 467 ASP A C 1
ATOM 3518 O O . ASP A 1 467 ? 21.963 -5.733 -4.897 1.00 51.22 467 ASP A O 1
ATOM 3522 N N . LEU A 1 468 ? 22.142 -7.322 -3.318 1.00 48.22 468 LEU A N 1
ATOM 3523 C CA . LEU A 1 468 ? 22.411 -8.448 -4.233 1.00 48.22 468 LEU A CA 1
ATOM 3524 C C . LEU A 1 468 ? 21.199 -8.912 -5.049 1.00 48.22 468 LEU A C 1
ATOM 3526 O O . LEU A 1 468 ? 21.383 -9.520 -6.103 1.00 48.22 468 LEU A O 1
ATOM 3530 N N . GLU A 1 469 ? 19.988 -8.689 -4.545 1.00 48.19 469 GLU A N 1
ATOM 3531 C CA . GLU A 1 469 ? 18.754 -9.196 -5.162 1.00 48.19 469 GLU A CA 1
ATOM 3532 C C . GLU A 1 469 ? 17.683 -8.107 -5.305 1.00 48.19 469 GLU A C 1
ATOM 3534 O O . GLU A 1 469 ? 16.680 -8.315 -5.977 1.00 48.19 469 GLU A O 1
ATOM 3539 N N . GLY A 1 470 ? 17.877 -6.911 -4.747 1.00 47.66 470 GLY A N 1
ATOM 3540 C CA . GLY A 1 470 ? 16.950 -5.800 -4.913 1.00 47.66 470 GLY A CA 1
ATOM 3541 C C . GLY A 1 470 ? 15.727 -5.829 -3.993 1.00 47.66 470 GLY A C 1
ATOM 3542 O O . GLY A 1 470 ? 14.903 -4.933 -4.175 1.00 47.66 470 GLY A O 1
ATOM 3543 N N . LEU A 1 471 ? 15.605 -6.796 -3.058 1.00 39.19 471 LEU A N 1
ATOM 3544 C CA . LEU A 1 471 ? 14.565 -6.982 -2.013 1.00 39.19 471 LEU A CA 1
ATOM 3545 C C . LEU A 1 471 ? 15.100 -7.928 -0.857 1.00 39.19 471 LEU A C 1
ATOM 3547 O O . LEU A 1 471 ? 16.135 -8.539 -1.083 1.00 39.19 471 LEU A O 1
ATOM 3551 N N . ALA A 1 472 ? 14.489 -8.104 0.352 1.00 43.31 472 ALA A N 1
ATOM 3552 C CA . ALA A 1 472 ? 15.164 -8.635 1.608 1.00 43.31 472 ALA A CA 1
ATOM 3553 C C . ALA A 1 472 ? 14.423 -9.589 2.644 1.00 43.31 472 ALA A C 1
ATOM 3555 O O . ALA A 1 472 ? 13.543 -10.282 2.210 1.00 43.31 472 ALA A O 1
ATOM 3556 N N . GLY A 1 473 ? 14.727 -9.705 3.986 1.00 36.59 473 GLY A N 1
ATOM 3557 C CA . GLY A 1 473 ? 14.161 -10.677 5.021 1.00 36.59 473 GLY A CA 1
ATOM 3558 C C . GLY A 1 473 ? 13.137 -10.354 6.176 1.00 36.59 473 GLY A C 1
ATOM 3559 O O . GLY A 1 473 ? 12.681 -9.236 6.271 1.00 36.59 473 GLY A O 1
ATOM 3560 N N . CYS A 1 474 ? 12.764 -11.273 7.124 1.00 42.59 474 CYS A N 1
ATOM 3561 C CA . CYS A 1 474 ? 11.762 -11.034 8.234 1.00 42.59 474 CYS A CA 1
ATOM 3562 C C . CYS A 1 474 ? 12.260 -10.985 9.719 1.00 42.59 474 CYS A C 1
ATOM 3564 O O . CYS A 1 474 ? 12.683 -11.995 10.274 1.00 42.59 474 CYS A O 1
ATOM 3566 N N . LYS A 1 475 ? 12.109 -9.852 10.430 1.00 55.72 475 LYS A N 1
ATOM 3567 C CA . LYS A 1 475 ? 12.449 -9.572 11.845 1.00 55.72 475 LYS A CA 1
ATOM 3568 C C . LYS A 1 475 ? 11.173 -9.429 12.674 1.00 55.72 475 LYS A C 1
ATOM 3570 O O . LYS A 1 475 ? 10.268 -8.710 12.275 1.00 55.72 475 LYS A O 1
ATOM 3575 N N . VAL A 1 476 ? 11.130 -10.038 13.857 1.00 53.59 476 VAL A N 1
ATOM 3576 C CA . VAL A 1 476 ? 9.996 -9.936 14.791 1.00 53.59 476 VAL A CA 1
ATOM 3577 C C . VAL A 1 476 ? 10.420 -9.152 16.028 1.00 53.59 476 VAL A C 1
ATOM 3579 O O . VAL A 1 476 ? 11.438 -9.470 16.645 1.00 53.59 476 VAL A O 1
ATOM 3582 N N . LEU A 1 477 ? 9.654 -8.133 16.404 1.00 60.16 477 LEU A N 1
ATOM 3583 C CA . LEU A 1 477 ? 9.854 -7.331 17.607 1.00 60.16 477 LEU A CA 1
ATOM 3584 C C . LEU A 1 477 ? 8.635 -7.443 18.525 1.00 60.16 477 LEU A C 1
ATOM 3586 O O . LEU A 1 477 ? 7.504 -7.500 18.065 1.00 60.16 477 LEU A O 1
ATOM 3590 N N . PHE A 1 478 ? 8.877 -7.447 19.831 1.00 61.56 478 PHE A N 1
ATOM 3591 C CA . PHE A 1 478 ? 7.846 -7.388 20.866 1.00 61.56 478 PHE A CA 1
ATOM 3592 C C . PHE A 1 478 ? 8.114 -6.150 21.721 1.00 61.56 478 PHE A C 1
ATOM 3594 O O . PHE A 1 478 ? 8.769 -6.270 22.765 1.00 61.56 478 PHE A O 1
ATOM 3601 N N . PRO A 1 479 ? 7.716 -4.953 21.259 1.00 49.28 479 PRO A N 1
ATOM 3602 C CA . PRO A 1 479 ? 8.125 -3.678 21.854 1.00 49.28 479 PRO A CA 1
ATOM 3603 C C . PRO A 1 479 ? 7.682 -3.534 23.316 1.00 49.28 479 PRO A C 1
ATOM 3605 O O . PRO A 1 479 ? 8.426 -2.983 24.127 1.00 49.28 479 PRO A O 1
ATOM 3608 N N . ASN A 1 480 ? 6.536 -4.123 23.670 1.00 61.72 480 ASN A N 1
ATOM 3609 C CA . ASN A 1 480 ? 5.920 -4.017 24.993 1.00 61.72 480 ASN A CA 1
ATOM 3610 C C . ASN A 1 480 ? 6.307 -5.161 25.949 1.00 61.72 480 ASN A C 1
ATOM 3612 O O . ASN A 1 480 ? 5.852 -5.191 27.091 1.00 61.72 480 ASN A O 1
ATOM 3616 N N . MET A 1 481 ? 7.178 -6.092 25.531 1.00 60.41 481 MET A N 1
ATOM 3617 C CA . MET A 1 481 ? 7.543 -7.241 26.365 1.00 60.41 481 MET A CA 1
ATOM 3618 C C . MET A 1 481 ? 8.427 -6.809 27.552 1.00 60.41 481 MET A C 1
ATOM 3620 O O . MET A 1 481 ? 9.518 -6.274 27.328 1.00 60.41 481 MET A O 1
ATOM 3624 N N . PRO A 1 482 ? 8.052 -7.088 28.817 1.00 55.41 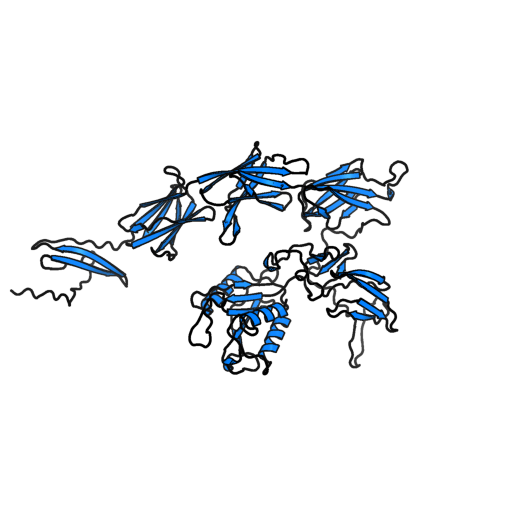482 PRO A N 1
ATOM 3625 C CA . PRO A 1 482 ? 8.875 -6.714 29.965 1.00 55.41 482 PRO A CA 1
ATOM 3626 C C . PRO A 1 482 ? 10.202 -7.486 29.981 1.00 55.41 482 PRO A C 1
ATOM 3628 O O . PRO A 1 482 ? 10.217 -8.707 30.161 1.00 55.41 482 PRO A O 1
ATOM 3631 N N . ILE A 1 483 ? 11.327 -6.780 29.835 1.00 56.97 483 ILE A N 1
ATOM 3632 C CA . ILE A 1 483 ? 12.671 -7.373 29.869 1.00 56.97 483 ILE A CA 1
ATOM 3633 C C . ILE A 1 483 ? 13.124 -7.500 31.321 1.00 56.97 483 ILE A C 1
ATOM 3635 O O . ILE A 1 483 ? 13.173 -6.505 32.043 1.00 56.97 483 ILE A O 1
ATOM 3639 N N . ASP A 1 484 ? 13.502 -8.706 31.747 1.00 59.81 484 ASP A N 1
ATOM 3640 C CA . ASP A 1 484 ? 14.203 -8.907 33.017 1.00 59.81 484 ASP A CA 1
ATOM 3641 C C . ASP A 1 484 ? 15.592 -8.263 32.935 1.00 59.81 484 ASP A C 1
ATOM 3643 O O . ASP A 1 484 ? 16.393 -8.591 32.057 1.00 59.81 484 ASP A O 1
ATOM 3647 N N . THR A 1 485 ? 15.884 -7.346 33.852 1.00 55.53 485 THR A N 1
ATOM 3648 C CA . THR A 1 485 ? 17.156 -6.615 33.922 1.00 55.53 485 THR A CA 1
ATOM 3649 C C . THR A 1 485 ? 18.271 -7.419 34.602 1.00 55.53 485 THR A C 1
ATOM 3651 O O . THR A 1 485 ? 19.423 -7.005 34.639 1.00 55.53 485 THR A O 1
ATOM 3654 N N . GLY A 1 486 ? 17.978 -8.601 35.151 1.00 52.38 486 GLY A N 1
ATOM 3655 C CA . GLY A 1 486 ? 18.902 -9.355 36.004 1.00 52.38 486 GLY A CA 1
ATOM 3656 C C . GLY A 1 486 ? 19.162 -8.708 37.370 1.00 52.38 486 GLY A C 1
ATOM 3657 O O . GLY A 1 486 ? 19.991 -9.212 38.120 1.00 52.38 486 GLY A O 1
ATOM 3658 N N . MET A 1 487 ? 18.465 -7.612 37.694 1.00 48.03 487 MET A N 1
ATOM 3659 C CA . MET A 1 487 ? 18.507 -6.915 38.987 1.00 48.03 487 MET A CA 1
ATOM 3660 C C . MET A 1 487 ? 17.229 -7.147 39.814 1.00 48.03 487 MET A C 1
ATOM 3662 O O . MET A 1 487 ? 16.984 -6.440 40.786 1.00 48.03 487 MET A O 1
ATOM 3666 N N . GLY A 1 488 ? 16.407 -8.133 39.430 1.00 43.97 488 GLY A N 1
ATOM 3667 C CA . GLY A 1 488 ? 15.198 -8.525 40.163 1.00 43.97 488 GLY A CA 1
ATOM 3668 C C . GLY A 1 488 ? 13.922 -7.761 39.791 1.00 43.97 488 GLY A C 1
ATOM 3669 O O . GLY A 1 488 ? 12.924 -7.897 40.490 1.00 43.97 488 GLY A O 1
ATOM 3670 N N . PHE A 1 489 ? 13.925 -6.978 38.706 1.00 41.81 489 PHE A N 1
ATOM 3671 C CA . PHE A 1 489 ? 12.733 -6.304 38.175 1.00 41.81 489 PHE A CA 1
ATOM 3672 C C . PHE A 1 489 ? 12.719 -6.290 36.638 1.00 41.81 489 PHE A C 1
ATOM 3674 O O . PHE A 1 489 ? 13.770 -6.365 35.990 1.00 41.81 489 PHE A O 1
ATOM 3681 N N . THR A 1 490 ? 11.519 -6.176 36.058 1.00 48.12 490 THR A N 1
ATOM 3682 C CA . THR A 1 490 ? 11.280 -6.136 34.606 1.00 48.12 490 THR A CA 1
ATOM 3683 C C . THR A 1 490 ? 10.894 -4.734 34.127 1.00 48.12 490 THR A C 1
ATOM 3685 O O . THR A 1 490 ? 10.216 -4.020 34.860 1.00 48.12 490 THR A O 1
ATOM 3688 N N . SER A 1 491 ? 11.264 -4.345 32.903 1.00 45.25 491 SER A N 1
ATOM 3689 C CA . SER A 1 491 ? 10.898 -3.040 32.316 1.00 45.25 491 SER A CA 1
ATOM 3690 C C . SER A 1 491 ? 10.485 -3.160 30.846 1.00 45.25 491 SER A C 1
ATOM 3692 O O . SER A 1 491 ? 11.118 -3.891 30.085 1.00 45.25 491 SER A O 1
ATOM 3694 N N . THR A 1 492 ? 9.435 -2.432 30.455 1.00 51.69 492 THR A N 1
ATOM 3695 C CA . THR A 1 492 ? 8.950 -2.294 29.067 1.00 51.69 492 THR A CA 1
ATOM 3696 C C . THR A 1 492 ? 9.582 -1.096 28.344 1.00 51.69 492 THR A C 1
ATOM 3698 O O . THR A 1 492 ? 9.751 -1.119 27.131 1.00 51.69 492 THR A O 1
ATOM 3701 N N . SER A 1 493 ? 10.066 -0.088 29.081 1.00 45.91 493 SER A N 1
ATOM 3702 C CA . SER A 1 493 ? 10.676 1.149 28.551 1.00 45.91 493 SER A CA 1
ATOM 3703 C C . SER A 1 493 ? 12.053 0.962 27.892 1.00 45.91 493 SER A C 1
ATOM 3705 O O . SER A 1 493 ? 12.673 1.928 27.458 1.00 45.91 493 SER A O 1
ATOM 3707 N N . LEU A 1 494 ? 12.562 -0.271 27.841 1.00 52.00 494 LEU A N 1
ATOM 3708 C CA . LEU A 1 494 ? 13.877 -0.623 27.293 1.00 52.00 494 LEU A CA 1
ATOM 3709 C C . LEU A 1 494 ? 13.794 -1.273 25.904 1.00 52.00 494 LEU A C 1
ATOM 3711 O O . LEU A 1 494 ? 14.761 -1.867 25.426 1.00 52.00 494 LEU A O 1
ATOM 3715 N N . GLY A 1 495 ? 12.639 -1.136 25.248 1.00 54.91 495 GLY A N 1
ATOM 3716 C CA . GLY A 1 495 ? 12.438 -1.489 23.847 1.00 54.91 495 GLY A CA 1
ATOM 3717 C C . GLY A 1 495 ? 12.122 -2.961 23.579 1.00 54.91 495 GLY A C 1
ATOM 3718 O O . GLY A 1 495 ? 12.180 -3.373 22.424 1.00 54.91 495 GLY A O 1
ATOM 3719 N N . GLY A 1 496 ? 11.809 -3.742 24.613 1.00 70.88 496 GLY A N 1
ATOM 3720 C CA . GLY A 1 496 ? 11.224 -5.076 24.476 1.00 70.88 496 GLY A CA 1
ATOM 3721 C C . GLY A 1 496 ? 12.140 -6.187 23.937 1.00 70.88 496 GLY A C 1
ATOM 3722 O O . GLY A 1 496 ? 13.366 -6.154 24.068 1.00 70.88 496 GLY A O 1
ATOM 3723 N N . HIS A 1 497 ? 11.535 -7.220 23.351 1.00 76.88 497 HIS A N 1
ATOM 3724 C CA . HIS A 1 497 ? 12.228 -8.420 22.860 1.00 76.88 497 HIS A CA 1
ATOM 3725 C C . HIS A 1 497 ? 12.299 -8.474 21.335 1.00 76.88 497 HIS A C 1
ATOM 3727 O O . HIS A 1 497 ? 11.577 -7.764 20.642 1.00 76.88 497 HIS A O 1
ATOM 3733 N N . GLY A 1 498 ? 13.193 -9.306 20.800 1.00 76.44 498 GLY A N 1
ATOM 3734 C CA . GLY A 1 498 ? 13.326 -9.506 19.363 1.00 76.44 498 GLY A CA 1
ATOM 3735 C C . GLY A 1 498 ? 13.688 -10.944 19.023 1.00 76.44 498 GLY A C 1
ATOM 3736 O O . GLY A 1 498 ? 14.529 -11.549 19.693 1.00 76.44 498 GLY A O 1
ATOM 3737 N N . GLY A 1 499 ? 13.070 -11.450 17.964 1.00 82.00 499 GLY A N 1
ATOM 3738 C CA . GLY A 1 499 ? 13.301 -12.771 17.398 1.00 82.00 499 GLY A CA 1
ATOM 3739 C C . GLY A 1 499 ? 13.400 -12.716 15.875 1.00 82.00 499 GLY A C 1
ATOM 3740 O O . GLY A 1 499 ? 13.099 -11.701 15.243 1.00 82.00 499 GLY A O 1
ATOM 3741 N N . ILE A 1 500 ? 13.858 -13.813 15.282 1.00 84.38 500 ILE A N 1
ATOM 3742 C CA . ILE A 1 500 ? 14.008 -13.954 13.832 1.00 84.38 500 ILE A CA 1
ATOM 3743 C C . ILE A 1 500 ? 13.155 -15.119 13.333 1.00 84.38 500 ILE A C 1
ATOM 3745 O O . ILE A 1 500 ? 13.145 -16.198 13.934 1.00 84.38 500 ILE A O 1
ATOM 3749 N N . LEU A 1 501 ? 12.415 -14.874 12.253 1.00 82.88 501 LEU A N 1
ATOM 3750 C CA . LEU A 1 501 ? 11.476 -15.809 11.648 1.00 82.88 501 LEU A CA 1
ATOM 3751 C C . LEU A 1 501 ? 11.911 -16.109 10.210 1.00 82.88 501 LEU A C 1
ATOM 3753 O O . LEU A 1 501 ? 12.151 -15.184 9.441 1.00 82.88 501 LEU A O 1
ATOM 3757 N N . THR A 1 502 ? 11.966 -17.386 9.839 1.00 74.44 502 THR A N 1
ATOM 3758 C CA . THR A 1 502 ? 12.121 -17.832 8.446 1.00 74.44 502 THR A CA 1
ATOM 3759 C C . THR A 1 502 ? 11.006 -18.807 8.083 1.00 74.44 502 THR A C 1
ATOM 3761 O O . THR A 1 502 ? 10.407 -19.420 8.971 1.00 74.44 502 THR A O 1
ATOM 3764 N N . TYR A 1 503 ? 10.708 -18.964 6.797 1.00 70.88 503 TYR A N 1
ATOM 3765 C CA . TYR A 1 503 ? 9.799 -19.998 6.307 1.00 70.88 503 TYR A CA 1
ATOM 3766 C C . TYR A 1 503 ? 10.264 -20.519 4.945 1.00 70.88 503 TYR A C 1
ATOM 3768 O O . TYR A 1 503 ? 10.846 -19.767 4.168 1.00 70.88 503 TYR A O 1
ATOM 3776 N N . ASP A 1 504 ? 10.038 -21.808 4.679 1.00 65.44 504 ASP A N 1
ATOM 3777 C CA . ASP A 1 504 ? 10.398 -22.432 3.399 1.00 65.44 504 ASP A CA 1
ATOM 3778 C C . ASP A 1 504 ? 9.283 -22.304 2.343 1.00 65.44 504 ASP A C 1
ATOM 3780 O O . ASP A 1 504 ? 8.195 -21.792 2.612 1.00 65.44 504 ASP A O 1
ATOM 3784 N N . THR A 1 505 ? 9.529 -22.812 1.132 1.00 66.75 505 THR A N 1
ATOM 3785 C CA . THR A 1 505 ? 8.576 -22.774 0.004 1.00 66.75 505 THR A CA 1
ATOM 3786 C C . THR A 1 505 ? 7.292 -23.580 0.224 1.00 66.75 505 THR A C 1
ATOM 3788 O O . THR A 1 505 ? 6.365 -23.464 -0.573 1.00 66.75 505 THR A O 1
ATOM 3791 N N . ASN A 1 506 ? 7.208 -24.383 1.289 1.00 71.94 506 ASN A N 1
ATOM 3792 C CA . ASN A 1 506 ? 5.982 -25.068 1.704 1.00 71.94 506 ASN A CA 1
ATOM 3793 C C . ASN A 1 506 ? 5.272 -24.331 2.855 1.00 71.94 506 ASN A C 1
ATOM 3795 O O . ASN A 1 506 ? 4.300 -24.850 3.403 1.00 71.94 506 ASN A O 1
ATOM 3799 N N . GLY A 1 507 ? 5.772 -23.155 3.251 1.00 67.50 507 GLY A N 1
ATOM 3800 C CA . GLY A 1 507 ? 5.279 -22.386 4.388 1.00 67.50 507 GLY A CA 1
ATOM 3801 C C . GLY A 1 507 ? 5.722 -22.943 5.743 1.00 67.50 507 GLY A C 1
ATOM 3802 O O . GLY A 1 507 ? 5.146 -22.586 6.771 1.00 67.50 507 GLY A O 1
ATOM 3803 N N . THR A 1 508 ? 6.728 -23.826 5.789 1.00 80.81 508 THR A N 1
ATOM 3804 C CA . THR A 1 508 ? 7.225 -24.383 7.055 1.00 80.81 508 THR A CA 1
ATOM 3805 C C . THR A 1 508 ? 8.002 -23.328 7.821 1.00 80.81 508 THR A C 1
ATOM 3807 O O . THR A 1 508 ? 9.095 -22.942 7.410 1.00 80.81 508 THR A O 1
ATOM 3810 N N . THR A 1 509 ? 7.489 -22.912 8.973 1.00 79.56 509 THR A N 1
ATOM 3811 C CA . THR A 1 509 ? 8.039 -21.782 9.723 1.00 79.56 509 THR A CA 1
ATOM 3812 C C . THR A 1 509 ? 9.115 -22.218 10.726 1.00 79.56 509 THR A C 1
ATOM 3814 O O . THR A 1 509 ? 8.999 -23.236 11.419 1.00 79.56 509 THR A O 1
ATOM 3817 N N . LYS A 1 510 ? 10.175 -21.417 10.870 1.00 81.69 510 LYS A N 1
ATOM 3818 C CA . LYS A 1 510 ? 11.205 -21.552 11.908 1.00 81.69 510 LYS A CA 1
ATOM 3819 C C . LYS A 1 510 ? 11.365 -20.226 12.642 1.00 81.69 510 LYS A C 1
ATOM 3821 O O . LYS A 1 510 ? 11.655 -19.204 12.034 1.00 81.69 510 LYS A O 1
ATOM 3826 N N . TYR A 1 511 ? 11.215 -20.258 13.962 1.00 84.75 511 TYR A N 1
ATOM 3827 C CA . TYR A 1 511 ? 11.342 -19.077 14.809 1.00 84.75 511 TYR A CA 1
ATOM 3828 C C . TYR A 1 511 ? 12.452 -19.269 15.845 1.00 84.75 511 TYR A C 1
ATOM 3830 O O . TYR A 1 511 ? 12.487 -20.289 16.548 1.00 84.75 511 TYR A O 1
ATOM 3838 N N . TYR A 1 512 ? 13.359 -18.294 15.925 1.00 88.38 512 TYR A N 1
ATOM 3839 C CA . TYR A 1 512 ? 14.521 -18.311 16.807 1.00 88.38 512 TYR A CA 1
ATOM 3840 C C . TYR A 1 512 ? 14.582 -17.062 17.682 1.00 88.38 512 TYR A C 1
ATOM 3842 O O . TYR A 1 512 ? 14.316 -15.946 17.239 1.00 88.38 512 TYR A O 1
ATOM 3850 N N . GLU A 1 513 ? 15.025 -17.260 18.918 1.00 86.94 513 GLU A N 1
ATOM 3851 C CA . GLU A 1 513 ? 15.234 -16.198 19.900 1.00 86.94 513 GLU A CA 1
ATOM 3852 C C . GLU A 1 513 ? 16.621 -16.324 20.516 1.00 86.94 513 GLU A C 1
ATOM 3854 O O . GLU A 1 513 ? 17.133 -17.432 20.690 1.00 86.94 513 GLU A O 1
ATOM 3859 N N . TYR A 1 514 ? 17.205 -15.194 20.907 1.00 89.31 514 TYR A N 1
ATOM 3860 C CA . TYR A 1 514 ? 18.474 -15.147 21.626 1.00 89.31 514 TYR A CA 1
ATOM 3861 C C . TYR A 1 514 ? 18.286 -14.479 22.980 1.00 89.31 514 TYR A C 1
ATOM 3863 O O . TYR A 1 514 ? 17.746 -13.380 23.066 1.00 89.31 514 TYR A O 1
ATOM 3871 N N . GLY A 1 515 ? 18.720 -15.136 24.050 1.00 87.69 515 GLY A N 1
ATOM 3872 C CA . GLY A 1 515 ? 18.435 -14.666 25.399 1.00 87.69 515 GLY A CA 1
ATOM 3873 C C . GLY A 1 515 ? 19.058 -15.524 26.487 1.00 87.69 515 GLY A C 1
ATOM 3874 O O . GLY A 1 515 ? 19.857 -16.424 26.227 1.00 87.69 515 GLY A O 1
ATOM 3875 N N . ARG A 1 516 ? 18.675 -15.245 27.735 1.00 86.94 516 ARG A N 1
ATOM 3876 C CA . ARG A 1 516 ? 19.163 -15.966 28.916 1.00 86.94 516 ARG A CA 1
ATOM 3877 C C . ARG A 1 516 ? 18.417 -17.281 29.136 1.00 86.94 516 ARG A C 1
ATOM 3879 O O . ARG A 1 516 ? 17.665 -17.431 30.094 1.00 86.94 516 ARG A O 1
ATOM 3886 N N . TYR A 1 517 ? 18.592 -18.223 28.217 1.00 88.06 517 TYR A N 1
ATOM 3887 C CA . TYR A 1 517 ? 17.940 -19.533 28.266 1.00 88.06 517 TYR A CA 1
ATOM 3888 C C . TYR A 1 517 ? 18.889 -20.605 28.812 1.00 88.06 517 TYR A C 1
ATOM 3890 O O . TYR A 1 517 ? 20.096 -20.509 28.586 1.00 88.06 517 TYR A O 1
ATOM 3898 N N . PRO A 1 518 ? 18.391 -21.635 29.519 1.00 86.94 518 PRO A N 1
ATOM 3899 C CA . PRO A 1 518 ? 19.232 -22.737 29.975 1.00 86.94 518 PRO A CA 1
ATOM 3900 C C . PRO A 1 518 ? 19.804 -23.520 28.786 1.00 86.94 518 PRO A C 1
ATOM 3902 O O . PRO A 1 518 ? 19.160 -23.629 27.742 1.00 86.94 518 PRO A O 1
ATOM 3905 N N . ALA A 1 519 ? 20.982 -24.124 28.968 1.00 87.56 519 ALA A N 1
ATOM 3906 C CA . ALA A 1 519 ? 21.646 -24.926 27.936 1.00 87.56 519 ALA A CA 1
ATOM 3907 C C . ALA A 1 519 ? 20.755 -26.054 27.378 1.00 87.56 519 ALA A C 1
ATOM 3909 O O . ALA A 1 519 ? 20.854 -26.390 26.204 1.00 87.56 519 ALA A O 1
ATOM 3910 N N . SER A 1 520 ? 19.829 -26.587 28.186 1.00 86.50 520 SER A N 1
ATOM 3911 C CA . SER A 1 520 ? 18.856 -27.608 27.768 1.00 86.50 520 SER A CA 1
ATOM 3912 C C . SER A 1 520 ? 17.859 -27.140 26.702 1.00 86.50 520 SER A C 1
ATOM 3914 O O . SER A 1 520 ? 17.228 -27.973 26.059 1.00 86.50 520 SER A O 1
ATOM 3916 N N . GLN A 1 521 ? 17.699 -25.828 26.518 1.00 83.19 521 GLN A N 1
ATOM 3917 C CA . GLN A 1 521 ? 16.838 -25.225 25.496 1.00 83.19 521 GLN A CA 1
ATOM 3918 C C . GLN A 1 521 ? 17.638 -24.647 24.320 1.00 83.19 521 GLN A C 1
ATOM 3920 O O . GLN A 1 521 ? 17.045 -24.112 23.383 1.00 83.19 521 GLN A O 1
ATOM 3925 N N . ALA A 1 522 ? 18.971 -24.708 24.376 1.00 87.12 522 ALA A N 1
ATOM 3926 C CA . ALA A 1 522 ? 19.826 -24.094 23.377 1.00 87.12 522 ALA A CA 1
ATOM 3927 C C . ALA A 1 522 ? 19.901 -24.940 22.101 1.00 87.12 522 ALA A C 1
ATOM 3929 O O . ALA A 1 522 ? 19.992 -26.166 22.149 1.00 87.12 522 ALA A O 1
ATOM 3930 N N . VAL A 1 523 ? 19.943 -24.269 20.953 1.00 84.69 523 VAL A N 1
ATOM 3931 C CA . VAL A 1 523 ? 20.507 -24.848 19.731 1.00 84.69 523 VAL A CA 1
ATOM 3932 C C . VAL A 1 523 ? 22.022 -24.601 19.737 1.00 84.69 523 VAL A C 1
ATOM 3934 O O . VAL A 1 523 ? 22.479 -23.563 20.218 1.00 84.69 523 VAL A O 1
ATOM 3937 N N . GLY A 1 524 ? 22.818 -25.561 19.262 1.00 88.12 524 GLY A N 1
ATOM 3938 C CA . GLY A 1 524 ? 24.282 -25.445 19.234 1.00 88.12 524 GLY A CA 1
ATOM 3939 C C . GLY A 1 524 ? 24.963 -25.797 20.563 1.00 88.12 524 GLY A C 1
ATOM 3940 O O . GLY A 1 524 ? 24.653 -26.816 21.174 1.00 88.12 524 GLY A O 1
ATOM 3941 N N . SER A 1 525 ? 25.935 -24.984 20.986 1.00 85.88 525 SER A N 1
ATOM 3942 C CA . SER A 1 525 ? 26.916 -25.358 22.023 1.00 85.88 525 SER A CA 1
ATOM 3943 C C . SER A 1 525 ? 26.401 -25.316 23.468 1.00 85.88 525 SER A C 1
ATOM 3945 O O . SER A 1 525 ? 27.069 -25.853 24.343 1.00 85.88 525 SER A O 1
ATOM 3947 N N . GLY A 1 526 ? 25.242 -24.695 23.727 1.00 86.31 526 GLY A N 1
ATOM 3948 C CA . GLY A 1 526 ? 24.588 -24.681 25.045 1.00 86.31 526 GLY A CA 1
ATOM 3949 C C . GLY A 1 526 ? 25.459 -24.151 26.193 1.00 86.31 526 GLY A C 1
ATOM 3950 O O . GLY A 1 526 ? 25.961 -24.920 27.007 1.00 86.31 526 GLY A O 1
ATOM 3951 N N . LEU A 1 527 ? 25.603 -22.828 26.286 1.00 88.56 527 LEU A N 1
ATOM 3952 C CA . LEU A 1 527 ? 26.383 -22.156 27.335 1.00 88.56 527 LEU A CA 1
ATOM 3953 C C . LEU A 1 527 ? 25.568 -21.972 28.634 1.00 88.56 527 LEU A C 1
ATOM 3955 O O . LEU A 1 527 ? 24.345 -22.158 28.620 1.00 88.56 527 LEU A O 1
ATOM 3959 N N . PRO A 1 528 ? 26.190 -21.589 29.767 1.00 89.88 528 PRO A N 1
ATOM 3960 C CA . PRO A 1 528 ? 25.457 -21.128 30.946 1.00 89.88 528 PRO A CA 1
ATOM 3961 C C . PRO A 1 528 ? 24.445 -20.022 30.598 1.00 89.88 528 PRO A C 1
ATOM 3963 O O . PRO A 1 528 ? 24.669 -19.208 29.702 1.00 89.88 528 PRO A O 1
ATOM 3966 N N . SER A 1 529 ? 23.297 -20.002 31.280 1.00 81.75 529 SER A N 1
ATOM 3967 C CA . SER A 1 529 ? 22.157 -19.154 30.897 1.00 81.75 529 SER A CA 1
ATOM 3968 C C . SER A 1 529 ? 22.445 -17.654 30.939 1.00 81.75 529 SER A C 1
ATOM 3970 O O . SER A 1 529 ? 21.790 -16.892 30.241 1.00 81.75 529 SER A O 1
ATOM 3972 N N . ASP A 1 530 ? 23.407 -17.205 31.738 1.00 81.81 530 ASP A N 1
ATOM 3973 C CA . ASP A 1 530 ? 23.835 -15.807 31.820 1.00 81.81 530 ASP A CA 1
ATOM 3974 C C . ASP A 1 530 ? 24.713 -15.366 30.636 1.00 81.81 530 ASP A C 1
ATOM 3976 O O . ASP A 1 530 ? 24.868 -14.167 30.408 1.00 81.81 530 ASP A O 1
ATOM 3980 N N . GLU A 1 531 ? 25.246 -16.304 29.849 1.00 84.19 531 GLU A N 1
ATOM 3981 C CA . GLU A 1 531 ? 26.114 -16.004 28.704 1.00 84.19 531 GLU A CA 1
ATOM 3982 C C . GLU A 1 531 ? 25.349 -15.818 27.389 1.00 84.19 531 GLU A C 1
ATOM 3984 O O . GLU A 1 531 ? 25.885 -15.222 26.458 1.00 84.19 531 GLU A O 1
ATOM 3989 N N . GLY A 1 532 ? 24.082 -16.233 27.333 1.00 86.94 532 GLY A N 1
ATOM 3990 C CA . GLY A 1 532 ? 23.231 -16.103 26.151 1.00 86.94 532 GLY A CA 1
ATOM 3991 C C . GLY A 1 532 ? 23.203 -17.353 25.288 1.00 86.94 532 GLY A C 1
ATOM 3992 O O . GLY A 1 532 ? 24.231 -17.827 24.800 1.00 86.94 532 GLY A O 1
ATOM 3993 N N . ASN A 1 533 ? 22.000 -17.854 25.035 1.00 91.75 533 ASN A N 1
ATOM 3994 C CA . ASN A 1 533 ? 21.753 -18.993 24.168 1.00 91.75 533 ASN A CA 1
ATOM 3995 C C . ASN A 1 533 ? 20.715 -18.643 23.108 1.00 91.75 533 ASN A C 1
ATOM 3997 O O . ASN A 1 533 ? 19.767 -17.902 23.367 1.00 91.75 533 ASN A O 1
ATOM 4001 N N . VAL A 1 534 ? 20.902 -19.198 21.913 1.00 91.94 534 VAL A N 1
ATOM 4002 C CA . VAL A 1 534 ? 19.867 -19.213 20.881 1.00 91.94 534 VAL A CA 1
ATOM 4003 C C . VAL A 1 534 ? 18.955 -20.400 21.170 1.00 91.94 534 VAL A C 1
ATOM 4005 O O . VAL A 1 534 ? 19.457 -21.497 21.407 1.00 91.94 534 VAL A O 1
ATOM 4008 N N . ARG A 1 535 ? 17.637 -20.216 21.134 1.00 88.00 535 ARG A N 1
ATOM 4009 C CA . ARG A 1 535 ? 16.654 -21.309 21.181 1.00 88.00 535 ARG A CA 1
ATOM 4010 C C . ARG A 1 535 ? 15.765 -21.277 19.946 1.00 88.00 535 ARG A C 1
ATOM 4012 O O . ARG A 1 535 ? 15.560 -20.217 19.360 1.00 88.00 535 ARG A O 1
ATOM 4019 N N . ARG A 1 536 ? 15.202 -22.430 19.583 1.00 88.19 536 ARG A N 1
ATOM 4020 C CA . ARG A 1 536 ? 14.186 -22.554 18.529 1.00 88.19 536 ARG A CA 1
ATOM 4021 C C . ARG A 1 536 ? 12.839 -22.875 19.159 1.00 88.19 536 ARG A C 1
ATOM 4023 O O . ARG A 1 536 ? 12.746 -23.777 19.988 1.00 88.19 536 ARG A O 1
ATOM 4030 N N . LEU A 1 537 ? 11.797 -22.163 18.747 1.00 79.94 537 LEU A N 1
ATOM 4031 C CA . LEU A 1 537 ? 10.436 -22.372 19.229 1.00 79.94 537 LEU A CA 1
ATOM 4032 C C . LEU A 1 537 ? 9.529 -22.832 18.087 1.00 79.94 537 LEU A C 1
ATOM 4034 O O . LEU A 1 537 ? 9.647 -22.369 16.956 1.00 79.94 537 LEU A O 1
ATOM 4038 N N . SER A 1 538 ? 8.594 -23.731 18.403 1.00 84.06 538 SER A N 1
ATOM 4039 C CA . SER A 1 538 ? 7.540 -24.119 17.463 1.00 84.06 538 SER A CA 1
ATOM 4040 C C . SER A 1 538 ? 6.495 -23.008 17.363 1.00 84.06 538 SER A C 1
ATOM 4042 O O . SER A 1 538 ? 6.018 -22.518 18.396 1.00 84.06 538 SER A O 1
ATOM 4044 N N . VAL A 1 539 ? 6.149 -22.641 16.133 1.00 83.75 539 VAL A N 1
ATOM 4045 C CA . VAL A 1 539 ? 5.124 -21.655 15.761 1.00 83.75 539 VAL A CA 1
ATOM 4046 C C . VAL A 1 539 ? 4.300 -22.214 14.587 1.00 83.75 539 VAL A C 1
ATOM 4048 O O . VAL A 1 539 ? 4.768 -23.160 13.947 1.00 83.75 539 VAL A O 1
ATOM 4051 N N . PRO A 1 540 ? 3.086 -21.701 14.318 1.00 80.81 540 PRO A N 1
ATOM 4052 C CA . PRO A 1 540 ? 2.290 -22.113 13.165 1.00 80.81 540 PRO A CA 1
ATOM 4053 C C . PRO A 1 540 ? 3.035 -21.970 11.829 1.00 80.81 540 PRO A C 1
ATOM 4055 O O . PRO A 1 540 ? 3.791 -21.018 11.619 1.00 80.81 540 PRO A O 1
ATOM 4058 N N . ASN A 1 541 ? 2.791 -22.918 10.923 1.00 85.00 541 ASN A N 1
ATOM 4059 C CA . ASN A 1 541 ? 3.213 -22.815 9.527 1.00 85.00 541 ASN A CA 1
ATOM 4060 C C . ASN A 1 541 ? 2.333 -21.804 8.783 1.00 85.00 541 ASN A C 1
ATOM 4062 O O . ASN A 1 541 ? 1.148 -21.663 9.092 1.00 85.00 541 ASN A O 1
ATOM 4066 N N . LEU A 1 542 ? 2.915 -21.126 7.801 1.00 79.06 542 LEU A N 1
ATOM 4067 C CA . LEU A 1 542 ? 2.219 -20.165 6.954 1.00 79.06 542 LEU A CA 1
ATOM 4068 C C . LEU A 1 542 ? 1.527 -20.879 5.789 1.00 79.06 542 LEU A C 1
ATOM 4070 O O . LEU A 1 542 ? 2.004 -21.898 5.293 1.00 79.06 542 LEU A O 1
ATOM 4074 N N . GLN A 1 543 ? 0.394 -20.339 5.344 1.00 84.69 543 GLN A N 1
ATOM 4075 C CA . GLN A 1 543 ? -0.245 -20.773 4.103 1.00 84.69 543 GLN A CA 1
ATOM 4076 C C . GLN A 1 543 ? 0.179 -19.803 3.011 1.00 84.69 543 GLN A C 1
ATOM 4078 O O . GLN A 1 543 ? -0.022 -18.601 3.172 1.00 84.69 543 GLN A O 1
ATOM 4083 N N . LEU A 1 544 ? 0.764 -20.314 1.930 1.00 76.00 544 LEU A N 1
ATOM 4084 C CA . LEU A 1 544 ? 1.280 -19.489 0.842 1.00 76.00 544 LEU A CA 1
ATOM 4085 C C . LEU A 1 544 ? 0.251 -19.345 -0.287 1.00 76.00 544 LEU A C 1
ATOM 4087 O O . LEU A 1 544 ? -0.502 -20.275 -0.582 1.00 76.00 544 LEU A O 1
ATOM 4091 N N . ASP A 1 545 ? 0.226 -18.177 -0.918 1.00 73.75 545 ASP A N 1
ATOM 4092 C CA . ASP A 1 545 ? -0.569 -17.890 -2.102 1.00 73.75 545 ASP A CA 1
ATOM 4093 C C . ASP A 1 545 ? 0.094 -18.436 -3.383 1.00 73.75 545 ASP A C 1
ATOM 4095 O O . ASP A 1 545 ? 1.173 -19.034 -3.373 1.00 73.75 545 ASP A O 1
ATOM 4099 N N . LYS A 1 546 ? -0.553 -18.215 -4.533 1.00 64.50 546 LYS A N 1
ATOM 4100 C CA . LYS A 1 546 ? -0.058 -18.661 -5.850 1.00 64.50 546 LYS A CA 1
ATOM 4101 C C . LYS A 1 546 ? 1.292 -18.052 -6.266 1.00 64.50 546 LYS A C 1
ATOM 4103 O O . LYS A 1 546 ? 1.888 -18.539 -7.223 1.00 64.50 546 LYS A O 1
ATOM 4108 N N . ASN A 1 547 ? 1.744 -17.000 -5.587 1.00 56.56 547 ASN A N 1
ATOM 4109 C CA . ASN A 1 547 ? 3.014 -16.321 -5.822 1.00 56.56 547 ASN A CA 1
ATOM 4110 C C . ASN A 1 547 ? 4.082 -16.724 -4.786 1.00 56.56 547 ASN A C 1
ATOM 4112 O O . ASN A 1 547 ? 5.181 -16.175 -4.810 1.00 56.56 547 ASN A O 1
ATOM 4116 N N . GLY A 1 548 ? 3.776 -17.668 -3.886 1.00 59.62 548 GLY A N 1
ATOM 4117 C CA . GLY A 1 548 ? 4.682 -18.117 -2.828 1.00 59.62 548 GLY A CA 1
ATOM 4118 C C . GLY A 1 548 ? 4.753 -17.178 -1.619 1.00 59.62 548 GLY A C 1
ATOM 4119 O O . GLY A 1 548 ? 5.635 -17.356 -0.784 1.00 59.62 548 GLY A O 1
ATOM 4120 N N . GLN A 1 549 ? 3.847 -16.201 -1.507 1.00 67.12 549 GLN A N 1
ATOM 4121 C CA . GLN A 1 549 ? 3.797 -15.249 -0.392 1.00 67.12 549 GLN A CA 1
ATOM 4122 C C . GLN A 1 549 ? 2.821 -15.715 0.697 1.00 67.12 549 GLN A C 1
ATOM 4124 O O . GLN A 1 549 ? 1.792 -16.304 0.365 1.00 67.12 549 GLN A O 1
ATOM 4129 N N . PRO A 1 550 ? 3.071 -15.452 1.992 1.00 71.75 550 PRO A N 1
ATOM 4130 C CA . PRO A 1 550 ? 2.116 -15.767 3.050 1.00 71.75 550 PRO A CA 1
ATOM 4131 C C . PRO A 1 550 ? 0.771 -15.070 2.838 1.00 71.75 550 PRO A C 1
ATOM 4133 O O . PRO A 1 550 ? 0.703 -13.860 2.631 1.00 71.75 550 PRO A O 1
ATOM 4136 N N . THR A 1 551 ? -0.314 -15.832 2.935 1.00 81.31 551 THR A N 1
ATOM 4137 C CA . THR A 1 551 ? -1.676 -15.289 2.912 1.00 81.31 551 THR A CA 1
ATOM 4138 C C . THR A 1 551 ? -1.906 -14.374 4.120 1.00 81.31 551 THR A C 1
ATOM 4140 O O . THR A 1 551 ? -1.414 -14.695 5.214 1.00 81.31 551 THR A O 1
ATOM 4143 N N . PRO A 1 552 ? -2.676 -13.278 3.965 1.00 78.06 552 PRO A N 1
ATOM 4144 C CA . PRO A 1 552 ? -2.996 -12.365 5.062 1.00 78.06 552 PRO A CA 1
ATOM 4145 C C . PRO A 1 552 ? -3.557 -13.082 6.296 1.00 78.06 552 PRO A C 1
ATOM 4147 O O . PRO A 1 552 ? -3.171 -12.777 7.423 1.00 78.06 552 PRO A O 1
ATOM 4150 N N . GLU A 1 553 ? -4.404 -14.092 6.089 1.00 79.44 553 GLU A N 1
ATOM 4151 C CA . GLU A 1 553 ? -5.034 -14.872 7.153 1.00 79.44 553 GLU A CA 1
ATOM 4152 C C . GLU A 1 553 ? -4.010 -15.709 7.931 1.00 79.44 553 GLU A C 1
ATOM 4154 O O . GLU A 1 553 ? -4.043 -15.755 9.162 1.00 79.44 553 GLU A O 1
ATOM 4159 N N . SER A 1 554 ? -3.066 -16.354 7.234 1.00 80.31 554 SER A N 1
ATOM 4160 C CA . SER A 1 554 ? -2.031 -17.162 7.892 1.00 80.31 554 SER A CA 1
ATOM 4161 C C . SER A 1 554 ? -1.009 -16.313 8.647 1.00 80.31 554 SER A C 1
ATOM 4163 O O . SER A 1 554 ? -0.532 -16.725 9.707 1.00 80.31 554 SER A O 1
ATOM 4165 N N . LEU A 1 555 ? -0.715 -15.110 8.144 1.00 75.38 555 LEU A N 1
ATOM 4166 C CA . LEU A 1 555 ? 0.174 -14.159 8.801 1.00 75.38 555 LEU A CA 1
ATOM 4167 C C . LEU A 1 555 ? -0.479 -13.565 10.058 1.00 75.38 555 LEU A C 1
ATOM 4169 O O . LEU A 1 555 ? 0.173 -13.482 11.099 1.00 75.38 555 LEU A O 1
ATOM 4173 N N . ALA A 1 556 ? -1.771 -13.226 9.992 1.00 78.69 556 ALA A N 1
ATOM 4174 C CA . ALA A 1 556 ? -2.543 -12.769 11.147 1.00 78.69 556 ALA A CA 1
ATOM 4175 C C . ALA A 1 556 ? -2.620 -13.845 12.245 1.00 78.69 556 ALA A C 1
ATOM 4177 O O . ALA A 1 556 ? -2.353 -13.555 13.410 1.00 78.69 556 ALA A O 1
ATOM 4178 N N . ALA A 1 557 ? -2.879 -15.104 11.876 1.00 80.06 557 ALA A N 1
ATOM 4179 C CA . ALA A 1 557 ? -2.912 -16.220 12.825 1.00 80.06 557 ALA A CA 1
ATOM 4180 C C . ALA A 1 557 ? -1.544 -16.494 13.479 1.00 80.06 557 ALA A C 1
ATOM 4182 O O . ALA A 1 557 ? -1.466 -16.830 14.664 1.00 80.06 557 ALA A O 1
ATOM 4183 N N . LEU A 1 558 ? -0.446 -16.345 12.726 1.00 80.88 558 LEU A N 1
ATOM 4184 C CA . LEU A 1 558 ? 0.906 -16.438 13.280 1.00 80.88 558 LEU A CA 1
ATOM 4185 C C . LEU A 1 558 ? 1.174 -15.310 14.285 1.00 80.88 558 LEU A C 1
ATOM 4187 O O . LEU A 1 558 ? 1.733 -15.570 15.351 1.00 80.88 558 LEU A O 1
ATOM 4191 N N . LYS A 1 559 ? 0.769 -14.080 13.953 1.00 79.81 559 LYS A N 1
ATOM 4192 C CA . LYS A 1 559 ? 0.909 -12.904 14.816 1.00 79.81 559 LYS A CA 1
ATOM 4193 C C . LYS A 1 559 ? 0.167 -13.095 16.146 1.00 79.81 559 LYS A C 1
ATOM 4195 O O . LYS A 1 559 ? 0.791 -13.038 17.203 1.00 79.81 559 LYS A O 1
ATOM 4200 N N . GLU A 1 560 ? -1.109 -13.472 16.088 1.00 81.75 560 GLU A N 1
ATOM 4201 C CA . GLU A 1 560 ? -1.934 -13.754 17.272 1.00 81.75 560 GLU A CA 1
ATOM 4202 C C . GLU A 1 560 ? -1.324 -14.871 18.144 1.00 81.75 560 GLU A C 1
ATOM 4204 O O . GLU A 1 560 ? -1.284 -14.785 19.376 1.00 81.75 560 GLU A O 1
ATOM 4209 N N . PHE A 1 561 ? -0.778 -15.923 17.518 1.00 84.50 561 PHE A N 1
ATOM 4210 C CA . PHE A 1 561 ? -0.092 -16.994 18.241 1.00 84.50 561 PHE A CA 1
ATOM 4211 C C . PHE A 1 561 ? 1.148 -16.491 18.992 1.00 84.50 561 PHE A C 1
ATOM 4213 O O . PHE A 1 561 ? 1.390 -16.913 20.128 1.00 84.50 561 PHE A O 1
ATOM 4220 N N . LEU A 1 562 ? 1.953 -15.629 18.364 1.00 78.94 562 LEU A N 1
ATOM 4221 C CA . LEU A 1 562 ? 3.162 -15.066 18.965 1.00 78.94 562 LEU A CA 1
ATOM 4222 C C . LEU A 1 562 ? 2.824 -14.172 20.165 1.00 78.94 562 LEU A C 1
ATOM 4224 O O . LEU A 1 562 ? 3.455 -14.317 21.210 1.00 78.94 562 LEU A O 1
ATOM 4228 N N . GLU A 1 563 ? 1.799 -13.332 20.049 1.00 79.38 563 GLU A N 1
ATOM 4229 C CA . GLU A 1 563 ? 1.320 -12.431 21.110 1.00 79.38 563 GLU A CA 1
ATOM 4230 C C . GLU A 1 563 ? 0.796 -13.219 22.311 1.00 79.38 563 GLU A C 1
ATOM 4232 O O . GLU A 1 563 ? 1.253 -13.043 23.445 1.00 79.38 563 GLU A O 1
ATOM 4237 N N . LYS A 1 564 ? -0.061 -14.214 22.060 1.00 76.69 564 LYS A N 1
ATOM 4238 C CA . LYS A 1 564 ? -0.571 -15.109 23.106 1.00 76.69 564 LYS A CA 1
ATOM 4239 C C . LYS A 1 564 ? 0.543 -15.884 23.811 1.00 76.69 564 LYS A C 1
ATOM 4241 O O . LYS A 1 564 ? 0.459 -16.143 25.012 1.00 76.69 564 LYS A O 1
ATOM 4246 N N . LYS A 1 565 ? 1.581 -16.287 23.072 1.00 76.44 565 LYS A N 1
ATOM 4247 C CA . LYS A 1 565 ? 2.719 -17.043 23.609 1.00 76.44 565 LYS A CA 1
ATOM 4248 C C . LYS A 1 565 ? 3.696 -16.165 24.391 1.00 76.44 565 LYS A C 1
ATOM 4250 O O . LYS A 1 565 ? 4.274 -16.653 25.362 1.00 76.44 565 LYS A O 1
ATOM 4255 N N . ALA A 1 566 ? 3.880 -14.910 23.984 1.00 68.44 566 ALA A N 1
ATOM 4256 C CA . ALA A 1 566 ? 4.628 -13.916 24.748 1.00 68.44 566 ALA A CA 1
ATOM 4257 C C . ALA A 1 566 ? 3.904 -13.573 26.066 1.00 68.44 566 ALA A C 1
ATOM 4259 O O . ALA A 1 566 ? 4.550 -13.453 27.112 1.00 68.44 566 ALA A O 1
ATOM 4260 N N . GLY A 1 567 ? 2.566 -13.520 26.028 1.00 65.50 567 GLY A N 1
ATOM 4261 C CA . GLY A 1 567 ? 1.705 -13.200 27.168 1.00 65.50 567 GLY A CA 1
ATOM 4262 C C . GLY A 1 567 ? 1.815 -11.732 27.597 1.00 65.50 567 GLY A C 1
ATOM 4263 O O . GLY A 1 567 ? 2.459 -10.933 26.927 1.00 65.50 567 GLY A O 1
ATOM 4264 N N . LYS A 1 568 ? 1.212 -11.379 28.744 1.00 55.28 568 LYS A N 1
ATOM 4265 C CA . LYS A 1 568 ? 1.278 -10.027 29.348 1.00 55.28 568 LYS A CA 1
ATOM 4266 C C . LYS A 1 568 ? 0.829 -8.899 28.404 1.00 55.28 568 LYS A C 1
ATOM 4268 O O . LYS A 1 568 ? 1.510 -7.879 28.339 1.00 55.28 568 LYS A O 1
ATOM 4273 N N . ASP A 1 569 ? -0.236 -9.134 27.637 1.00 57.16 569 ASP A N 1
ATOM 4274 C CA . ASP A 1 569 ? -0.807 -8.175 26.676 1.00 57.16 569 ASP A CA 1
ATOM 4275 C C . ASP A 1 569 ? 0.257 -7.550 25.755 1.00 57.16 569 ASP A C 1
ATOM 4277 O O . ASP A 1 569 ? 0.272 -6.356 25.479 1.00 57.16 569 ASP A O 1
ATOM 4281 N N . THR A 1 570 ? 1.231 -8.373 25.351 1.00 62.72 570 THR A N 1
ATOM 4282 C CA . THR A 1 570 ? 2.367 -7.934 24.545 1.00 62.72 570 THR A CA 1
ATOM 4283 C C . THR A 1 570 ? 2.037 -8.049 23.064 1.00 62.72 570 THR A C 1
ATOM 4285 O O . THR A 1 570 ? 1.901 -9.159 22.550 1.00 62.72 570 THR A O 1
ATOM 4288 N N . ASP A 1 571 ? 2.014 -6.907 22.380 1.00 67.38 571 ASP A N 1
ATOM 4289 C CA . ASP A 1 571 ? 1.903 -6.839 20.923 1.00 67.38 571 ASP A CA 1
ATOM 4290 C C . ASP A 1 571 ? 3.170 -7.332 20.222 1.00 67.38 571 ASP A C 1
ATOM 4292 O O . ASP A 1 571 ? 4.290 -7.248 20.750 1.00 67.38 571 ASP A O 1
ATOM 4296 N N . SER A 1 572 ? 2.998 -7.795 18.985 1.00 66.75 572 SER A N 1
ATOM 4297 C CA . SER A 1 572 ? 4.099 -8.173 18.109 1.00 66.75 572 SER A CA 1
ATOM 4298 C C . SER A 1 572 ? 4.120 -7.354 16.817 1.00 66.75 572 SER A C 1
ATOM 4300 O O . SER A 1 572 ? 3.110 -7.101 16.158 1.00 66.75 572 SER A O 1
ATOM 4302 N N . GLU A 1 573 ? 5.320 -6.953 16.425 1.00 69.38 573 GLU A N 1
ATOM 4303 C CA . GLU A 1 573 ? 5.607 -6.267 15.174 1.00 69.38 573 GLU A CA 1
ATOM 4304 C C . GLU A 1 573 ? 6.435 -7.201 14.291 1.00 69.38 573 GLU A C 1
ATOM 4306 O O . GLU A 1 573 ? 7.546 -7.597 14.649 1.00 69.38 573 GLU A O 1
ATOM 4311 N N . LEU A 1 574 ? 5.910 -7.559 13.120 1.00 63.84 574 LEU A N 1
ATOM 4312 C CA . LEU A 1 574 ? 6.649 -8.317 12.114 1.00 63.84 574 LEU A CA 1
ATOM 4313 C C . LEU A 1 574 ? 7.145 -7.356 11.035 1.00 63.84 574 LEU A C 1
ATOM 4315 O O . LEU A 1 574 ? 6.378 -6.877 10.207 1.00 63.84 574 LEU A O 1
ATOM 4319 N N . THR A 1 575 ? 8.445 -7.086 11.028 1.00 62.81 575 THR A N 1
ATOM 4320 C CA . THR A 1 575 ? 9.125 -6.456 9.896 1.00 62.81 575 THR A CA 1
ATOM 4321 C C . THR A 1 575 ? 9.517 -7.552 8.925 1.00 62.81 575 THR A C 1
ATOM 4323 O O . THR A 1 575 ? 10.603 -8.106 9.039 1.00 62.81 575 THR A O 1
ATOM 4326 N N . CYS A 1 576 ? 8.623 -7.913 8.017 1.00 56.84 576 CYS A N 1
ATOM 4327 C CA . CYS A 1 576 ? 8.887 -8.947 7.033 1.00 56.84 576 CYS A CA 1
ATOM 4328 C C . CYS A 1 576 ? 9.519 -8.424 5.754 1.00 56.84 576 CYS A C 1
ATOM 4330 O O . CYS A 1 576 ? 9.286 -7.285 5.369 1.00 56.84 576 CYS A O 1
ATOM 4332 N N . ASP A 1 577 ? 10.281 -9.280 5.095 1.00 51.56 577 ASP A N 1
ATOM 4333 C CA . ASP A 1 577 ? 10.802 -9.046 3.764 1.00 51.56 577 ASP A CA 1
ATOM 4334 C C . ASP A 1 577 ? 11.021 -10.425 3.120 1.00 51.56 577 ASP A C 1
ATOM 4336 O O . ASP A 1 577 ? 11.343 -11.422 3.781 1.00 51.56 577 ASP A O 1
ATOM 4340 N N . ALA A 1 578 ? 10.650 -10.492 1.849 1.00 49.44 578 ALA A N 1
ATOM 4341 C CA . ALA A 1 578 ? 10.216 -11.699 1.152 1.00 49.44 578 ALA A CA 1
ATOM 4342 C C . ALA A 1 578 ? 11.327 -12.429 0.368 1.00 49.44 578 ALA A C 1
ATOM 4344 O O . ALA A 1 578 ? 11.075 -13.444 -0.270 1.00 49.44 578 ALA A O 1
ATOM 4345 N N . ASN A 1 579 ? 12.544 -11.911 0.430 1.00 47.12 579 ASN A N 1
ATOM 4346 C CA . ASN A 1 579 ? 13.748 -12.258 -0.326 1.00 47.12 579 ASN A CA 1
ATOM 4347 C C . ASN A 1 579 ? 14.954 -12.418 0.618 1.00 47.12 579 ASN A C 1
ATOM 4349 O O . ASN A 1 579 ? 16.107 -12.254 0.231 1.00 47.12 579 ASN A O 1
ATOM 4353 N N . ALA A 1 580 ? 14.691 -12.718 1.895 1.00 51.22 580 ALA A N 1
ATOM 4354 C CA . ALA A 1 580 ? 15.736 -13.113 2.812 1.00 51.22 580 ALA A CA 1
ATOM 4355 C C . ALA A 1 580 ? 16.363 -14.372 2.258 1.00 51.22 580 ALA A C 1
ATOM 4357 O O . ALA A 1 580 ? 15.660 -15.370 2.072 1.00 51.22 580 ALA A O 1
ATOM 4358 N N . ASP A 1 581 ? 17.683 -14.389 2.152 1.00 59.94 581 ASP A N 1
ATOM 4359 C CA . ASP A 1 581 ? 18.380 -15.653 2.028 1.00 59.94 581 ASP A CA 1
ATOM 4360 C C . ASP A 1 581 ? 18.237 -16.406 3.363 1.00 59.94 581 ASP A C 1
ATOM 4362 O O . ASP A 1 581 ? 19.001 -16.202 4.315 1.00 59.94 581 ASP A O 1
ATOM 4366 N N . GLU A 1 582 ? 17.223 -17.280 3.442 1.00 65.19 582 GLU A N 1
ATOM 4367 C CA . GLU A 1 582 ? 16.960 -18.123 4.611 1.00 65.19 582 GLU A CA 1
ATOM 4368 C C . GLU A 1 582 ? 18.235 -18.867 5.021 1.00 65.19 582 GLU A C 1
ATOM 4370 O O . GLU A 1 582 ? 18.510 -19.008 6.213 1.00 65.19 582 GLU A O 1
ATOM 4375 N N . LYS A 1 583 ? 19.047 -19.311 4.056 1.00 71.44 583 LYS A N 1
ATOM 4376 C CA . LYS A 1 583 ? 20.278 -20.038 4.341 1.00 71.44 583 LYS A CA 1
ATOM 4377 C C . LYS A 1 583 ? 21.296 -19.138 5.031 1.00 71.44 583 LYS A C 1
ATOM 4379 O O . LYS A 1 583 ? 21.859 -19.576 6.026 1.00 71.44 583 LYS A O 1
ATOM 4384 N N . LYS A 1 584 ? 21.490 -17.887 4.603 1.00 70.31 584 LYS A N 1
ATOM 4385 C CA . LYS A 1 584 ? 22.391 -16.950 5.305 1.00 70.31 584 LYS A CA 1
ATOM 4386 C C . LYS A 1 584 ? 21.899 -16.597 6.706 1.00 70.31 584 LYS A C 1
ATOM 4388 O O . LYS A 1 584 ? 22.711 -16.544 7.631 1.00 70.31 584 LYS A O 1
ATOM 4393 N N . ILE A 1 585 ? 20.587 -16.424 6.888 1.00 74.56 585 ILE A N 1
ATOM 4394 C CA . ILE A 1 585 ? 19.995 -16.228 8.222 1.00 74.56 585 ILE A CA 1
ATOM 4395 C C . ILE A 1 585 ? 20.296 -17.441 9.105 1.00 74.56 585 ILE A C 1
ATOM 4397 O O . ILE A 1 585 ? 20.773 -17.290 10.231 1.00 74.56 585 ILE A O 1
ATOM 4401 N N . LEU A 1 586 ? 20.050 -18.650 8.596 1.00 76.62 586 LEU A N 1
ATOM 4402 C CA . LEU A 1 586 ? 20.310 -19.891 9.320 1.00 76.62 586 LEU A CA 1
ATOM 4403 C C . LEU A 1 586 ? 21.806 -20.102 9.582 1.00 76.62 586 LEU A C 1
ATOM 4405 O O . LEU A 1 586 ? 22.149 -20.516 10.683 1.00 76.62 586 LEU A O 1
ATOM 4409 N N . ASP A 1 587 ? 22.691 -19.760 8.645 1.00 80.88 587 ASP A N 1
ATOM 4410 C CA . ASP A 1 587 ? 24.147 -19.844 8.798 1.00 80.88 587 ASP A CA 1
ATOM 4411 C C . ASP A 1 587 ? 24.652 -18.850 9.856 1.00 80.88 587 ASP A C 1
ATOM 4413 O O . ASP A 1 587 ? 25.512 -19.189 10.672 1.00 80.88 587 ASP A O 1
ATOM 4417 N N . TYR A 1 588 ? 24.090 -17.636 9.912 1.00 86.56 588 TYR A N 1
ATOM 4418 C CA . TYR A 1 588 ? 24.375 -16.678 10.981 1.00 86.56 588 TYR A CA 1
ATOM 4419 C C . TYR A 1 588 ? 23.908 -17.201 12.342 1.00 86.56 588 TYR A C 1
ATOM 4421 O O . TYR A 1 588 ? 24.673 -17.188 13.311 1.00 86.56 588 TYR A O 1
ATOM 4429 N N . ILE A 1 589 ? 22.668 -17.690 12.420 1.00 86.38 589 ILE A N 1
ATOM 4430 C CA . ILE A 1 589 ? 22.109 -18.290 13.635 1.00 86.38 589 ILE A CA 1
ATOM 4431 C C . ILE A 1 589 ? 22.990 -19.457 14.091 1.00 86.38 589 ILE A C 1
ATOM 4433 O O . ILE A 1 589 ? 23.342 -19.540 15.269 1.00 86.38 589 ILE A O 1
ATOM 4437 N N . ASP A 1 590 ? 23.390 -20.328 13.167 1.00 86.88 590 ASP A N 1
ATOM 4438 C CA . ASP A 1 590 ? 24.219 -21.498 13.429 1.00 86.88 590 ASP A CA 1
ATOM 4439 C C . ASP A 1 590 ? 25.604 -21.088 13.941 1.00 86.88 590 ASP A C 1
ATOM 4441 O O . ASP A 1 590 ? 26.029 -21.561 14.999 1.00 86.88 590 ASP A O 1
ATOM 4445 N N . LYS A 1 591 ? 26.245 -20.115 13.280 1.00 89.69 591 LYS A N 1
ATOM 4446 C CA . LYS A 1 591 ? 27.520 -19.516 13.696 1.00 89.69 591 LYS A CA 1
ATOM 4447 C C . LYS A 1 591 ? 27.460 -18.990 15.128 1.00 89.69 591 LYS A C 1
ATOM 4449 O O . LYS A 1 591 ? 28.318 -19.339 15.935 1.00 89.69 591 LYS A O 1
ATOM 4454 N N . ILE A 1 592 ? 26.451 -18.184 15.466 1.00 89.88 592 ILE A N 1
ATOM 4455 C CA . ILE A 1 592 ? 26.302 -17.642 16.825 1.00 89.88 592 ILE A CA 1
ATOM 4456 C C . ILE A 1 592 ? 25.989 -18.757 17.827 1.00 89.88 592 ILE A C 1
ATOM 4458 O O . ILE A 1 592 ? 26.556 -18.786 18.915 1.00 89.88 592 ILE A O 1
ATOM 4462 N N . SER A 1 593 ? 25.121 -19.703 17.472 1.00 89.62 593 SER A N 1
ATOM 4463 C CA . SER A 1 593 ? 24.699 -20.775 18.377 1.00 89.62 593 SER A CA 1
ATOM 4464 C C . SER A 1 593 ? 25.834 -21.748 18.731 1.00 89.62 593 SER A C 1
ATOM 4466 O O . SER A 1 593 ? 25.921 -22.223 19.872 1.00 89.62 593 SER A O 1
ATOM 4468 N N . LYS A 1 594 ? 26.742 -22.004 17.780 1.00 90.31 594 LYS A N 1
ATOM 4469 C CA . LYS A 1 594 ? 27.860 -22.944 17.918 1.00 90.31 594 LYS A CA 1
ATOM 4470 C C . LYS A 1 594 ? 29.139 -22.309 18.447 1.00 90.31 594 LYS A C 1
ATOM 4472 O O . LYS A 1 594 ? 29.960 -23.044 18.985 1.00 90.31 594 LYS A O 1
ATOM 4477 N N . ASP A 1 595 ? 29.314 -20.992 18.362 1.00 89.25 595 ASP A N 1
ATOM 4478 C CA . ASP A 1 595 ? 30.509 -20.324 18.888 1.00 89.25 595 ASP A CA 1
ATOM 4479 C C . ASP A 1 595 ? 30.545 -20.376 20.433 1.00 89.25 595 ASP A C 1
ATOM 4481 O O . ASP A 1 595 ? 29.729 -19.707 21.079 1.00 89.25 595 ASP A O 1
ATOM 4485 N N . PRO A 1 596 ? 31.468 -21.143 21.055 1.00 84.31 596 PRO A N 1
ATOM 4486 C CA . PRO A 1 596 ? 31.577 -21.233 22.509 1.00 84.31 596 PRO A CA 1
ATOM 4487 C C . PRO A 1 596 ? 32.347 -20.051 23.119 1.00 84.31 596 PRO A C 1
ATOM 4489 O O . PRO A 1 596 ? 32.445 -19.954 24.337 1.00 84.31 596 PRO A O 1
ATOM 4492 N N . LYS A 1 597 ? 32.934 -19.176 22.290 1.00 85.56 597 LYS A N 1
ATOM 4493 C CA . LYS A 1 597 ? 33.714 -17.998 22.701 1.00 85.56 597 LYS A CA 1
ATOM 4494 C C . LYS A 1 597 ? 32.997 -16.681 22.386 1.00 85.56 597 LYS A C 1
ATOM 4496 O O . LYS A 1 597 ? 33.616 -15.617 22.462 1.00 85.56 597 LYS A O 1
ATOM 4501 N N . ARG A 1 598 ? 31.709 -16.740 22.037 1.00 83.38 598 ARG A N 1
ATOM 4502 C CA . ARG A 1 598 ? 30.897 -15.561 21.728 1.00 83.38 598 ARG A CA 1
ATOM 4503 C C . ARG A 1 598 ? 30.810 -14.595 22.921 1.00 83.38 598 ARG A C 1
ATOM 4505 O O . ARG A 1 598 ? 30.890 -15.032 24.071 1.00 83.38 598 ARG A O 1
ATOM 4512 N N . PRO A 1 599 ? 30.623 -13.284 22.683 1.00 80.88 599 PRO A N 1
ATOM 4513 C CA . PRO A 1 599 ? 30.438 -12.319 23.762 1.00 80.88 599 PRO A CA 1
ATOM 4514 C C . PRO A 1 599 ? 29.259 -12.700 24.672 1.00 80.88 599 PRO A C 1
ATOM 4516 O O . PRO A 1 599 ? 28.250 -13.220 24.195 1.00 80.88 599 PRO A O 1
ATOM 4519 N N . LYS A 1 600 ? 29.358 -12.390 25.972 1.00 83.69 600 LYS A N 1
ATOM 4520 C CA . LYS A 1 600 ? 28.277 -12.642 26.941 1.00 83.69 600 LYS A CA 1
ATOM 4521 C C . LYS A 1 600 ? 27.055 -11.778 26.656 1.00 83.69 600 LYS A C 1
ATOM 4523 O O . LYS A 1 600 ? 27.204 -10.588 26.360 1.00 83.69 600 LYS A O 1
ATOM 4528 N N . TYR A 1 601 ? 25.867 -12.365 26.778 1.00 82.00 601 TYR A N 1
ATOM 4529 C CA . TYR A 1 601 ? 24.593 -11.665 26.640 1.00 82.00 601 TYR A CA 1
ATOM 4530 C C . TYR A 1 601 ? 24.516 -10.459 27.572 1.00 82.00 601 TYR A C 1
ATOM 4532 O O . TYR A 1 601 ? 24.762 -10.551 28.776 1.00 82.00 601 TYR A O 1
ATOM 4540 N N . LYS A 1 602 ? 24.112 -9.323 27.014 1.00 79.62 602 LYS A N 1
ATOM 4541 C CA . LYS A 1 602 ? 23.816 -8.108 27.769 1.00 79.62 602 LYS A CA 1
ATOM 4542 C C . LYS A 1 602 ? 22.336 -7.813 27.589 1.00 79.62 602 LYS A C 1
ATOM 4544 O O . LYS A 1 602 ? 21.831 -7.890 26.488 1.00 79.62 602 LYS A O 1
ATOM 4549 N N . TRP A 1 603 ? 21.608 -7.515 28.658 1.00 62.53 603 TRP A N 1
ATOM 4550 C CA . TRP A 1 603 ? 20.166 -7.232 28.566 1.00 62.53 603 TRP A CA 1
ATOM 4551 C C . TRP A 1 603 ? 19.869 -5.775 28.186 1.00 62.53 603 TRP A C 1
ATOM 4553 O O . TRP A 1 603 ? 18.771 -5.469 27.737 1.00 62.53 603 TRP A O 1
ATOM 4563 N N . ASN A 1 604 ? 20.835 -4.880 28.401 1.00 64.00 604 ASN A N 1
ATOM 4564 C CA . ASN A 1 604 ? 20.667 -3.443 28.241 1.00 64.00 604 ASN A CA 1
ATOM 4565 C C . ASN A 1 604 ? 20.689 -3.045 26.743 1.00 64.00 604 ASN A C 1
ATOM 4567 O O . ASN A 1 604 ? 21.679 -3.372 26.080 1.00 64.00 604 ASN A O 1
ATOM 4571 N N . PRO A 1 605 ? 19.680 -2.300 26.238 1.00 54.88 605 PRO A N 1
ATOM 4572 C CA . PRO A 1 605 ? 19.578 -1.875 24.834 1.00 54.88 605 PRO A CA 1
ATOM 4573 C C . PRO A 1 605 ? 20.725 -0.977 24.341 1.00 54.88 605 PRO A C 1
ATOM 4575 O O . PRO A 1 605 ? 20.913 -0.824 23.140 1.00 54.88 605 PRO A O 1
ATOM 4578 N N . TRP A 1 606 ? 21.520 -0.394 25.242 1.00 54.41 606 TRP A N 1
ATOM 4579 C CA . TRP A 1 606 ? 22.667 0.455 24.889 1.00 54.41 606 TRP A CA 1
ATOM 4580 C C . TRP A 1 606 ? 23.960 -0.332 24.610 1.00 54.41 606 TRP A C 1
ATOM 4582 O O . TRP A 1 606 ? 25.010 0.262 24.376 1.00 54.41 606 TRP A O 1
ATOM 4592 N N . ASN A 1 607 ? 23.926 -1.666 24.685 1.00 61.28 607 ASN A N 1
ATOM 4593 C CA . ASN A 1 607 ? 25.073 -2.520 24.384 1.00 61.28 607 ASN A CA 1
ATOM 4594 C C . ASN A 1 607 ? 24.825 -3.352 23.128 1.00 61.28 607 ASN A C 1
ATOM 4596 O O . ASN A 1 607 ? 23.741 -3.880 22.939 1.00 61.28 607 ASN A O 1
ATOM 4600 N N . SER A 1 608 ? 25.869 -3.601 22.343 1.00 60.97 608 SER A N 1
ATOM 4601 C CA . SER A 1 608 ? 25.837 -4.691 21.369 1.00 60.97 608 SER A CA 1
ATOM 4602 C C . SER A 1 608 ? 25.821 -6.046 22.096 1.00 60.97 608 SER A C 1
ATOM 4604 O O . SER A 1 608 ? 26.492 -6.199 23.122 1.00 60.97 608 SER A O 1
ATOM 4606 N N . ASN A 1 609 ? 25.079 -7.020 21.556 1.00 77.44 609 ASN A N 1
ATOM 4607 C CA . ASN A 1 609 ? 24.846 -8.388 22.054 1.00 77.44 609 ASN A CA 1
ATOM 4608 C C . ASN A 1 609 ? 23.639 -8.608 23.000 1.00 77.44 609 ASN A C 1
ATOM 4610 O O . ASN A 1 609 ? 23.783 -9.143 24.104 1.00 77.44 609 ASN A O 1
ATOM 4614 N N . HIS A 1 610 ? 22.439 -8.259 22.525 1.00 80.19 610 HIS A N 1
ATOM 4615 C CA . HIS A 1 610 ? 21.138 -8.578 23.139 1.00 80.19 610 HIS A CA 1
ATOM 4616 C C . HIS A 1 610 ? 20.151 -9.169 22.116 1.00 80.19 610 HIS A C 1
ATOM 4618 O O . HIS A 1 610 ? 20.439 -9.195 20.922 1.00 80.19 610 HIS A O 1
ATOM 4624 N N . CYS A 1 611 ? 18.965 -9.611 22.555 1.00 78.81 611 CYS A N 1
ATOM 4625 C CA . CYS A 1 611 ? 17.954 -10.266 21.702 1.00 78.81 611 CYS A CA 1
ATOM 4626 C C . CYS A 1 611 ? 17.608 -9.486 20.417 1.00 78.81 611 CYS A C 1
ATOM 4628 O O . CYS A 1 611 ? 17.670 -10.037 19.323 1.00 78.81 611 CYS A O 1
ATOM 4630 N N . ARG A 1 612 ? 17.328 -8.180 20.527 1.00 73.44 612 ARG A N 1
ATOM 4631 C CA . ARG A 1 612 ? 17.010 -7.323 19.368 1.00 73.44 612 ARG A CA 1
ATOM 4632 C C . ARG A 1 612 ? 18.190 -7.091 18.418 1.00 73.44 612 ARG A C 1
ATOM 4634 O O . ARG A 1 612 ? 17.983 -7.041 17.211 1.00 73.44 612 ARG A O 1
ATOM 4641 N N . ASP A 1 613 ? 19.410 -6.969 18.940 1.00 75.69 613 ASP A N 1
ATOM 4642 C CA . ASP A 1 613 ? 20.636 -6.825 18.143 1.00 75.69 613 ASP A CA 1
ATOM 4643 C C . ASP A 1 613 ? 20.937 -8.135 17.406 1.00 75.69 613 ASP A C 1
ATOM 4645 O O . ASP A 1 613 ? 21.218 -8.118 16.215 1.00 75.69 613 ASP A O 1
ATOM 4649 N N . PHE A 1 614 ? 20.752 -9.284 18.066 1.00 85.06 614 PHE A N 1
ATOM 4650 C CA . PHE A 1 614 ? 20.808 -10.595 17.420 1.00 85.06 614 PHE A CA 1
ATOM 4651 C C . PHE A 1 614 ? 19.765 -10.731 16.309 1.00 85.06 614 PHE A C 1
ATOM 4653 O O . PHE A 1 614 ? 20.131 -11.073 15.191 1.00 85.06 614 PHE A O 1
ATOM 4660 N N . ALA A 1 615 ? 18.493 -10.424 16.585 1.00 77.75 615 ALA A N 1
ATOM 4661 C CA . ALA A 1 615 ? 17.429 -10.491 15.586 1.00 77.75 615 ALA A CA 1
ATOM 4662 C C . ALA A 1 615 ? 17.720 -9.562 14.400 1.00 77.75 615 ALA A C 1
ATOM 4664 O O . ALA A 1 615 ? 17.567 -9.967 13.257 1.00 77.75 615 ALA A O 1
ATOM 4665 N N . THR A 1 616 ? 18.221 -8.351 14.661 1.00 74.62 616 THR A N 1
ATOM 4666 C CA . THR A 1 616 ? 1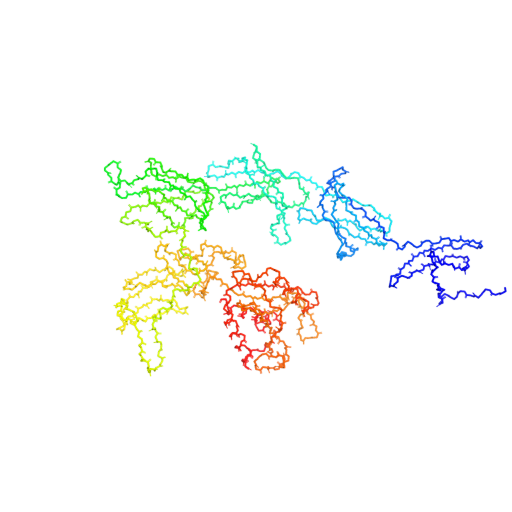8.588 -7.377 13.623 1.00 74.62 616 THR A CA 1
ATOM 4667 C C . THR A 1 616 ? 19.791 -7.835 12.800 1.00 74.62 616 THR A C 1
ATOM 4669 O O . THR A 1 616 ? 19.781 -7.693 11.585 1.00 74.62 616 THR A O 1
ATOM 4672 N N . ARG A 1 617 ? 20.823 -8.421 13.415 1.00 77.62 617 ARG A N 1
ATOM 4673 C CA . ARG A 1 617 ? 21.995 -8.937 12.689 1.00 77.62 617 ARG A CA 1
ATOM 4674 C C . ARG A 1 617 ? 21.691 -10.215 11.919 1.00 77.62 617 ARG A C 1
ATOM 4676 O O . ARG A 1 617 ? 22.181 -10.357 10.808 1.00 77.62 617 ARG A O 1
ATOM 4683 N N . ALA A 1 618 ? 20.883 -11.110 12.485 1.00 75.50 618 ALA A N 1
ATOM 4684 C CA . ALA A 1 618 ? 20.403 -12.305 11.799 1.00 75.50 618 ALA A CA 1
ATOM 4685 C C . ALA A 1 618 ? 19.559 -11.912 10.587 1.00 75.50 618 ALA A C 1
ATOM 4687 O O . ALA A 1 618 ? 19.821 -12.371 9.483 1.00 75.50 618 ALA A O 1
ATOM 4688 N N . TYR A 1 619 ? 18.632 -10.978 10.778 1.00 69.94 619 TYR A N 1
ATOM 4689 C CA . TYR A 1 619 ? 17.845 -10.374 9.713 1.00 69.94 619 TYR A CA 1
ATOM 4690 C C . TYR A 1 619 ? 18.737 -9.789 8.619 1.00 69.94 619 TYR A C 1
ATOM 4692 O O . TYR A 1 619 ? 18.673 -10.238 7.483 1.00 69.94 619 TYR A O 1
ATOM 4700 N N . ASN A 1 620 ? 19.643 -8.874 8.983 1.00 63.28 620 ASN A N 1
ATOM 4701 C CA . ASN A 1 620 ? 20.570 -8.219 8.060 1.00 63.28 620 ASN A CA 1
ATOM 4702 C C . ASN A 1 620 ? 21.560 -9.183 7.393 1.00 63.28 620 ASN A C 1
ATOM 4704 O O . ASN A 1 620 ? 22.084 -8.851 6.344 1.00 63.28 620 ASN A O 1
ATOM 4708 N N . SER A 1 621 ? 21.845 -10.349 7.981 1.00 67.31 621 SER A N 1
ATOM 4709 C CA . SER A 1 621 ? 22.712 -11.350 7.346 1.00 67.31 621 SER A CA 1
ATOM 4710 C C . SER A 1 621 ? 22.047 -12.046 6.161 1.00 67.31 621 SER A C 1
ATOM 4712 O O . SER A 1 621 ? 22.749 -12.517 5.271 1.00 67.31 621 SER A O 1
ATOM 4714 N N . GLY A 1 622 ? 20.713 -12.114 6.170 1.00 48.62 622 GLY A N 1
ATOM 4715 C CA . GLY A 1 622 ? 19.916 -12.595 5.048 1.00 48.62 622 GLY A CA 1
ATOM 4716 C C . GLY A 1 622 ? 19.380 -11.495 4.146 1.00 48.62 622 GLY A C 1
ATOM 4717 O O . GLY A 1 622 ? 18.718 -11.843 3.178 1.00 48.62 622 GLY A O 1
ATOM 4718 N N . ARG A 1 623 ? 19.617 -10.218 4.476 1.00 55.41 623 ARG A N 1
ATOM 4719 C CA . ARG A 1 623 ? 19.322 -9.086 3.591 1.00 55.41 623 ARG A CA 1
ATOM 4720 C C . ARG A 1 623 ? 20.408 -8.903 2.544 1.00 55.41 623 ARG A C 1
ATOM 4722 O O . ARG A 1 623 ? 21.571 -9.286 2.820 1.00 55.41 623 ARG A O 1
#

InterPro domains:
  IPR001826 RHS protein, conserved region [PF03527] (369-404)
  IPR013783 Immunoglobulin-like fold [G3DSA:2.60.40.10] (59-144)
  IPR022385 Rhs repeat-associated core [TIGR03696] (396-471)
  IPR050708 Type VI secretion system VgrG/RHS [PTHR32305] (208-478)
  IPR057382 Type VI secretion system effector TseH-like [PF25218] (494-618)

Sequence (623 aa):
MAISDIDPDHPQSLTTDAGGVAEFRLPAGSYTFKATLGETVYQGIGTVLADQTTNVTLNLGASTLAITVRTDETTVLPGVVCSLYTAEGEPLNRSATTDGSGVASFAVEAGTYMVQARYLGYDFTLEAIETPTVLAASLTIPHRDLAVRVFKDQGNGAEPVSGLRCYLYSLGEGEGLNATGLHADSDDQSMVHFVVPEERAYYTVATLLGREFISVESEGQATLTIELGTMTVTVRDDSQITEANPDGLVQGAVVTLYTNEGTTLGPELSTGADGQACFTLPEGSYKLRVGYNDQQFWSGVINTYALGNTPVEMVNGSGGLLSRLHDPHPSRWHGTPPQYRPLLALASESLAGMLTTTSTPVTATPQVVYYLNDHLGTAQLLVDAAGTVIWQGDTQPFGQVTEVINQIDHRFRFPGQMVDPESGLYYNWHRFYDPSTGRYLSADLIGLNGGINLFAYVGGDPVNLIDLEGLAGCKVLFPNMPIDTGMGFTSTSLGGHGGILTYDTNGTTKYYEYGRYPASQAVGSGLPSDEGNVRRLSVPNLQLDKNGQPTPESLAALKEFLEKKAGKDTDSELTCDANADEKKILDYIDKISKDPKRPKYKWNPWNSNHCRDFATRAYNSGR

Mean predicted aligned error: 21.45 Å

Nearest PDB structures (foldseek):
  6fwv-assembly1_A  TM=2.837E-01  e=2.366E-12  Bacillus anthracis
  6fwv-assembly2_B  TM=2.672E-01  e=1.244E-12  Bacillus anthracis
  8cp6-assembly1_B  TM=2.830E-01  e=5.647E-07  Pseudomonas aeruginosa
  8h8c-assembly1_A  TM=2.383E-01  e=1.650E-06  Vibrio parahaemolyticus RIMD 2210633
  8h8b-assembly1_A  TM=2.504E-01  e=3.890E-06  Vibrio parahaemolyticus RIMD 2210633

pLDDT: mean 73.68, std 18.47, range [25.0, 97.81]

Radius of gyration: 36.47 Å; Cα contacts (8 Å, |Δi|>4): 1284; chains: 1; bounding box: 96×68×123 Å

Solvent-accessible surface area (backbone atoms only — not comparable to full-atom values): 35717 Å² total; per-residue (Å²): 135,83,85,77,80,83,50,92,88,56,81,90,81,81,74,56,50,99,85,70,52,70,90,81,94,70,74,60,44,79,45,78,49,74,49,73,62,91,92,48,78,46,75,46,77,42,69,36,52,74,100,56,89,67,89,74,84,76,87,90,62,68,42,65,37,35,38,36,33,19,43,50,101,84,46,59,38,52,72,35,42,33,35,39,22,37,70,89,67,50,77,64,89,45,70,32,55,14,37,95,79,2,42,21,66,40,82,38,59,77,43,53,32,23,42,37,35,48,54,71,77,41,80,47,74,48,76,72,42,50,29,76,86,51,43,66,53,74,47,71,50,49,64,41,79,48,58,31,41,31,29,39,24,63,69,85,56,74,41,78,36,57,70,48,62,33,33,40,25,20,63,37,97,86,78,43,79,39,82,50,82,48,68,42,50,18,36,96,85,9,39,29,74,42,85,39,59,55,100,60,67,70,37,44,36,33,68,58,91,90,43,80,44,67,35,49,77,54,98,91,42,35,36,32,71,44,52,18,10,39,36,41,37,36,33,28,25,61,85,56,48,39,98,92,32,75,78,6,59,35,59,65,30,36,38,37,41,22,38,71,90,64,49,81,36,86,74,74,41,54,16,36,96,81,4,36,33,77,46,79,41,55,47,48,58,27,27,41,37,40,39,51,95,99,38,71,42,51,56,64,84,41,72,42,43,58,48,35,78,36,79,42,81,46,38,50,51,100,88,38,85,65,61,96,76,68,49,96,66,62,79,67,81,75,86,63,76,79,75,82,72,75,79,81,78,75,74,89,83,85,92,86,83,85,86,90,86,91,80,92,73,83,86,71,74,89,74,59,72,48,78,44,52,54,97,83,58,29,69,40,36,30,23,40,85,86,67,49,78,39,27,30,42,52,66,44,82,47,59,38,63,48,69,80,37,77,76,54,96,74,44,71,42,54,53,53,25,31,53,36,86,92,72,70,29,27,42,20,83,75,40,46,30,35,33,90,81,41,25,35,79,50,68,41,92,71,37,67,83,66,35,94,54,35,30,46,43,61,76,69,38,57,87,83,44,80,60,60,51,57,62,27,27,29,32,35,35,22,50,55,31,64,39,65,66,85,78,85,55,65,41,38,92,62,60,31,42,20,24,35,50,46,63,50,99,81,19,53,47,46,38,38,39,43,40,74,38,53,36,93,59,29,44,68,60,39,46,64,30,75,39,38,22,32,30,74,51,94,64,69,58,37,46,58,44,101,84,70,44,67,32,72,68,34,51,49,53,42,49,54,51,51,22,64,70,70,34,86,92,18,56,68,47,74,51,70,36,94,48,34,40,58,66,42,24,49,50,46,48,48,51,61,23,48,44,87,81,59,79,60,44,36,81,53,77,92,49,88,47,27,26,49,53,48,16,50,51,32,27,55,54,12,78

Organism: Desulfobulbus propionicus (strain ATCC 33891 / DSM 2032 / VKM B-1956 / 1pr3) (NCBI:txid577650)

Foldseek 3Di:
DDDDDPDPVDDDDDDADPVRDDDDDDAFAKDKDWDDDPHDIWIDIDGDDPPDDDDDDTDPFFAKAKEWEAQDPPGGDFQKKKFKDALVRHGPPDIFTQHPRRIGIDRHDFHKIKMWIQALNDIDIDHIDGPPVHRYDYDHFHWDKQKEWEWEDQQPDTDADWFFKKFKWFQHDPRDTHGSVDIDTQHPRSIDIDTGGPPGDMWIWTDAQRDIWIWDADPNYIYTYFFKYKEKEWEAEPVCDDPVRPRRADWFWWKWKAALLLHTTDDIFTAHPRSIDMDIGGFAWIKMWTHDPNAIFIDHIFTDYGSYYHYHYAYHDDPGLGDSPDDSCPVPVPDDDPPPPPLPPDDDDDDDDDDDDDDDDDPPPNWDKDFDADPQRFGAFIATPVRHTQWGWDADQLFQTDIPHHNDPDQDTGAQWGQDPSRRWTDNAVFTHDSVVSWTSDFQPLHCVQPPGRTHDVNVRSVPDGDRRSWFFKKKFFQQQFFDQVPPGTDSVQRHFIWAWDADLQQRIKIKWKAQDALVQADAPGDHSQQIGMGIDDFDGFDADPVSHGDPVRVVRRQVRVCVVSDPNTGMDMPGIDQFPVVQLVVLNNVQRHDPPDGGAHRGSVDQHYGNNNSVVSRVSRD